Protein AF-A0A812NLZ4-F1 (afdb_monomer_lite)

pLDDT: mean 73.23, std 24.1, range [22.55, 97.69]

Structure (mmCIF, N/CA/C/O backbone):
data_AF-A0A812NLZ4-F1
#
_entry.id   AF-A0A812NLZ4-F1
#
loop_
_atom_site.group_PDB
_atom_site.id
_atom_site.type_symbol
_atom_site.label_atom_id
_atom_site.label_alt_id
_atom_site.label_comp_id
_atom_site.label_asym_id
_atom_site.label_entity_id
_atom_site.label_seq_id
_atom_site.pdbx_PDB_ins_code
_atom_site.Cartn_x
_atom_site.Cartn_y
_atom_site.Cartn_z
_atom_site.occupancy
_atom_site.B_iso_or_equiv
_atom_site.auth_seq_id
_atom_site.auth_comp_id
_atom_site.auth_asym_id
_atom_site.auth_atom_id
_atom_site.pdbx_PDB_model_num
ATOM 1 N N . ALA A 1 1 ? -42.299 14.370 69.900 1.00 47.41 1 ALA A N 1
ATOM 2 C CA . ALA A 1 1 ? -42.469 14.643 68.457 1.00 47.41 1 ALA A CA 1
ATOM 3 C C . ALA A 1 1 ? -41.151 15.013 67.760 1.00 47.41 1 ALA A C 1
ATOM 5 O O . ALA A 1 1 ? -40.744 14.283 66.874 1.00 47.41 1 ALA A O 1
ATOM 6 N N . LEU A 1 2 ? -40.443 16.082 68.154 1.00 41.09 2 LEU A N 1
ATOM 7 C CA . LEU A 1 2 ? -39.326 16.629 67.352 1.00 41.09 2 LEU A CA 1
ATOM 8 C C . LEU A 1 2 ? -37.965 15.889 67.400 1.00 41.09 2 LEU A C 1
ATOM 10 O O . LEU A 1 2 ? -37.115 16.177 66.569 1.00 41.09 2 LEU A O 1
ATOM 14 N N . LYS A 1 3 ? -37.738 14.922 68.305 1.00 39.44 3 LYS A N 1
ATOM 15 C CA . LYS A 1 3 ? -36.462 14.162 68.369 1.00 39.44 3 LYS A CA 1
ATOM 16 C C . LYS A 1 3 ? -36.421 12.864 67.548 1.00 39.44 3 LYS A C 1
ATOM 18 O O . LYS A 1 3 ? -35.344 12.310 67.366 1.00 39.44 3 LYS A O 1
ATOM 23 N N . THR A 1 4 ? -37.553 12.376 67.040 1.00 44.12 4 THR A N 1
ATOM 24 C CA . THR A 1 4 ? -37.615 11.126 66.255 1.00 44.12 4 THR A CA 1
ATOM 25 C C . THR A 1 4 ? -37.445 11.333 64.746 1.00 44.12 4 THR A C 1
ATOM 27 O O . THR A 1 4 ? -37.112 10.380 64.052 1.00 44.12 4 THR A O 1
ATOM 30 N N . SER A 1 5 ? -37.599 12.563 64.236 1.00 42.75 5 SER A N 1
ATOM 31 C CA . SER A 1 5 ? -37.446 12.868 62.800 1.00 42.75 5 SER A CA 1
ATOM 32 C C . SER A 1 5 ? -35.987 12.776 62.325 1.00 42.75 5 SER A C 1
ATOM 34 O O . SER A 1 5 ? -35.695 12.129 61.324 1.00 42.75 5 SER A O 1
ATOM 36 N N . GLN A 1 6 ? -35.048 13.345 63.093 1.00 42.22 6 GLN A N 1
ATOM 37 C CA . GLN A 1 6 ? -33.625 13.416 62.721 1.00 42.22 6 GLN A CA 1
ATOM 38 C C . GLN A 1 6 ? -32.925 12.047 62.641 1.00 42.22 6 GLN A C 1
ATOM 40 O O . GLN A 1 6 ? -31.949 11.887 61.910 1.00 42.22 6 GLN A O 1
ATOM 45 N N . SER A 1 7 ? -33.425 11.039 63.366 1.00 43.09 7 SER A N 1
ATOM 46 C CA . SER A 1 7 ? -32.865 9.682 63.316 1.00 43.09 7 SER A CA 1
ATOM 47 C C . SER A 1 7 ? -33.240 8.924 62.038 1.00 43.09 7 SER A C 1
ATOM 49 O O . SER A 1 7 ? -32.532 7.984 61.680 1.00 43.09 7 SER A O 1
ATOM 51 N N . HIS A 1 8 ? -34.329 9.299 61.356 1.00 41.78 8 HIS A N 1
ATOM 52 C CA . HIS A 1 8 ? -34.741 8.653 60.108 1.00 41.78 8 HIS A CA 1
ATOM 53 C C . HIS A 1 8 ? -33.955 9.193 58.903 1.00 41.78 8 HIS A C 1
ATOM 55 O O . HIS A 1 8 ? -33.463 8.400 58.100 1.00 41.78 8 HIS A O 1
ATOM 61 N N . GLU A 1 9 ? -33.746 10.510 58.803 1.00 42.19 9 GLU A N 1
ATOM 62 C CA . GLU A 1 9 ? -32.988 11.114 57.690 1.00 42.19 9 GLU A CA 1
ATOM 63 C C . GLU A 1 9 ? -31.538 10.614 57.623 1.00 42.19 9 GLU A C 1
ATOM 65 O O . GLU A 1 9 ? -31.079 10.186 56.561 1.00 42.19 9 GLU A O 1
ATOM 70 N N . HIS A 1 10 ? -30.831 10.557 58.758 1.00 44.31 10 HIS A N 1
ATOM 71 C CA . HIS A 1 10 ? -29.462 10.028 58.789 1.00 44.31 10 HIS A CA 1
ATOM 72 C C . HIS A 1 10 ? -29.363 8.547 58.392 1.00 44.31 10 HIS A C 1
ATOM 74 O O . HIS A 1 10 ? -28.319 8.123 57.886 1.00 44.31 10 HIS A O 1
ATOM 80 N N . HIS A 1 11 ? -30.425 7.761 58.590 1.00 47.53 11 HIS A N 1
ATOM 81 C CA . HIS A 1 11 ? -30.438 6.355 58.193 1.00 47.53 11 HIS A CA 1
ATOM 82 C C . HIS A 1 11 ? -30.751 6.174 56.700 1.00 47.53 11 HIS A C 1
ATOM 84 O O . HIS A 1 11 ? -30.176 5.286 56.070 1.00 47.53 11 HIS A O 1
ATOM 90 N N . HIS A 1 12 ? -31.592 7.032 56.111 1.00 45.97 12 HIS A N 1
ATOM 91 C CA . HIS A 1 12 ? -31.856 7.033 54.668 1.00 45.97 12 HIS A CA 1
ATOM 92 C C . HIS A 1 12 ? -30.653 7.523 53.847 1.00 45.97 12 HIS A C 1
ATOM 94 O O . HIS A 1 12 ? -30.325 6.906 52.833 1.00 45.97 12 HIS A O 1
ATOM 100 N N . LEU A 1 13 ? -29.940 8.559 54.305 1.00 39.47 13 LEU A N 1
ATOM 101 C CA . LEU A 1 13 ? -28.755 9.083 53.609 1.00 39.47 13 LEU A CA 1
ATOM 102 C C . LEU A 1 13 ? -27.621 8.044 53.504 1.00 39.47 13 LEU A C 1
ATOM 104 O O . LEU A 1 13 ? -27.080 7.840 52.420 1.00 39.47 13 LEU A O 1
ATOM 108 N N . ARG A 1 14 ? -27.325 7.289 54.576 1.00 47.09 14 ARG A N 1
ATOM 109 C CA . ARG A 1 14 ? -26.309 6.211 54.530 1.00 47.09 14 ARG A CA 1
ATOM 110 C C . ARG A 1 14 ? -26.677 5.051 53.595 1.00 47.09 14 ARG A C 1
ATOM 112 O O . ARG A 1 14 ? -25.787 4.404 53.039 1.00 47.09 14 ARG A O 1
ATOM 119 N N . VAL A 1 15 ? -27.970 4.764 53.434 1.00 48.62 15 VAL A N 1
ATOM 120 C CA . VAL A 1 15 ? -28.462 3.699 52.540 1.00 48.62 15 VAL A CA 1
ATOM 121 C C . VAL A 1 15 ? -28.382 4.131 51.071 1.00 48.62 15 VAL A C 1
ATOM 123 O O . VAL A 1 15 ? -28.023 3.321 50.218 1.00 48.62 15 VAL A O 1
ATOM 126 N N . LEU A 1 16 ? -28.628 5.411 50.775 1.00 42.16 16 LEU A N 1
ATOM 127 C CA . LEU A 1 16 ? -28.430 5.980 49.438 1.00 42.16 16 LEU A CA 1
ATOM 128 C C . LEU A 1 16 ? -26.950 5.978 49.022 1.00 42.16 16 LEU A C 1
ATOM 130 O O . LEU A 1 16 ? -26.642 5.535 47.913 1.00 42.16 16 LEU A O 1
ATOM 134 N N . ASP A 1 17 ? -26.027 6.361 49.910 1.00 51.56 17 ASP A N 1
ATOM 135 C CA . ASP A 1 17 ? -24.582 6.293 49.629 1.00 51.56 17 ASP A C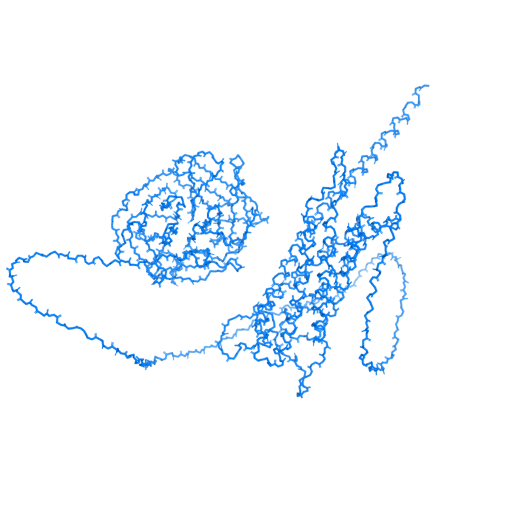A 1
ATOM 136 C C . ASP A 1 17 ? -24.114 4.858 49.346 1.00 51.56 17 ASP A C 1
ATOM 138 O O . ASP A 1 17 ? -23.440 4.599 48.347 1.00 51.56 17 ASP A O 1
ATOM 142 N N . THR A 1 18 ? -24.505 3.884 50.175 1.00 51.81 18 THR A N 1
ATOM 143 C CA . THR A 1 18 ? -24.084 2.484 49.974 1.00 51.81 18 THR A CA 1
ATOM 144 C C . THR A 1 18 ? -24.681 1.853 48.716 1.00 51.81 18 THR A C 1
ATOM 146 O O . THR A 1 18 ? -23.973 1.121 48.018 1.00 51.81 18 THR A O 1
ATOM 149 N N . ALA A 1 19 ? -25.930 2.171 48.362 1.00 52.44 19 ALA A N 1
ATOM 150 C CA . ALA A 1 19 ? -26.523 1.746 47.094 1.00 52.44 19 ALA A CA 1
ATOM 151 C C . ALA A 1 19 ? -25.797 2.364 45.884 1.00 52.44 19 ALA A C 1
ATOM 153 O O . ALA A 1 19 ? -25.505 1.662 44.912 1.00 52.44 19 ALA A O 1
ATOM 154 N N . THR A 1 20 ? -25.440 3.648 45.962 1.00 57.38 20 THR A N 1
ATOM 155 C CA . THR A 1 20 ? -24.745 4.369 44.884 1.00 57.38 20 THR A CA 1
ATOM 156 C C . THR A 1 20 ? -23.315 3.855 44.703 1.00 57.38 20 THR A C 1
ATOM 158 O O . THR A 1 20 ? -22.921 3.520 43.587 1.00 57.38 20 THR A O 1
ATOM 161 N N . VAL A 1 21 ? -22.563 3.649 45.790 1.00 58.41 21 VAL A N 1
ATOM 162 C CA . VAL A 1 21 ? -21.221 3.035 45.753 1.00 58.41 21 VAL A CA 1
ATOM 163 C C . VAL A 1 21 ? -21.269 1.603 45.203 1.00 58.41 21 VAL A C 1
ATOM 165 O O . VAL A 1 21 ? -20.395 1.212 44.425 1.00 58.41 21 VAL A O 1
ATOM 168 N N . ALA A 1 22 ? -22.298 0.815 45.536 1.00 62.16 22 ALA A N 1
ATOM 169 C CA . ALA A 1 22 ? -22.476 -0.526 44.978 1.00 62.16 22 ALA A CA 1
ATOM 170 C C . ALA A 1 22 ? -22.762 -0.502 43.464 1.00 62.16 22 ALA A C 1
ATOM 172 O O . ALA A 1 22 ? -22.187 -1.310 42.728 1.00 62.16 22 ALA A O 1
ATOM 173 N N . GLN A 1 23 ? -23.588 0.438 42.986 1.00 62.78 23 GLN A N 1
ATOM 174 C CA . GLN A 1 23 ? -23.848 0.652 41.556 1.00 62.78 23 GLN A CA 1
ATOM 175 C C . GLN A 1 23 ? -22.587 1.121 40.817 1.00 62.78 23 GLN A C 1
ATOM 177 O O . GLN A 1 23 ? -22.218 0.514 39.814 1.00 62.78 23 GLN A O 1
ATOM 182 N N . VAL A 1 24 ? -21.846 2.101 41.343 1.00 63.19 24 VAL A N 1
ATOM 183 C CA . VAL A 1 24 ? -20.578 2.577 40.753 1.00 63.19 24 VAL A CA 1
ATOM 184 C C . VAL A 1 24 ? -19.532 1.455 40.704 1.00 63.19 24 VAL A C 1
ATOM 186 O O . VAL A 1 24 ? -18.905 1.236 39.668 1.00 63.19 24 VAL A O 1
ATOM 189 N N . LYS A 1 25 ? -19.394 0.649 41.767 1.00 67.06 25 LYS A N 1
ATOM 190 C CA . LYS A 1 25 ? -18.488 -0.519 41.793 1.00 67.06 25 LYS A CA 1
ATOM 191 C C . LYS A 1 25 ? -18.959 -1.668 40.887 1.00 67.06 25 LYS A C 1
ATOM 193 O O . LYS A 1 25 ? -18.157 -2.537 40.534 1.00 67.06 25 LYS A O 1
ATOM 198 N N . LYS A 1 26 ? -20.240 -1.719 40.512 1.00 67.88 26 LYS A N 1
ATOM 199 C CA . LYS A 1 26 ? -20.777 -2.640 39.495 1.00 67.88 26 LYS A CA 1
ATOM 200 C C . LYS A 1 26 ? -20.494 -2.114 38.084 1.00 67.88 26 LYS A C 1
ATOM 202 O O . LYS A 1 26 ? -20.015 -2.876 37.253 1.00 67.88 26 LYS A O 1
ATOM 207 N N . TRP A 1 27 ? -20.708 -0.822 37.842 1.00 62.97 27 TRP A N 1
ATOM 208 C CA . TRP A 1 27 ? -20.493 -0.169 36.548 1.00 62.97 27 TRP A CA 1
ATOM 209 C C . TRP A 1 27 ? -19.007 -0.092 36.170 1.00 62.97 27 TRP A C 1
ATOM 211 O O . TRP A 1 27 ? -18.638 -0.445 35.056 1.00 62.97 27 TRP A O 1
ATOM 221 N N . SER A 1 28 ? -18.126 0.223 37.126 1.00 69.75 28 SER A N 1
ATOM 222 C CA . SER A 1 28 ? -16.667 0.156 36.942 1.00 69.75 28 SER A CA 1
ATOM 223 C C . SER A 1 28 ? -16.188 -1.256 36.575 1.00 69.75 28 SER A C 1
ATOM 225 O O . SER A 1 28 ? -15.345 -1.406 35.694 1.00 69.75 28 SER A O 1
ATOM 227 N N . ARG A 1 29 ? -16.760 -2.304 37.190 1.00 68.62 29 ARG A N 1
ATOM 228 C CA . ARG A 1 29 ? -16.475 -3.698 36.807 1.00 68.62 29 ARG A CA 1
ATOM 229 C C . ARG A 1 29 ? -17.010 -4.039 35.418 1.00 68.62 29 ARG A C 1
ATOM 231 O O . ARG A 1 29 ? -16.305 -4.691 34.663 1.00 68.62 29 ARG A O 1
ATOM 238 N N . PHE A 1 30 ? -18.206 -3.568 35.063 1.00 65.88 30 PHE A N 1
ATOM 239 C CA . PHE A 1 30 ? -18.767 -3.761 33.725 1.00 65.88 30 PHE A CA 1
ATOM 240 C C . PHE A 1 30 ? -17.895 -3.112 32.640 1.00 65.88 30 PHE A C 1
ATOM 242 O O . PHE A 1 30 ? -17.548 -3.785 31.674 1.00 65.88 30 PHE A O 1
ATOM 249 N N . LYS A 1 31 ? -17.458 -1.858 32.841 1.00 69.69 31 LYS A N 1
ATOM 250 C CA . LYS A 1 31 ? -16.538 -1.175 31.920 1.00 69.69 31 LYS A CA 1
ATOM 251 C C . LYS A 1 31 ? -15.225 -1.953 31.761 1.00 69.69 31 LYS A C 1
ATOM 253 O O . LYS A 1 31 ? -14.881 -2.313 30.646 1.00 69.69 31 LYS A O 1
ATOM 258 N N . LYS A 1 32 ? -14.580 -2.340 32.871 1.00 72.56 32 LYS A N 1
ATOM 259 C CA . LYS A 1 32 ? -13.350 -3.155 32.839 1.00 72.56 32 LYS A CA 1
ATOM 260 C C . LYS A 1 32 ? -13.510 -4.495 32.110 1.00 72.56 32 LYS A C 1
ATOM 262 O O . LYS A 1 32 ? -12.554 -4.934 31.487 1.00 72.56 32 LYS A O 1
ATOM 267 N N . MET A 1 33 ? -14.676 -5.145 32.176 1.00 62.59 33 MET A N 1
ATOM 268 C CA . MET A 1 33 ? -14.926 -6.371 31.402 1.00 62.59 33 MET A CA 1
ATOM 269 C C . MET A 1 33 ? -15.144 -6.088 29.911 1.00 62.59 33 MET A C 1
ATOM 271 O O . MET A 1 33 ? -14.663 -6.859 29.090 1.00 62.59 33 MET A O 1
ATOM 275 N N . LYS A 1 34 ? -15.806 -4.982 29.537 1.00 68.62 34 LYS A N 1
ATOM 276 C CA . LYS A 1 34 ? -15.922 -4.590 28.121 1.00 68.62 34 LYS A CA 1
ATOM 277 C C . LYS A 1 34 ? -14.554 -4.247 27.519 1.00 68.62 34 LYS A C 1
ATOM 279 O O . LYS A 1 34 ? -14.245 -4.707 26.424 1.00 68.62 34 LYS A O 1
ATOM 284 N N . ASP A 1 35 ? -13.733 -3.505 28.258 1.00 74.62 35 ASP A N 1
ATOM 285 C CA . ASP A 1 35 ? -12.368 -3.166 27.851 1.00 74.62 35 ASP A CA 1
ATOM 286 C C . ASP A 1 35 ? -11.509 -4.446 27.725 1.00 74.62 35 ASP A C 1
ATOM 288 O O . ASP A 1 35 ? -10.824 -4.631 26.724 1.00 74.62 35 ASP A O 1
ATOM 292 N N . ALA A 1 36 ? -11.616 -5.383 28.679 1.00 71.06 36 ALA A N 1
ATOM 293 C CA . ALA A 1 36 ? -10.920 -6.672 28.619 1.00 71.06 36 ALA A CA 1
ATOM 294 C C . ALA A 1 36 ? -11.349 -7.541 27.424 1.00 71.06 36 ALA A C 1
ATOM 296 O O . ALA A 1 36 ? -10.486 -8.124 26.783 1.00 71.06 36 ALA A O 1
ATOM 297 N N . ASN A 1 37 ? -12.641 -7.595 27.077 1.00 71.50 37 ASN A N 1
ATOM 298 C CA . ASN A 1 37 ? -13.109 -8.352 25.910 1.00 71.50 37 ASN A CA 1
ATOM 299 C C . ASN A 1 37 ? -12.554 -7.789 24.592 1.00 71.50 37 ASN A C 1
ATOM 301 O O . ASN A 1 37 ? -12.129 -8.563 23.740 1.00 71.50 37 ASN A O 1
ATOM 305 N N . LYS A 1 38 ? -12.504 -6.456 24.438 1.00 77.12 38 LYS A N 1
ATOM 306 C CA . LYS A 1 38 ? -11.894 -5.808 23.262 1.00 77.12 38 LYS A CA 1
ATOM 307 C C . LYS A 1 38 ? -10.402 -6.130 23.140 1.00 77.12 38 LYS A C 1
ATOM 309 O O . LYS A 1 38 ? -9.920 -6.374 22.041 1.00 77.12 38 LYS A O 1
ATOM 314 N N . VAL A 1 39 ? -9.691 -6.185 24.266 1.00 79.56 39 VAL A N 1
ATOM 315 C CA . VAL A 1 39 ? -8.280 -6.594 24.305 1.00 79.56 39 VAL A CA 1
ATOM 316 C C . VAL A 1 39 ? -8.119 -8.085 23.968 1.00 79.56 39 VAL A C 1
ATOM 318 O O . VAL A 1 39 ? -7.257 -8.418 23.162 1.00 79.56 39 VAL A O 1
ATOM 321 N N . SER A 1 40 ? -8.969 -8.975 24.494 1.00 79.81 40 SER A N 1
ATOM 322 C CA . SER A 1 40 ? -8.956 -10.405 24.134 1.00 79.81 40 SER A CA 1
ATOM 323 C C . SER A 1 40 ? -9.246 -10.637 22.648 1.00 79.81 40 SER A C 1
ATOM 325 O O . SER A 1 40 ? -8.559 -11.425 22.016 1.00 79.81 40 SER A O 1
ATOM 327 N N . CYS A 1 41 ? -10.216 -9.915 22.076 1.00 85.81 41 CYS A N 1
ATOM 328 C CA . CYS A 1 41 ? -10.494 -9.904 20.636 1.00 85.81 41 CYS A CA 1
ATOM 329 C C . CYS A 1 41 ? -9.236 -9.561 19.821 1.00 85.81 41 CYS A C 1
ATOM 331 O O . CYS A 1 41 ? -8.875 -10.303 18.912 1.00 85.81 41 CYS A O 1
ATOM 333 N N . ALA A 1 42 ? -8.539 -8.475 20.175 1.00 81.31 42 ALA A N 1
ATOM 334 C CA . ALA A 1 42 ? -7.321 -8.069 19.479 1.00 81.31 42 ALA A CA 1
ATOM 335 C C . ALA A 1 42 ? -6.221 -9.144 19.554 1.00 81.31 42 ALA A C 1
ATOM 337 O O . ALA A 1 42 ? -5.594 -9.438 18.539 1.00 81.31 42 ALA A O 1
ATOM 338 N N . PHE A 1 43 ? -6.019 -9.775 20.716 1.00 85.50 43 PHE A N 1
ATOM 339 C CA . PHE A 1 43 ? -5.041 -10.858 20.846 1.00 85.50 43 PHE A CA 1
ATOM 340 C C . PHE A 1 43 ? -5.452 -12.141 20.112 1.00 85.50 43 PHE A C 1
ATOM 342 O O . PHE A 1 43 ? -4.590 -12.747 19.488 1.00 85.50 43 PHE A O 1
ATOM 349 N N . ASP A 1 44 ? -6.729 -12.538 20.108 1.00 84.50 44 ASP A N 1
ATOM 350 C CA . ASP A 1 44 ? -7.198 -13.689 19.316 1.00 84.50 44 ASP A CA 1
ATOM 351 C C . ASP A 1 44 ? -6.998 -13.460 17.803 1.00 84.50 44 ASP A C 1
ATOM 353 O O . ASP A 1 44 ? -6.636 -14.389 17.083 1.00 84.50 44 ASP A O 1
ATOM 357 N N . VAL A 1 45 ? -7.197 -12.227 17.314 1.00 86.12 45 VAL A N 1
ATOM 358 C CA . VAL A 1 45 ? -6.942 -11.851 15.908 1.00 86.12 45 VAL A CA 1
ATOM 359 C C . VAL A 1 45 ? -5.445 -11.870 15.588 1.00 86.12 45 VAL A C 1
ATOM 361 O O . VAL A 1 45 ? -5.055 -12.420 14.561 1.00 86.12 45 VAL A O 1
ATOM 364 N N . VAL A 1 46 ? -4.595 -11.334 16.470 1.00 87.44 46 VAL A N 1
ATOM 365 C CA . VAL A 1 46 ? -3.129 -11.403 16.317 1.00 87.44 46 VAL A CA 1
ATOM 366 C C . VAL A 1 46 ? -2.639 -12.856 16.345 1.00 87.44 46 VAL A C 1
ATOM 368 O O . VAL A 1 46 ? -1.777 -13.227 15.555 1.00 87.44 46 VAL A O 1
ATOM 371 N N . GLU A 1 47 ? -3.216 -13.712 17.188 1.00 86.81 47 GLU A N 1
ATOM 372 C CA . GLU A 1 47 ? -2.857 -15.133 17.239 1.00 86.81 47 GLU A CA 1
ATOM 373 C C . GLU A 1 47 ? -3.323 -15.906 15.994 1.00 86.81 47 GLU A C 1
ATOM 375 O O . GLU A 1 47 ? -2.610 -16.781 15.495 1.00 86.81 47 GLU A O 1
ATOM 380 N N . ALA A 1 48 ? -4.492 -15.559 15.446 1.00 87.38 48 ALA A N 1
ATOM 381 C CA . ALA A 1 48 ? -4.942 -16.062 14.152 1.00 87.38 48 ALA A CA 1
ATOM 382 C C . ALA A 1 48 ? -4.007 -15.609 13.015 1.00 87.38 48 ALA A C 1
ATOM 384 O O . ALA A 1 48 ? -3.674 -16.417 12.155 1.00 87.38 48 ALA A O 1
ATOM 385 N N . PHE A 1 49 ? -3.526 -14.363 13.035 1.00 89.00 49 PHE A N 1
ATOM 386 C CA . PHE A 1 49 ? -2.554 -13.858 12.062 1.00 89.00 49 PHE A CA 1
ATOM 387 C C . PHE A 1 49 ? -1.228 -14.633 12.111 1.00 89.00 49 PHE A C 1
ATOM 389 O O . PHE A 1 49 ? -0.802 -15.153 11.082 1.00 89.00 49 PHE A O 1
ATOM 396 N N . TRP A 1 50 ? -0.628 -14.817 13.295 1.00 89.19 50 TRP A N 1
ATOM 397 C CA . TRP A 1 50 ? 0.570 -15.656 13.447 1.00 89.19 50 TRP A CA 1
ATOM 398 C C . TRP A 1 50 ? 0.335 -17.095 12.971 1.00 89.19 50 TRP A C 1
ATOM 400 O O . TRP A 1 50 ? 1.182 -17.663 12.287 1.00 89.19 50 TRP A O 1
ATOM 410 N N . SER A 1 51 ? -0.844 -17.657 13.256 1.00 88.56 51 SER A N 1
ATOM 411 C CA . SER A 1 51 ? -1.199 -19.008 12.802 1.00 88.56 51 SER A CA 1
ATOM 412 C C . SER A 1 51 ? -1.372 -19.112 11.285 1.00 88.56 51 SER A C 1
ATOM 414 O O . SER A 1 51 ? -1.081 -20.154 10.709 1.00 88.56 51 SER A O 1
ATOM 416 N N . ALA A 1 52 ? -1.832 -18.045 10.626 1.00 88.56 52 ALA A N 1
ATOM 417 C CA . ALA A 1 52 ? -1.909 -17.973 9.171 1.00 88.56 52 ALA A CA 1
ATOM 418 C C . ALA A 1 52 ? -0.524 -17.789 8.525 1.00 88.56 52 ALA A C 1
ATOM 420 O O . ALA A 1 52 ? -0.290 -18.342 7.453 1.00 88.56 52 ALA A O 1
ATOM 421 N N . MET A 1 53 ? 0.395 -17.065 9.179 1.00 85.75 53 MET A N 1
ATOM 422 C CA . MET A 1 53 ? 1.791 -16.962 8.737 1.00 85.75 53 MET A CA 1
ATOM 423 C C . MET A 1 53 ? 2.503 -18.315 8.803 1.00 85.75 53 MET A C 1
ATOM 425 O O . MET A 1 53 ? 3.008 -18.755 7.776 1.00 85.75 53 MET A O 1
ATOM 429 N N . GLY A 1 54 ? 2.478 -18.996 9.956 1.00 85.56 54 GLY A N 1
ATOM 430 C CA . GLY A 1 54 ? 3.087 -20.326 10.108 1.00 85.56 54 GLY A CA 1
ATOM 431 C C . GLY A 1 54 ? 2.488 -21.358 9.148 1.00 85.56 54 GLY A C 1
ATOM 432 O O . GLY A 1 54 ? 3.216 -22.082 8.484 1.00 85.56 54 GLY A O 1
ATOM 433 N N . LEU A 1 55 ? 1.161 -21.344 8.955 1.00 88.69 55 LEU A N 1
ATOM 434 C CA . LEU A 1 55 ? 0.507 -22.175 7.937 1.00 88.69 55 LEU A CA 1
ATOM 435 C C . LEU A 1 55 ? 1.017 -21.887 6.512 1.00 88.69 55 LEU A C 1
ATOM 437 O O . LEU A 1 55 ? 1.134 -22.807 5.708 1.00 88.69 55 LEU A O 1
ATOM 441 N N . GLY A 1 56 ? 1.274 -20.621 6.174 1.00 84.38 56 GLY A N 1
ATOM 442 C CA . GLY A 1 56 ? 1.801 -20.227 4.865 1.00 84.38 56 GLY A CA 1
ATOM 443 C C . GLY A 1 56 ? 3.254 -20.657 4.643 1.00 84.38 56 GLY A C 1
ATOM 444 O O . GLY A 1 56 ? 3.598 -21.052 3.527 1.00 84.38 56 GLY A O 1
ATOM 445 N N . ASP A 1 57 ? 4.066 -20.615 5.700 1.00 82.69 57 ASP A N 1
ATOM 446 C CA . ASP A 1 57 ? 5.457 -21.080 5.724 1.00 82.69 57 ASP A CA 1
ATOM 447 C C . ASP A 1 57 ? 5.510 -22.605 5.501 1.00 82.69 57 ASP A C 1
ATOM 449 O O . ASP A 1 57 ? 6.051 -23.068 4.494 1.00 82.69 57 ASP A O 1
ATOM 453 N N . ASP A 1 58 ? 4.794 -23.375 6.330 1.00 83.38 58 ASP A N 1
ATOM 454 C CA . ASP A 1 58 ? 4.668 -24.837 6.236 1.00 83.38 58 ASP A CA 1
ATOM 455 C C . ASP A 1 58 ? 4.218 -25.331 4.849 1.00 83.38 58 ASP A C 1
ATOM 457 O O . ASP A 1 58 ? 4.715 -26.345 4.352 1.00 83.38 58 ASP A O 1
ATOM 461 N N . ILE A 1 59 ? 3.273 -24.637 4.195 1.00 85.62 59 ILE A N 1
ATOM 462 C CA . ILE A 1 59 ? 2.820 -24.995 2.838 1.00 85.62 59 ILE A CA 1
ATOM 463 C C . ILE A 1 59 ? 3.988 -24.938 1.846 1.00 85.62 59 ILE A C 1
ATOM 465 O O . ILE A 1 59 ? 4.100 -25.806 0.976 1.00 85.62 59 ILE A O 1
ATOM 469 N N . ASN A 1 60 ? 4.858 -23.932 1.954 1.00 79.44 60 ASN A N 1
ATOM 470 C CA . ASN A 1 60 ? 6.020 -23.792 1.081 1.00 79.44 60 ASN A CA 1
ATOM 471 C C . ASN A 1 60 ? 7.075 -24.879 1.364 1.00 79.44 60 ASN A C 1
ATOM 473 O O . ASN A 1 60 ? 7.658 -25.397 0.406 1.00 79.44 60 ASN A O 1
ATOM 477 N N . GLY A 1 61 ? 7.241 -25.292 2.624 1.00 77.94 61 GLY A N 1
ATOM 478 C CA . GLY A 1 61 ? 8.100 -26.414 3.023 1.00 77.94 61 GLY A CA 1
ATOM 479 C C . GLY A 1 61 ? 7.613 -27.745 2.488 1.00 77.94 61 GLY A C 1
ATOM 480 O O . GLY A 1 61 ? 8.334 -28.416 1.746 1.00 77.94 61 GLY A O 1
ATOM 481 N N . MET A 1 62 ? 6.336 -28.060 2.709 1.00 82.25 62 MET A N 1
ATOM 482 C CA . MET A 1 62 ? 5.697 -29.250 2.143 1.00 82.25 62 MET A CA 1
ATOM 483 C C . MET A 1 62 ? 5.842 -29.328 0.616 1.00 82.25 62 MET A C 1
ATOM 485 O O . MET A 1 62 ? 6.046 -30.412 0.071 1.00 82.25 62 MET A O 1
ATOM 489 N N . VAL A 1 63 ? 5.779 -28.205 -0.108 1.00 82.31 63 VAL A N 1
ATOM 490 C CA . VAL A 1 63 ? 5.975 -28.182 -1.573 1.00 82.31 63 VAL A CA 1
ATOM 491 C C . VAL A 1 63 ? 7.394 -28.610 -1.993 1.00 82.31 63 VAL A C 1
ATOM 493 O O . VAL A 1 63 ? 7.575 -29.054 -3.128 1.00 82.31 63 VAL A O 1
ATOM 496 N N . ARG A 1 64 ? 8.387 -28.549 -1.097 1.00 77.94 64 ARG A N 1
ATOM 497 C CA . ARG A 1 64 ? 9.794 -28.931 -1.338 1.00 77.94 64 ARG A CA 1
ATOM 498 C C . ARG A 1 64 ? 10.151 -30.309 -0.788 1.00 77.94 64 ARG A C 1
ATOM 500 O O . ARG A 1 64 ? 10.939 -31.020 -1.412 1.00 77.94 64 ARG A O 1
ATOM 507 N N . THR A 1 65 ? 9.572 -30.694 0.348 1.00 80.00 65 THR A N 1
ATOM 508 C CA . THR A 1 65 ? 9.856 -31.962 1.040 1.00 80.00 65 THR A CA 1
ATOM 509 C C . THR A 1 65 ? 8.929 -33.096 0.582 1.00 80.00 65 THR A C 1
ATOM 511 O O . THR A 1 65 ? 9.345 -34.248 0.448 1.00 80.00 65 THR A O 1
ATOM 514 N N . CYS A 1 66 ? 7.668 -32.799 0.254 1.00 87.31 66 CYS A N 1
ATOM 515 C CA . CYS A 1 66 ? 6.682 -33.812 -0.125 1.00 87.31 66 CYS A CA 1
ATOM 516 C C . CYS A 1 66 ? 6.653 -34.316 -1.593 1.00 87.31 66 CYS A C 1
ATOM 518 O O . CYS A 1 66 ? 5.995 -35.348 -1.796 1.00 87.31 66 CYS A O 1
ATOM 520 N N . PRO A 1 67 ? 7.298 -33.722 -2.623 1.00 86.50 67 PRO A N 1
ATOM 521 C CA . PRO A 1 67 ? 7.276 -34.281 -3.981 1.00 86.50 67 PRO A CA 1
ATOM 522 C C . PRO A 1 67 ? 7.938 -35.671 -4.087 1.00 86.50 67 PRO A C 1
ATOM 524 O O . PRO A 1 67 ? 9.025 -35.869 -3.549 1.00 86.50 67 PRO A O 1
ATOM 527 N N . PRO A 1 68 ? 7.338 -36.653 -4.788 1.00 83.44 68 PRO A N 1
ATOM 528 C CA . PRO A 1 68 ? 7.990 -37.930 -5.081 1.00 83.44 68 PRO A CA 1
ATOM 529 C C . PRO A 1 68 ? 8.951 -37.825 -6.286 1.00 83.44 68 PRO A C 1
ATOM 531 O O . PRO A 1 68 ? 8.647 -37.095 -7.233 1.00 83.44 68 PRO A O 1
ATOM 534 N N . PRO A 1 69 ? 10.044 -38.618 -6.338 1.00 81.00 69 PRO A N 1
ATOM 535 C CA . PRO A 1 69 ? 10.439 -39.667 -5.392 1.00 81.00 69 PRO A CA 1
ATOM 536 C C . PRO A 1 69 ? 11.202 -39.130 -4.167 1.00 81.00 69 PRO A C 1
ATOM 538 O O . PRO A 1 69 ? 12.229 -38.476 -4.307 1.00 81.00 69 PRO A O 1
ATOM 541 N N . ARG A 1 70 ? 10.742 -39.480 -2.958 1.00 81.44 70 ARG A N 1
ATOM 542 C CA . ARG A 1 70 ? 11.305 -38.976 -1.695 1.00 81.44 70 ARG A CA 1
ATOM 543 C C . ARG A 1 70 ? 12.422 -39.879 -1.149 1.00 81.44 70 ARG A C 1
ATOM 545 O O . ARG A 1 70 ? 12.168 -41.070 -0.955 1.00 81.44 70 ARG A O 1
ATOM 552 N N . PRO A 1 71 ? 13.627 -39.360 -0.841 1.00 78.62 71 PRO A N 1
ATOM 553 C CA . PRO A 1 71 ? 14.580 -40.063 0.020 1.00 78.62 71 PRO A CA 1
ATOM 554 C C . PRO A 1 71 ? 14.090 -40.063 1.486 1.00 78.62 71 PRO A C 1
ATOM 556 O O . PRO A 1 71 ? 13.313 -39.179 1.854 1.00 78.62 71 PRO A O 1
ATOM 559 N N . PRO A 1 72 ? 14.570 -40.976 2.359 1.00 78.62 72 PRO A N 1
ATOM 560 C CA . PRO A 1 72 ? 14.089 -41.102 3.744 1.00 78.62 72 PRO A CA 1
ATOM 561 C C . PRO A 1 72 ? 14.105 -39.799 4.562 1.00 78.62 72 PRO A C 1
ATOM 563 O O . PRO A 1 72 ? 13.169 -39.533 5.309 1.00 78.62 72 PRO A O 1
ATOM 566 N N . ARG A 1 73 ? 15.118 -38.943 4.363 1.00 73.31 73 ARG A N 1
ATOM 567 C CA . ARG A 1 73 ? 15.215 -37.610 4.994 1.00 73.31 73 ARG A CA 1
ATOM 568 C C . ARG A 1 73 ? 14.069 -36.673 4.603 1.00 73.31 73 ARG A C 1
ATOM 570 O O . ARG A 1 73 ? 13.510 -35.990 5.451 1.00 73.31 73 ARG A O 1
ATOM 577 N N . SER A 1 74 ? 13.704 -36.668 3.323 1.00 78.94 74 SER A N 1
ATOM 578 C CA . SER A 1 74 ? 12.630 -35.824 2.790 1.00 78.94 74 SER A CA 1
ATOM 579 C C . SER A 1 74 ? 11.244 -36.388 3.128 1.00 78.94 74 SER A C 1
ATOM 581 O O . SER A 1 74 ? 10.313 -35.635 3.383 1.00 78.94 74 SER A O 1
ATOM 583 N N . GLU A 1 75 ? 11.117 -37.717 3.231 1.00 84.06 75 GLU A N 1
ATOM 584 C CA . GLU A 1 75 ? 9.927 -38.376 3.788 1.00 84.06 75 GLU A CA 1
ATOM 585 C C . GLU A 1 75 ? 9.707 -37.989 5.262 1.00 84.06 75 GLU A C 1
ATOM 587 O O . GLU A 1 75 ? 8.589 -37.629 5.622 1.00 84.06 75 GLU A O 1
ATOM 592 N N . TYR A 1 76 ? 10.758 -37.996 6.094 1.00 81.38 76 TYR A N 1
ATOM 593 C CA . TYR A 1 76 ? 10.683 -37.532 7.487 1.00 81.38 76 TYR A CA 1
ATOM 594 C C . TYR A 1 76 ? 10.282 -36.053 7.568 1.00 81.38 76 TYR A C 1
ATOM 596 O O . TYR A 1 76 ? 9.329 -35.726 8.273 1.00 81.38 76 TYR A O 1
ATOM 604 N N . ALA A 1 77 ? 10.963 -35.176 6.817 1.00 82.38 77 ALA A N 1
ATOM 605 C CA . ALA A 1 77 ? 10.652 -33.746 6.770 1.00 82.38 77 ALA A CA 1
ATOM 606 C C . ALA A 1 77 ? 9.184 -33.511 6.378 1.00 82.38 77 ALA A C 1
ATOM 608 O O . ALA A 1 77 ? 8.423 -32.964 7.166 1.00 82.38 77 ALA A O 1
ATOM 609 N N . CYS A 1 78 ? 8.740 -34.086 5.255 1.00 86.69 78 CYS A N 1
ATOM 610 C CA . CYS A 1 78 ? 7.354 -34.009 4.793 1.00 86.69 78 CYS A CA 1
ATOM 611 C C . CYS A 1 78 ? 6.330 -34.474 5.847 1.00 86.69 78 CYS A C 1
ATOM 613 O O . CYS A 1 78 ? 5.249 -33.891 5.949 1.00 86.69 78 CYS A O 1
ATOM 615 N N . GLN A 1 79 ? 6.630 -35.517 6.630 1.00 84.12 79 GLN A N 1
ATOM 616 C CA . GLN A 1 79 ? 5.744 -35.985 7.704 1.00 84.12 79 GLN A CA 1
ATOM 617 C C . GLN A 1 79 ? 5.678 -35.007 8.884 1.00 84.12 79 GLN A C 1
ATOM 619 O O . GLN A 1 79 ? 4.593 -34.816 9.439 1.00 84.12 79 GLN A O 1
ATOM 624 N N . VAL A 1 80 ? 6.800 -34.379 9.249 1.00 83.06 80 VAL A N 1
ATOM 625 C CA . VAL A 1 80 ? 6.835 -33.325 10.272 1.00 83.06 80 VAL A CA 1
ATOM 626 C C . VAL A 1 80 ? 6.090 -32.089 9.774 1.00 83.06 80 VAL A C 1
ATOM 628 O O . VAL A 1 80 ? 5.125 -31.700 10.428 1.00 83.06 80 VAL A O 1
ATOM 631 N N . ASP A 1 81 ? 6.431 -31.560 8.596 1.00 83.94 81 ASP A N 1
ATOM 632 C CA . ASP A 1 81 ? 5.790 -30.385 7.981 1.00 83.94 81 ASP A CA 1
ATOM 633 C C . ASP A 1 81 ? 4.266 -30.581 7.860 1.00 83.94 81 ASP A C 1
ATOM 635 O O . ASP A 1 81 ? 3.480 -29.724 8.252 1.00 83.94 81 ASP A O 1
ATOM 639 N N . SER A 1 82 ? 3.819 -31.766 7.419 1.00 84.38 82 SER A N 1
ATOM 640 C CA . SER A 1 82 ? 2.388 -32.119 7.371 1.00 84.38 82 SER A CA 1
ATOM 641 C C . SER A 1 82 ? 1.718 -32.095 8.752 1.00 84.38 82 SER A C 1
ATOM 643 O O . SER A 1 82 ? 0.534 -31.772 8.867 1.00 84.38 82 SER A O 1
ATOM 645 N N . GLY A 1 83 ? 2.448 -32.477 9.802 1.00 83.25 83 GLY A N 1
ATOM 646 C CA . GLY A 1 83 ? 1.977 -32.459 11.185 1.00 83.25 83 GLY A CA 1
ATOM 647 C C . GLY A 1 83 ? 1.867 -31.041 11.749 1.00 83.25 83 GLY A C 1
ATOM 648 O O . GLY A 1 83 ? 0.843 -30.714 12.357 1.00 83.25 83 GLY A O 1
ATOM 649 N N . VAL A 1 84 ? 2.880 -30.201 11.511 1.00 84.62 84 VAL A N 1
ATOM 650 C CA . VAL A 1 84 ? 2.886 -28.779 11.897 1.00 84.62 84 VAL A CA 1
ATOM 651 C C . VAL A 1 84 ? 1.754 -28.034 11.163 1.00 84.62 84 VAL A C 1
ATOM 653 O O . VAL A 1 84 ? 0.963 -27.338 11.803 1.00 84.62 84 VAL A O 1
ATOM 656 N N . LEU A 1 85 ? 1.535 -28.321 9.875 1.00 87.56 85 LEU A N 1
ATOM 657 C CA . LEU A 1 85 ? 0.497 -27.689 9.052 1.00 87.56 85 LEU A CA 1
ATOM 658 C C . LEU A 1 85 ? -0.915 -27.953 9.594 1.00 87.56 85 LEU A C 1
ATOM 660 O O . LEU A 1 85 ? -1.745 -27.045 9.709 1.00 87.56 85 LEU A O 1
ATOM 664 N N . ILE A 1 86 ? -1.204 -29.207 9.955 1.00 84.00 86 ILE A N 1
ATOM 665 C CA . ILE A 1 86 ? -2.491 -29.593 10.555 1.00 84.00 86 ILE A CA 1
ATOM 666 C C . ILE A 1 86 ? -2.670 -28.925 11.929 1.00 84.00 86 ILE A C 1
ATOM 668 O O . ILE A 1 86 ? -3.783 -28.507 12.271 1.00 84.00 86 ILE A O 1
ATOM 672 N N . PHE A 1 87 ? -1.587 -28.785 12.697 1.00 84.75 87 PHE A N 1
ATOM 673 C CA . PHE A 1 87 ? -1.579 -28.073 13.972 1.00 84.75 87 PHE A CA 1
ATOM 674 C C . PHE A 1 87 ? -1.882 -26.572 13.786 1.00 84.75 87 PHE A C 1
ATOM 676 O O . PHE A 1 87 ? -2.788 -26.061 14.453 1.00 84.75 87 PHE A O 1
ATOM 683 N N . TRP A 1 88 ? -1.244 -25.882 12.831 1.00 88.12 88 TRP A N 1
ATOM 684 C CA . TRP A 1 88 ? -1.533 -24.475 12.523 1.00 88.12 88 TRP A CA 1
ATOM 685 C C . TRP A 1 88 ? -2.960 -24.255 12.044 1.00 88.12 88 TRP A C 1
ATOM 687 O O . TRP A 1 88 ? -3.624 -23.337 12.523 1.00 88.12 88 TRP A O 1
ATOM 697 N N . LEU A 1 89 ? -3.467 -25.108 11.150 1.00 86.62 89 LEU A N 1
ATOM 698 C CA . LEU A 1 89 ? -4.849 -25.030 10.677 1.00 86.62 89 LEU A CA 1
ATOM 699 C C . LEU A 1 89 ? -5.851 -25.210 11.832 1.00 86.62 89 LEU A C 1
ATOM 701 O O . LEU A 1 89 ? -6.848 -24.486 11.911 1.00 86.62 89 LEU A O 1
ATOM 705 N N . GLY A 1 90 ? -5.567 -26.137 12.753 1.00 82.44 90 GLY A N 1
ATOM 706 C CA . GLY A 1 90 ? -6.340 -26.333 13.979 1.00 82.44 90 GLY A CA 1
ATOM 707 C C . GLY A 1 90 ? -6.328 -25.096 14.881 1.00 82.44 90 GLY A C 1
ATOM 708 O O . GLY A 1 90 ? -7.390 -24.636 15.317 1.00 82.44 90 GLY A O 1
ATOM 709 N N . ASN A 1 91 ? -5.153 -24.508 15.117 1.00 85.38 91 ASN A N 1
ATOM 710 C CA . ASN A 1 91 ? -5.036 -23.310 15.941 1.00 85.38 91 ASN A CA 1
ATOM 711 C C . ASN A 1 91 ? -5.724 -22.103 15.282 1.00 85.38 91 ASN A C 1
ATOM 713 O O . ASN A 1 91 ? -6.579 -21.482 15.911 1.00 85.38 91 ASN A O 1
ATOM 717 N N . LEU A 1 92 ? -5.465 -21.838 13.998 1.00 86.75 92 LEU A N 1
ATOM 718 C CA . LEU A 1 92 ? -6.105 -20.784 13.205 1.00 86.75 92 LEU A CA 1
ATOM 719 C C . LEU A 1 92 ? -7.637 -20.849 13.303 1.00 86.75 92 LEU A C 1
ATOM 721 O O . LEU A 1 92 ? -8.279 -19.850 13.632 1.00 86.75 92 LEU A O 1
ATOM 725 N N . ALA A 1 93 ? -8.230 -22.030 13.103 1.00 82.31 93 ALA A N 1
ATOM 726 C CA . ALA A 1 93 ? -9.674 -22.226 13.234 1.00 82.31 93 ALA A CA 1
ATOM 727 C C . ALA A 1 93 ? -10.186 -21.950 14.665 1.00 82.31 93 ALA A C 1
ATOM 729 O O . ALA A 1 93 ? -11.233 -21.319 14.840 1.00 82.31 93 ALA A O 1
ATOM 730 N N . SER A 1 94 ? -9.439 -22.374 15.692 1.00 81.56 94 SER A N 1
ATOM 731 C CA . SER A 1 94 ? -9.761 -22.136 17.109 1.00 81.56 94 SER A CA 1
ATOM 732 C C . SER A 1 94 ? -9.736 -20.648 17.480 1.00 81.56 94 SER A C 1
ATOM 734 O O . SER A 1 94 ? -10.647 -20.150 18.160 1.00 81.56 94 SER A O 1
ATOM 736 N N . LYS A 1 95 ? -8.709 -19.920 17.019 1.00 85.31 95 LYS A N 1
ATOM 737 C CA . LYS A 1 95 ? -8.514 -18.494 17.310 1.00 85.31 95 LYS A CA 1
ATOM 738 C C . LYS A 1 95 ? -9.482 -17.628 16.511 1.00 85.31 95 LYS A C 1
ATOM 740 O O . LYS A 1 95 ? -10.112 -16.774 17.119 1.00 85.31 95 LYS A O 1
ATOM 745 N N . LEU A 1 96 ? -9.745 -17.916 15.232 1.00 82.75 96 LEU A N 1
ATOM 746 C CA . LEU A 1 96 ? -10.801 -17.236 14.463 1.00 82.75 96 LEU A CA 1
ATOM 747 C C . LEU A 1 96 ? -12.191 -17.425 15.093 1.00 82.75 96 LEU A C 1
ATOM 749 O O . LEU A 1 96 ? -12.930 -16.455 15.257 1.00 82.75 96 LEU A O 1
ATOM 753 N N . ALA A 1 97 ? -12.545 -18.643 15.519 1.00 80.62 97 ALA A N 1
ATOM 754 C CA . ALA A 1 97 ? -13.818 -18.891 16.204 1.00 80.62 97 ALA A CA 1
ATOM 755 C C . ALA A 1 97 ? -13.918 -18.161 17.559 1.00 80.62 97 ALA A C 1
ATOM 757 O O . ALA A 1 97 ? -15.001 -17.713 17.949 1.00 80.62 97 ALA A O 1
ATOM 758 N N . SER A 1 98 ? -12.798 -18.024 18.276 1.00 80.88 98 SER A N 1
ATOM 759 C CA . SER A 1 98 ? -12.729 -17.271 19.534 1.00 80.88 98 SER A CA 1
ATOM 760 C C . SER A 1 98 ? -12.805 -15.761 19.295 1.00 80.88 98 SER A C 1
ATOM 762 O O . SER A 1 98 ? -13.636 -15.108 19.931 1.00 80.88 98 SER A O 1
ATOM 764 N N . ALA A 1 99 ? -12.064 -15.242 18.312 1.00 82.94 99 ALA A N 1
ATOM 765 C CA . ALA A 1 99 ? -12.091 -13.856 17.860 1.00 82.94 99 ALA A CA 1
ATOM 766 C C . ALA A 1 99 ? -13.514 -13.431 17.493 1.00 82.94 99 ALA A C 1
ATOM 768 O O . ALA A 1 99 ? -14.025 -12.504 18.106 1.00 82.94 99 ALA A O 1
ATOM 769 N N . VAL A 1 100 ? -14.218 -14.157 16.614 1.00 76.88 100 VAL A N 1
ATOM 770 C CA . VAL A 1 100 ? -15.619 -13.846 16.254 1.00 76.88 100 VAL A CA 1
ATOM 771 C C . VAL A 1 100 ? -16.504 -13.694 17.501 1.00 76.88 100 VAL A C 1
ATOM 773 O O . VAL A 1 100 ? -17.277 -12.744 17.596 1.00 76.88 100 VAL A O 1
ATOM 776 N N . SER A 1 101 ? -16.342 -14.562 18.506 1.00 76.62 101 SER A N 1
ATOM 777 C CA . SER A 1 101 ? -17.134 -14.498 19.745 1.00 76.62 101 SER A CA 1
ATOM 778 C C . SER A 1 101 ? -16.723 -13.405 20.741 1.00 76.62 101 SER A C 1
ATOM 780 O O . SER A 1 101 ? -17.550 -12.982 21.551 1.00 76.62 101 SER A O 1
ATOM 782 N N . ASN A 1 102 ? -15.466 -12.957 20.705 1.00 77.44 102 ASN A N 1
ATOM 783 C CA . ASN A 1 102 ? -14.923 -11.922 21.589 1.00 77.44 102 ASN A CA 1
ATOM 784 C C . ASN A 1 102 ? -14.990 -10.516 20.957 1.00 77.44 102 ASN A C 1
ATOM 786 O O . ASN A 1 102 ? -15.051 -9.524 21.685 1.00 77.44 102 ASN A O 1
ATOM 790 N N . CYS A 1 103 ? -14.988 -10.435 19.623 1.00 77.56 103 CYS A N 1
ATOM 791 C CA . CYS A 1 103 ? -15.024 -9.212 18.821 1.00 77.56 103 CYS A CA 1
ATOM 792 C C . CYS A 1 103 ? -16.446 -8.709 18.530 1.00 77.56 103 CYS A C 1
ATOM 794 O O . CYS A 1 103 ? -16.603 -7.535 18.194 1.00 77.56 103 CYS A O 1
ATOM 796 N N . GLU A 1 104 ? -17.486 -9.539 18.691 1.00 73.88 104 GLU A N 1
ATOM 797 C CA . GLU A 1 104 ? -18.871 -9.055 18.698 1.00 73.88 104 GLU A CA 1
ATOM 798 C C . GLU A 1 104 ? -19.086 -8.048 19.847 1.00 73.88 104 GLU A C 1
ATOM 800 O O . GLU A 1 104 ? -19.371 -8.398 20.996 1.00 73.88 104 GLU A O 1
ATOM 805 N N . ASP A 1 105 ? -19.038 -6.752 19.518 1.00 53.91 105 ASP A N 1
ATOM 806 C CA . ASP A 1 105 ? -19.490 -5.661 20.400 1.00 53.91 105 ASP A CA 1
ATOM 807 C C . ASP A 1 105 ? -21.003 -5.793 20.731 1.00 53.91 105 ASP A C 1
ATOM 809 O O . ASP A 1 105 ? -21.516 -5.163 21.660 1.00 53.91 105 ASP A O 1
ATOM 813 N N . THR A 1 106 ? -21.693 -6.678 20.000 1.00 44.44 106 THR A N 1
ATOM 814 C CA . THR A 1 106 ? -23.071 -7.170 20.122 1.00 44.44 106 THR A CA 1
ATOM 815 C C . THR A 1 106 ? -23.277 -8.262 21.176 1.00 44.44 106 THR A C 1
ATOM 817 O O . THR A 1 106 ? -24.266 -8.996 21.129 1.00 44.44 106 THR A O 1
ATOM 820 N N . LEU A 1 107 ? -22.545 -8.201 22.295 1.00 42.84 107 LEU A N 1
ATOM 821 C CA . LEU A 1 107 ? -23.211 -8.424 23.587 1.00 42.84 107 LEU A CA 1
ATOM 822 C C . LEU A 1 107 ? -24.199 -7.277 23.871 1.00 42.84 107 LEU A C 1
ATOM 824 O O . LEU A 1 107 ? -24.094 -6.534 24.853 1.00 42.84 107 LEU A O 1
ATOM 828 N N . SER A 1 108 ? -25.246 -7.231 23.038 1.00 39.53 108 SER A N 1
ATOM 829 C CA . SER A 1 108 ? -26.574 -6.736 23.369 1.00 39.53 108 SER A CA 1
ATOM 830 C C . SER A 1 108 ? -27.151 -7.632 24.465 1.00 39.53 108 SER A C 1
ATOM 832 O O . SER A 1 108 ? -28.131 -8.361 24.311 1.00 39.53 108 SER A O 1
ATOM 834 N N . VAL A 1 109 ? -26.544 -7.553 25.651 1.00 42.38 109 VAL A N 1
ATOM 835 C CA . VAL A 1 109 ? -27.281 -7.772 26.884 1.00 42.38 109 VAL A CA 1
ATOM 836 C C . VAL A 1 109 ? -28.313 -6.660 26.887 1.00 42.38 109 VAL A C 1
ATOM 838 O O . VAL A 1 109 ? -27.996 -5.542 27.286 1.00 42.38 109 VAL A O 1
ATOM 841 N N . GLY A 1 110 ? -29.501 -6.969 26.362 1.00 38.09 110 GLY A N 1
ATOM 842 C CA . GLY A 1 110 ? -30.603 -6.043 26.136 1.00 38.09 110 GLY A CA 1
ATOM 843 C C . GLY A 1 110 ? -31.024 -5.328 27.414 1.00 38.09 110 GLY A C 1
ATOM 844 O O . GLY A 1 110 ? -32.019 -5.674 28.041 1.00 38.09 110 GLY A O 1
ATOM 845 N N . GLY A 1 111 ? -30.270 -4.289 27.764 1.00 35.12 111 GLY A N 1
ATOM 846 C CA . GLY A 1 111 ? -30.590 -3.248 28.729 1.00 35.12 111 GLY A CA 1
ATOM 847 C C . GLY A 1 111 ? -31.508 -2.192 28.123 1.00 35.12 111 GLY A C 1
ATOM 848 O O . GLY A 1 111 ? -31.541 -1.068 28.616 1.00 35.12 111 GLY A O 1
ATOM 849 N N . GLY A 1 112 ? -32.250 -2.553 27.068 1.00 35.09 112 GLY A N 1
ATOM 850 C CA . GLY A 1 112 ? -33.423 -1.816 26.635 1.00 35.09 112 GLY A CA 1
ATOM 851 C C . GLY A 1 112 ? -34.369 -1.705 27.822 1.00 35.09 112 GLY A C 1
ATOM 852 O O . GLY A 1 112 ? -34.960 -2.690 28.266 1.00 35.09 112 GLY A O 1
ATOM 853 N N . TRP A 1 113 ? -34.467 -0.495 28.368 1.00 41.62 113 TRP A N 1
ATOM 854 C CA . TRP A 1 113 ? -35.304 -0.153 29.515 1.00 41.62 113 TRP A CA 1
ATOM 855 C C . TRP A 1 113 ? -36.769 -0.031 29.050 1.00 41.62 113 TRP A C 1
ATOM 857 O O . TRP A 1 113 ? -37.379 1.032 29.064 1.00 41.62 113 TRP A O 1
ATOM 867 N N . GLY A 1 114 ? -37.283 -1.145 28.525 1.00 40.84 114 GLY A N 1
ATOM 868 C CA . GLY A 1 114 ? -38.476 -1.258 27.688 1.00 40.84 114 GLY A CA 1
ATOM 869 C C . GLY A 1 114 ? -38.551 -2.684 27.143 1.00 40.84 114 GLY A C 1
ATOM 870 O O . GLY A 1 114 ? -38.209 -2.945 25.994 1.00 40.84 114 GLY A O 1
ATOM 871 N N . GLY A 1 115 ? -38.871 -3.636 28.020 1.00 45.28 115 GLY A N 1
ATOM 872 C CA . GLY A 1 115 ? -38.659 -5.054 27.744 1.00 45.28 115 GLY A CA 1
ATOM 873 C C . GLY A 1 115 ? -39.740 -5.705 26.881 1.00 45.28 115 GLY A C 1
ATOM 874 O O . GLY A 1 115 ? -40.895 -5.769 27.295 1.00 45.28 115 GLY A O 1
ATOM 875 N N . VAL A 1 116 ? -39.318 -6.334 25.780 1.00 42.50 116 VAL A N 1
ATOM 876 C CA . VAL A 1 116 ? -39.935 -7.561 25.250 1.00 42.50 116 VAL A CA 1
ATOM 877 C C . VAL A 1 116 ? -38.813 -8.529 24.828 1.00 42.50 116 VAL A C 1
ATOM 879 O O . VAL A 1 116 ? -38.109 -8.286 23.858 1.00 42.50 116 VAL A O 1
ATOM 882 N N . ASN A 1 117 ? -38.656 -9.628 25.576 1.00 41.47 117 ASN A N 1
ATOM 883 C CA . ASN A 1 117 ? -37.835 -10.820 25.276 1.00 41.47 117 ASN A CA 1
ATOM 884 C C . ASN A 1 117 ? -36.303 -10.685 25.049 1.00 41.47 117 ASN A C 1
ATOM 886 O O . ASN A 1 117 ? -35.807 -11.015 23.973 1.00 41.47 117 ASN A O 1
ATOM 890 N N . PRO A 1 118 ? -35.507 -10.404 26.100 1.00 45.03 118 PRO A N 1
ATOM 891 C CA . PRO A 1 118 ? -34.088 -10.772 26.121 1.00 45.03 118 PRO A CA 1
ATOM 892 C C . PRO A 1 118 ? -33.938 -12.292 26.341 1.00 45.03 118 PRO A C 1
ATOM 894 O O . PRO A 1 118 ? -34.302 -12.793 27.410 1.00 45.03 118 PRO A O 1
ATOM 897 N N . GLY A 1 119 ? -33.402 -13.058 25.378 1.00 45.19 119 GLY A N 1
ATOM 898 C CA . GLY A 1 119 ? -33.297 -14.512 25.596 1.00 45.19 119 GLY A CA 1
ATOM 899 C C . GLY A 1 119 ? -32.518 -15.413 24.632 1.00 45.19 119 GLY A C 1
ATOM 900 O O . GLY A 1 119 ? -32.106 -16.484 25.092 1.00 45.19 119 GLY A O 1
ATOM 901 N N . ASN A 1 120 ? -32.313 -15.047 23.358 1.00 49.94 120 ASN A N 1
ATOM 902 C CA . ASN A 1 120 ? -31.963 -16.043 22.327 1.00 49.94 120 ASN A CA 1
ATOM 903 C C . ASN A 1 120 ? -30.529 -15.993 21.765 1.00 49.94 120 ASN A C 1
ATOM 905 O O . ASN A 1 120 ? -30.118 -16.949 21.109 1.00 49.94 120 ASN A O 1
ATOM 909 N N . ASP A 1 121 ? -29.737 -14.967 22.082 1.00 54.53 121 ASP A N 1
ATOM 910 C CA . ASP A 1 121 ? -28.404 -14.755 21.491 1.00 54.53 121 ASP A CA 1
ATOM 911 C C . ASP A 1 121 ? -27.325 -15.609 22.185 1.00 54.53 121 ASP A C 1
ATOM 913 O O . ASP A 1 121 ? -26.414 -15.127 22.856 1.00 54.53 121 ASP A O 1
ATOM 917 N N . ARG A 1 122 ? -27.471 -16.936 22.084 1.00 63.47 122 ARG A N 1
ATOM 918 C CA . ARG A 1 122 ? -26.493 -17.931 22.572 1.00 63.47 122 ARG A CA 1
ATOM 919 C C . ARG A 1 122 ? -25.649 -18.554 21.461 1.00 63.47 122 ARG A C 1
ATOM 921 O O . ARG A 1 122 ? -24.751 -19.340 21.762 1.00 63.47 122 ARG A O 1
ATOM 928 N N . GLY A 1 123 ? -25.936 -18.202 20.206 1.00 66.88 123 GLY A N 1
ATOM 929 C CA . GLY A 1 123 ? -25.204 -18.651 19.021 1.00 66.88 123 GLY A CA 1
ATOM 930 C C . GLY A 1 123 ? -23.684 -18.476 19.141 1.00 66.88 123 GLY A C 1
ATOM 931 O O . GLY A 1 123 ? -22.989 -19.481 19.007 1.00 66.88 123 GLY A O 1
ATOM 932 N N . PRO A 1 124 ? -23.161 -17.285 19.497 1.00 72.56 124 PRO A N 1
ATOM 933 C CA . PRO A 1 124 ? -21.716 -17.025 19.483 1.00 72.56 124 PRO A CA 1
ATOM 934 C C . PRO A 1 124 ? -20.927 -17.901 20.465 1.00 72.56 124 PRO A C 1
ATOM 936 O O . PRO A 1 124 ? -19.934 -18.516 20.094 1.00 72.56 124 PRO A O 1
ATOM 939 N N . LEU A 1 125 ? -21.418 -18.062 21.702 1.00 77.31 125 LEU A N 1
ATOM 940 C CA . LEU A 1 125 ? -20.805 -18.947 22.709 1.00 77.31 125 LEU A CA 1
ATOM 941 C C . LEU A 1 125 ? -20.858 -20.431 22.316 1.00 77.31 125 LEU A C 1
ATOM 943 O O . LEU A 1 125 ? -19.948 -21.192 22.644 1.00 77.31 125 LEU A O 1
ATOM 947 N N . CYS A 1 126 ? -21.929 -20.849 21.637 1.00 83.94 126 CYS A N 1
ATOM 948 C CA . CYS A 1 126 ? -22.064 -22.212 21.134 1.00 83.94 126 CYS A CA 1
ATOM 949 C C . CYS A 1 126 ? -21.082 -22.467 19.976 1.00 83.94 126 CYS A C 1
ATOM 951 O O . CYS A 1 126 ? -20.331 -23.441 20.015 1.00 83.94 126 CYS A O 1
ATOM 953 N N . ALA A 1 127 ? -21.026 -21.553 19.001 1.00 78.69 127 ALA A N 1
ATOM 954 C CA . ALA A 1 127 ? -20.116 -21.611 17.861 1.00 78.69 127 ALA A CA 1
ATOM 955 C C . ALA A 1 127 ? -18.641 -21.586 18.295 1.00 78.69 127 ALA A C 1
ATOM 957 O O . ALA A 1 127 ? -17.871 -22.432 17.853 1.00 78.69 127 ALA A O 1
ATOM 958 N N . ALA A 1 128 ? -18.265 -20.706 19.229 1.00 81.44 128 ALA A N 1
ATOM 959 C CA . ALA A 1 128 ? -16.913 -20.649 19.786 1.00 81.44 128 ALA A CA 1
ATOM 960 C C . ALA A 1 128 ? -16.504 -21.948 20.494 1.00 81.44 128 ALA A C 1
ATOM 962 O O . ALA A 1 128 ? -15.367 -22.393 20.357 1.00 81.44 128 ALA A O 1
ATOM 963 N N . GLY A 1 129 ? -17.426 -22.578 21.231 1.00 84.75 129 GLY A N 1
ATOM 964 C CA . GLY A 1 129 ? -17.174 -23.863 21.883 1.00 84.75 129 GLY A CA 1
ATOM 965 C C . GLY A 1 129 ? -16.964 -25.010 20.889 1.00 84.75 129 GLY A C 1
ATOM 966 O O . GLY A 1 129 ? -16.073 -25.833 21.087 1.00 84.75 129 GLY A O 1
ATOM 967 N N . VAL A 1 130 ? -17.739 -25.038 19.798 1.00 84.44 130 VAL A N 1
ATOM 968 C CA . VAL A 1 130 ? -17.569 -26.010 18.702 1.00 84.44 130 VAL A CA 1
ATOM 969 C C . VAL A 1 130 ? -16.270 -25.754 17.931 1.00 84.44 130 VAL A C 1
ATOM 971 O O . VAL A 1 130 ? -15.531 -26.700 17.675 1.00 84.44 130 VAL A O 1
ATOM 974 N N . GLY A 1 131 ? -15.953 -24.495 17.619 1.00 82.38 131 GLY A N 1
ATOM 975 C CA . GLY A 1 131 ? -14.710 -24.106 16.946 1.00 82.38 131 GLY A CA 1
ATOM 976 C C . GLY A 1 131 ? -13.462 -24.454 17.760 1.00 82.38 131 GLY A C 1
ATOM 977 O O . GLY A 1 131 ? -12.538 -25.051 17.219 1.00 82.38 131 GLY A O 1
ATOM 978 N N . GLN A 1 132 ? -13.475 -24.198 19.074 1.00 84.12 132 GLN A N 1
ATOM 979 C CA . GLN A 1 132 ? -12.408 -24.637 19.984 1.00 84.12 132 GLN A CA 1
ATOM 980 C C . GLN A 1 132 ? -12.251 -26.162 19.997 1.00 84.12 132 GLN A C 1
ATOM 982 O O . GLN A 1 132 ? -11.126 -26.644 19.970 1.00 84.12 132 GLN A O 1
ATOM 987 N N . MET A 1 133 ? -13.343 -26.938 19.989 1.00 87.31 133 MET A N 1
ATOM 988 C CA . MET A 1 133 ? -13.243 -28.403 19.909 1.00 87.31 133 MET A CA 1
ATOM 989 C C . MET A 1 133 ? -12.701 -28.902 18.564 1.00 87.31 133 MET A C 1
ATOM 991 O O . MET A 1 133 ? -11.916 -29.846 18.548 1.00 87.31 133 MET A O 1
ATOM 995 N N . ALA A 1 134 ? -13.104 -28.293 17.446 1.00 84.19 134 ALA A N 1
ATOM 996 C CA . ALA A 1 134 ? -12.585 -28.644 16.125 1.00 84.19 134 ALA A CA 1
ATOM 997 C C . ALA A 1 134 ? -11.089 -28.309 16.008 1.00 84.19 134 ALA A C 1
ATOM 999 O O . ALA A 1 134 ? -10.304 -29.147 15.569 1.00 84.19 134 ALA A O 1
ATOM 1000 N N . GLY A 1 135 ? -10.690 -27.125 16.480 1.00 84.94 135 GLY A N 1
ATOM 1001 C CA . GLY A 1 135 ? -9.294 -26.705 16.524 1.00 84.94 135 GLY A CA 1
ATOM 1002 C C . GLY A 1 135 ? -8.436 -27.585 17.430 1.00 84.94 135 GLY A C 1
ATOM 1003 O O . GLY A 1 135 ? -7.388 -28.044 16.994 1.00 84.94 135 GLY A O 1
ATOM 1004 N N . ALA A 1 136 ? -8.927 -27.927 18.627 1.00 88.38 136 ALA A N 1
ATOM 1005 C CA . ALA A 1 136 ? -8.272 -28.864 19.543 1.00 88.38 136 ALA A CA 1
ATOM 1006 C C . ALA A 1 136 ? -8.053 -30.253 18.920 1.00 88.38 136 ALA A C 1
ATOM 1008 O O . ALA A 1 136 ? -7.045 -30.900 19.182 1.00 88.38 136 ALA A O 1
ATOM 1009 N N . LEU A 1 137 ? -8.978 -30.737 18.084 1.00 88.19 137 LEU A N 1
ATOM 1010 C CA . LEU A 1 137 ? -8.803 -32.007 17.371 1.00 88.19 137 LEU A CA 1
ATOM 1011 C C . LEU A 1 137 ? -7.741 -31.915 16.263 1.00 88.19 137 LEU A C 1
ATOM 1013 O O . LEU A 1 137 ? -7.003 -32.879 16.072 1.00 88.19 137 LEU A O 1
ATOM 1017 N N . GLY A 1 138 ? -7.634 -30.774 15.572 1.00 84.69 138 GLY A N 1
ATOM 1018 C CA . GLY A 1 138 ? -6.546 -30.504 14.623 1.00 84.69 138 GLY A CA 1
ATOM 1019 C C . GLY A 1 138 ? -5.187 -30.402 15.320 1.00 84.69 138 GLY A C 1
ATOM 1020 O O . GLY A 1 138 ? -4.255 -31.116 14.960 1.00 84.69 138 GLY A O 1
ATOM 1021 N N . GLU A 1 139 ? -5.113 -29.608 16.390 1.00 87.38 139 GLU A N 1
ATOM 1022 C CA . GLU A 1 139 ? -3.942 -29.461 17.265 1.00 87.38 139 GLU A CA 1
ATOM 1023 C C . GLU A 1 139 ? -3.470 -30.831 17.785 1.00 87.38 139 GLU A C 1
ATOM 1025 O O . GLU A 1 139 ? -2.298 -31.176 17.650 1.00 87.38 139 GLU A O 1
ATOM 1030 N N . LEU A 1 140 ? -4.397 -31.668 18.274 1.00 91.00 140 LEU A N 1
ATOM 1031 C CA . LEU A 1 140 ? -4.114 -33.032 18.730 1.00 91.00 140 LEU A CA 1
ATOM 1032 C C . LEU A 1 140 ? -3.584 -33.932 17.606 1.00 91.00 140 LEU A C 1
ATOM 1034 O O . LEU A 1 140 ? -2.663 -34.709 17.846 1.00 91.00 140 LEU A O 1
ATOM 1038 N N . ALA A 1 141 ? -4.164 -33.867 16.405 1.00 88.38 141 ALA A N 1
ATOM 1039 C CA . ALA A 1 141 ? -3.769 -34.706 15.274 1.00 88.38 141 ALA A CA 1
ATOM 1040 C C . ALA A 1 141 ? -2.378 -34.334 14.739 1.00 88.38 141 ALA A C 1
ATOM 1042 O O . ALA A 1 141 ? -1.548 -35.224 14.527 1.00 88.38 141 ALA A O 1
ATOM 1043 N N . GLY A 1 142 ? -2.098 -33.036 14.598 1.00 85.62 142 GLY A N 1
ATOM 1044 C CA . GLY A 1 142 ? -0.783 -32.526 14.217 1.00 85.62 142 GLY A CA 1
ATOM 1045 C C . GLY A 1 142 ? 0.276 -32.874 15.262 1.00 85.62 142 GLY A C 1
ATOM 1046 O O . GLY A 1 142 ? 1.266 -33.535 14.951 1.00 85.62 142 GLY A O 1
ATOM 1047 N N . ALA A 1 143 ? 0.014 -32.555 16.533 1.00 89.00 143 ALA A N 1
ATOM 1048 C CA . ALA A 1 143 ? 0.924 -32.841 17.641 1.00 89.00 143 ALA A CA 1
ATOM 1049 C C . ALA A 1 143 ? 1.178 -34.344 17.855 1.00 89.00 143 ALA A C 1
ATOM 1051 O O . ALA A 1 143 ? 2.305 -34.735 18.151 1.00 89.00 143 ALA A O 1
ATOM 1052 N N . SER A 1 144 ? 0.171 -35.199 17.638 1.00 90.62 144 SER A N 1
ATOM 1053 C CA . SER A 1 144 ? 0.344 -36.660 17.670 1.00 90.62 144 SER A CA 1
ATOM 1054 C C . SER A 1 144 ? 1.199 -37.173 16.516 1.00 90.62 144 SER A C 1
ATOM 1056 O O . SER A 1 144 ? 1.996 -38.082 16.726 1.00 90.62 144 SER A O 1
ATOM 1058 N N . SER A 1 145 ? 1.063 -36.592 15.321 1.00 86.88 145 SER A N 1
ATOM 1059 C CA . SER A 1 145 ? 1.894 -36.941 14.159 1.00 86.88 145 SER A CA 1
ATOM 1060 C C . SER A 1 145 ? 3.351 -36.549 14.404 1.00 86.88 145 SER A C 1
ATOM 1062 O O . SER A 1 145 ? 4.237 -37.394 14.318 1.00 86.88 145 SER A O 1
ATOM 1064 N N . MET A 1 146 ? 3.588 -35.307 14.840 1.00 84.75 146 MET A N 1
ATOM 1065 C CA . MET A 1 146 ? 4.923 -34.822 15.202 1.00 84.75 146 MET A CA 1
ATOM 1066 C C . MET A 1 146 ? 5.558 -35.648 16.324 1.00 84.75 146 MET A C 1
ATOM 1068 O O . MET A 1 146 ? 6.713 -36.039 16.208 1.00 84.75 146 MET A O 1
ATOM 1072 N N . ALA A 1 147 ? 4.811 -35.969 17.387 1.00 88.94 147 ALA A N 1
ATOM 1073 C CA . ALA A 1 147 ? 5.313 -36.813 18.470 1.00 88.94 147 ALA A CA 1
ATOM 1074 C C . ALA A 1 147 ? 5.627 -38.240 17.991 1.00 88.94 147 ALA A C 1
ATOM 1076 O O . ALA A 1 147 ? 6.657 -38.791 18.362 1.00 88.94 147 ALA A O 1
ATOM 1077 N N . ALA A 1 148 ? 4.779 -38.847 17.154 1.00 86.50 148 ALA A N 1
ATOM 1078 C CA . ALA A 1 148 ? 5.028 -40.188 16.627 1.00 86.50 148 ALA A CA 1
ATOM 1079 C C . ALA A 1 148 ? 6.299 -40.249 15.763 1.00 86.50 148 ALA A C 1
ATOM 1081 O O . ALA A 1 148 ? 7.053 -41.215 15.867 1.00 86.50 148 ALA A O 1
ATOM 1082 N N . THR A 1 149 ? 6.545 -39.215 14.956 1.00 82.81 149 THR A N 1
ATOM 1083 C CA . THR A 1 149 ? 7.708 -39.127 14.065 1.00 82.81 149 THR A CA 1
ATOM 1084 C C . THR A 1 149 ? 8.985 -38.722 14.814 1.00 82.81 149 THR A C 1
ATOM 1086 O O . THR A 1 149 ? 10.003 -39.388 14.658 1.00 82.81 149 THR A O 1
ATOM 1089 N N . ALA A 1 150 ? 8.942 -37.702 15.680 1.00 84.88 150 ALA A N 1
ATOM 1090 C CA . ALA A 1 150 ? 10.126 -37.165 16.366 1.00 84.88 150 ALA A CA 1
ATOM 1091 C C . ALA A 1 150 ? 10.506 -37.885 17.675 1.00 84.88 150 ALA A C 1
ATOM 1093 O O . ALA A 1 150 ? 11.656 -37.802 18.097 1.00 84.88 150 ALA A O 1
ATOM 1094 N N . CYS A 1 151 ? 9.574 -38.579 18.342 1.00 86.56 151 CYS A N 1
ATOM 1095 C CA . CYS A 1 151 ? 9.884 -39.388 19.531 1.00 86.56 151 CYS A CA 1
ATOM 1096 C C . CYS A 1 151 ? 10.263 -40.842 19.194 1.00 86.56 151 CYS A C 1
ATOM 1098 O O . CYS A 1 151 ? 10.597 -41.611 20.099 1.00 86.56 151 CYS A O 1
ATOM 1100 N N . ALA A 1 152 ? 10.172 -41.254 17.927 1.00 83.12 152 ALA A N 1
ATOM 1101 C CA . ALA A 1 152 ? 10.749 -42.514 17.482 1.00 83.12 152 ALA A CA 1
ATOM 1102 C C . ALA A 1 152 ? 12.268 -42.343 17.344 1.00 83.12 152 ALA A C 1
ATOM 1104 O O . ALA A 1 152 ? 12.723 -41.402 16.701 1.00 83.12 152 ALA A O 1
ATOM 1105 N N . ASN A 1 153 ? 13.058 -43.267 17.900 1.00 66.56 153 ASN A N 1
ATOM 1106 C CA . ASN A 1 153 ? 14.495 -43.315 17.623 1.00 66.56 153 ASN A CA 1
ATOM 1107 C C . ASN A 1 153 ? 14.705 -43.721 16.156 1.00 66.56 153 ASN A C 1
ATOM 1109 O O . ASN A 1 153 ? 14.755 -44.911 15.837 1.00 66.56 153 ASN A O 1
ATOM 1113 N N . VAL A 1 154 ? 14.796 -42.733 15.267 1.00 63.34 154 VAL A N 1
ATOM 1114 C CA . VAL A 1 154 ? 15.172 -42.922 13.865 1.00 63.34 154 VAL A CA 1
ATOM 1115 C C . VAL A 1 154 ? 16.695 -42.984 13.792 1.00 63.34 154 VAL A C 1
ATOM 1117 O O . VAL A 1 154 ? 17.358 -41.976 13.583 1.00 63.34 154 VAL A O 1
ATOM 1120 N N . THR A 1 155 ? 17.249 -44.177 13.995 1.00 61.88 155 THR A N 1
ATOM 1121 C CA . THR A 1 155 ? 18.637 -44.481 13.625 1.00 61.88 155 THR A CA 1
ATOM 1122 C C . THR A 1 155 ? 18.713 -44.713 12.120 1.00 61.88 155 THR A C 1
ATOM 1124 O O . THR A 1 155 ? 17.830 -45.382 11.566 1.00 61.88 155 THR A O 1
ATOM 1127 N N . ASP A 1 156 ? 19.768 -44.234 11.463 1.00 60.81 156 ASP A N 1
ATOM 1128 C CA . ASP A 1 156 ? 20.054 -44.607 10.073 1.00 60.81 156 ASP A CA 1
ATOM 1129 C C . ASP A 1 156 ? 20.202 -46.147 9.951 1.00 60.81 156 ASP A C 1
ATOM 1131 O O . ASP A 1 156 ? 20.616 -46.788 10.925 1.00 60.81 156 ASP A O 1
ATOM 1135 N N . PRO A 1 157 ? 19.883 -46.798 8.812 1.00 59.00 157 PRO A N 1
ATOM 1136 C CA . PRO A 1 157 ? 20.295 -48.183 8.561 1.00 59.00 157 PRO A CA 1
ATOM 1137 C C . PRO A 1 157 ? 21.789 -48.477 8.811 1.00 59.00 157 PRO A C 1
ATOM 1139 O O . PRO A 1 157 ? 22.102 -49.627 9.132 1.00 59.00 157 PRO A O 1
ATOM 1142 N N . ASP A 1 158 ? 22.683 -47.485 8.719 1.00 69.19 158 ASP A N 1
ATOM 1143 C CA . ASP A 1 158 ? 24.106 -47.629 9.076 1.00 69.19 158 ASP A CA 1
ATOM 1144 C C . ASP A 1 158 ? 24.398 -47.509 10.594 1.00 69.19 158 ASP A C 1
ATOM 1146 O O . ASP A 1 158 ? 25.482 -47.877 11.049 1.00 69.19 158 ASP A O 1
ATOM 1150 N N . GLY A 1 159 ? 23.412 -47.108 11.406 1.00 68.25 159 GLY A N 1
ATOM 1151 C CA . GLY A 1 159 ? 23.465 -47.112 12.876 1.00 68.25 159 GLY A CA 1
ATOM 1152 C C . GLY A 1 159 ? 23.884 -45.798 13.542 1.00 68.25 159 GLY A C 1
ATOM 1153 O O . GLY A 1 159 ? 23.897 -45.742 14.772 1.00 68.25 159 GLY A O 1
ATOM 1154 N N . ASP A 1 160 ? 24.183 -44.762 12.758 1.00 67.19 160 ASP A N 1
ATOM 1155 C CA . ASP A 1 160 ? 24.450 -43.407 13.249 1.00 67.19 160 ASP A CA 1
ATOM 1156 C C . ASP A 1 160 ? 23.135 -42.652 13.561 1.00 67.19 160 ASP A C 1
ATOM 1158 O O . ASP A 1 160 ? 22.079 -42.922 12.968 1.00 67.19 160 ASP A O 1
ATOM 1162 N N . ASP A 1 161 ? 23.184 -41.704 14.507 1.00 61.81 161 ASP A N 1
ATOM 1163 C CA . ASP A 1 161 ? 22.034 -40.862 14.859 1.00 61.81 161 ASP A CA 1
ATOM 1164 C C . ASP A 1 161 ? 21.771 -39.827 13.751 1.00 61.81 161 ASP A C 1
ATOM 1166 O O . ASP A 1 161 ? 22.627 -39.029 13.375 1.00 61.81 161 ASP A O 1
ATOM 1170 N N . PHE A 1 162 ? 20.544 -39.826 13.230 1.00 62.69 162 PHE A N 1
ATOM 1171 C CA . PHE A 1 162 ? 20.144 -39.151 11.985 1.00 62.69 162 PHE A CA 1
ATOM 1172 C C . PHE A 1 162 ? 20.105 -37.607 12.057 1.00 62.69 162 PHE A C 1
ATOM 1174 O O . PHE A 1 162 ? 19.658 -36.957 11.110 1.00 62.69 162 PHE A O 1
ATOM 1181 N N . PHE A 1 163 ? 20.515 -37.026 13.190 1.00 65.19 163 PHE A N 1
ATOM 1182 C CA . PHE A 1 163 ? 20.277 -35.627 13.565 1.00 65.19 163 PHE A CA 1
ATOM 1183 C C . PHE A 1 163 ? 21.514 -34.877 14.087 1.00 65.19 163 PHE A C 1
ATOM 1185 O O . PHE A 1 163 ? 21.409 -33.679 14.349 1.00 65.19 163 PHE A O 1
ATOM 1192 N N . ASP A 1 164 ? 22.672 -35.529 14.229 1.00 55.22 164 ASP A N 1
ATOM 1193 C CA . ASP A 1 164 ? 23.885 -34.840 14.682 1.00 55.22 164 ASP A CA 1
ATOM 1194 C C . ASP A 1 164 ? 24.409 -33.873 13.593 1.00 55.22 164 ASP A C 1
ATOM 1196 O O . ASP A 1 164 ? 24.653 -34.252 12.448 1.00 55.22 164 ASP A O 1
ATOM 1200 N N . ASP A 1 165 ? 24.566 -32.599 13.971 1.00 53.78 165 ASP A N 1
ATOM 1201 C CA . ASP A 1 165 ? 25.096 -31.462 13.189 1.00 53.78 165 ASP A CA 1
ATOM 1202 C C . ASP A 1 165 ? 24.312 -30.970 11.941 1.00 53.78 165 ASP A C 1
ATOM 1204 O O . ASP A 1 165 ? 24.743 -30.004 11.296 1.00 53.78 165 ASP A O 1
ATOM 1208 N N . GLU A 1 166 ? 23.136 -31.515 11.601 1.00 65.88 166 GLU A N 1
ATOM 1209 C CA . GLU A 1 166 ? 22.362 -31.017 10.446 1.00 65.88 166 GLU A CA 1
ATOM 1210 C C . GLU A 1 166 ? 21.490 -29.784 10.758 1.00 65.88 166 GLU A C 1
ATOM 1212 O O . GLU A 1 166 ? 20.672 -29.750 11.682 1.00 65.88 166 GLU A O 1
ATOM 1217 N N . ARG A 1 167 ? 21.650 -28.739 9.931 1.00 74.12 167 ARG A N 1
ATOM 1218 C CA . ARG A 1 167 ? 20.857 -27.506 10.023 1.00 74.12 167 ARG A CA 1
ATOM 1219 C C . ARG A 1 167 ? 19.434 -27.731 9.516 1.00 74.12 167 ARG A C 1
ATOM 1221 O O . ARG A 1 167 ? 19.259 -28.212 8.394 1.00 74.12 167 ARG A O 1
ATOM 1228 N N . VAL A 1 168 ? 18.442 -27.253 10.268 1.00 70.88 168 VAL A N 1
ATOM 1229 C CA . VAL A 1 168 ? 17.001 -27.270 9.912 1.00 70.88 168 VAL A CA 1
ATOM 1230 C C . VAL A 1 168 ? 16.789 -26.724 8.494 1.00 70.88 168 VAL A C 1
ATOM 1232 O O . VAL A 1 168 ? 16.168 -27.360 7.642 1.00 70.88 168 VAL A O 1
ATOM 1235 N N . SER A 1 169 ? 17.475 -25.619 8.194 1.00 69.56 169 SER A N 1
ATOM 1236 C CA . SER A 1 169 ? 17.518 -24.942 6.894 1.00 69.56 169 SER A CA 1
ATOM 1237 C C . SER A 1 169 ? 17.980 -25.779 5.683 1.00 69.56 169 SER A C 1
ATOM 1239 O O . SER A 1 169 ? 17.864 -25.329 4.548 1.00 69.56 169 SER A O 1
ATOM 1241 N N . VAL A 1 170 ? 18.554 -26.967 5.867 1.00 68.44 170 VAL A N 1
ATOM 1242 C CA . VAL A 1 170 ? 19.116 -27.779 4.764 1.00 68.44 170 VAL A CA 1
ATOM 1243 C C . VAL A 1 170 ? 18.486 -29.175 4.716 1.00 68.44 170 VAL A C 1
ATOM 1245 O O . VAL A 1 170 ? 18.515 -29.840 3.681 1.00 68.44 170 VAL A O 1
ATOM 1248 N N . PHE A 1 171 ? 17.880 -29.618 5.816 1.00 67.38 171 PHE A N 1
ATOM 1249 C CA . PHE A 1 171 ? 17.403 -30.982 5.994 1.00 67.38 171 PHE A CA 1
ATOM 1250 C C . PHE A 1 171 ? 16.240 -31.335 5.048 1.00 67.38 171 PHE A C 1
ATOM 1252 O O . PHE A 1 171 ? 15.199 -30.700 5.063 1.00 67.38 171 PHE A O 1
ATOM 1259 N N . GLY A 1 172 ? 16.378 -32.383 4.231 1.00 57.38 172 GLY A N 1
ATOM 1260 C CA . GLY A 1 172 ? 15.268 -32.911 3.418 1.00 57.38 172 GLY A CA 1
ATOM 1261 C C . GLY A 1 172 ? 14.904 -32.132 2.140 1.00 57.38 172 GLY A C 1
ATOM 1262 O O . GLY A 1 172 ? 14.011 -32.583 1.420 1.00 57.38 172 GLY A O 1
ATOM 1263 N N . ASP A 1 173 ? 15.600 -31.038 1.812 1.00 63.28 173 ASP A N 1
ATOM 1264 C CA . ASP A 1 173 ? 15.380 -30.248 0.589 1.00 63.28 173 ASP A CA 1
ATOM 1265 C C . ASP A 1 173 ? 15.782 -31.013 -0.686 1.00 63.28 173 ASP A C 1
ATOM 1267 O O . ASP A 1 173 ? 16.963 -31.261 -0.943 1.00 63.28 173 ASP A O 1
ATOM 1271 N N . GLN A 1 174 ? 14.809 -31.353 -1.535 1.00 57.59 174 GLN A N 1
ATOM 1272 C CA . GLN A 1 174 ? 15.076 -32.029 -2.812 1.00 57.59 174 GLN A CA 1
ATOM 1273 C C . GLN A 1 174 ? 15.527 -31.076 -3.931 1.00 57.59 174 GLN A C 1
ATOM 1275 O O . GLN A 1 174 ? 15.995 -31.531 -4.978 1.00 57.59 174 GLN A O 1
ATOM 1280 N N . THR A 1 175 ? 15.405 -29.758 -3.750 1.00 59.62 175 THR A N 1
ATOM 1281 C CA . THR A 1 175 ? 15.683 -28.767 -4.805 1.00 59.62 175 THR A CA 1
ATOM 1282 C C . THR A 1 175 ? 17.176 -28.478 -4.999 1.00 59.62 175 THR A C 1
ATOM 1284 O O . THR A 1 175 ? 17.571 -27.928 -6.028 1.00 59.62 175 THR A O 1
ATOM 1287 N N . GLN A 1 176 ? 18.041 -28.941 -4.088 1.00 56.62 176 GLN A N 1
ATOM 1288 C CA . GLN A 1 176 ? 19.493 -28.693 -4.130 1.00 56.62 176 GLN A CA 1
ATOM 1289 C C . GLN A 1 176 ? 20.237 -29.427 -5.261 1.00 56.62 176 GLN A C 1
ATOM 1291 O O . GLN A 1 176 ? 21.422 -29.184 -5.483 1.00 56.62 176 GLN A O 1
ATOM 1296 N N . GLY A 1 177 ? 19.554 -30.285 -6.028 1.00 50.00 177 GLY A N 1
ATOM 1297 C CA . GLY A 1 177 ? 20.139 -31.017 -7.156 1.00 50.00 177 GLY A CA 1
ATOM 1298 C C . GLY A 1 177 ? 20.577 -30.157 -8.354 1.00 50.00 177 GLY A C 1
ATOM 1299 O O . GLY A 1 177 ? 21.292 -30.666 -9.217 1.00 50.00 177 GLY A O 1
ATOM 1300 N N . ALA A 1 178 ? 20.173 -28.881 -8.442 1.00 42.81 178 ALA A N 1
ATOM 1301 C CA . ALA A 1 178 ? 20.571 -27.994 -9.540 1.00 42.81 178 ALA A CA 1
ATOM 1302 C C . ALA A 1 178 ? 20.545 -26.495 -9.174 1.00 42.81 178 ALA A C 1
ATOM 1304 O O . ALA A 1 178 ? 19.535 -25.832 -9.363 1.00 42.81 178 ALA A O 1
ATOM 1305 N N . SER A 1 179 ? 21.683 -25.951 -8.727 1.00 43.53 179 SER A N 1
ATOM 1306 C CA . SER A 1 179 ? 22.139 -24.547 -8.870 1.00 43.53 179 SER A CA 1
ATOM 1307 C C . SER A 1 179 ? 21.126 -23.376 -8.818 1.00 43.53 179 SER A C 1
ATOM 1309 O O . SER A 1 179 ? 21.354 -22.359 -9.476 1.00 43.53 179 SER A O 1
ATOM 1311 N N . PHE A 1 180 ? 20.063 -23.444 -8.012 1.00 40.38 180 PHE A N 1
ATOM 1312 C CA . PHE A 1 180 ? 19.169 -22.309 -7.749 1.00 40.38 180 PHE A CA 1
ATOM 1313 C C . PHE A 1 180 ? 19.387 -21.747 -6.339 1.00 40.38 180 PHE A C 1
ATOM 1315 O O . PHE A 1 180 ? 18.809 -22.198 -5.356 1.00 40.38 180 PHE A O 1
ATOM 1322 N N . LEU A 1 181 ? 20.223 -20.709 -6.255 1.00 45.19 181 LEU A N 1
ATOM 1323 C CA . LEU A 1 181 ? 20.375 -19.874 -5.062 1.00 45.19 181 LEU A CA 1
ATOM 1324 C C . LEU A 1 181 ? 19.134 -18.979 -4.902 1.00 45.19 181 LEU A C 1
ATOM 1326 O O . LEU A 1 181 ? 19.097 -17.881 -5.458 1.00 45.19 181 LEU A O 1
ATOM 1330 N N . GLY A 1 182 ? 18.112 -19.419 -4.162 1.00 40.66 182 GLY A N 1
ATOM 1331 C CA . GLY A 1 182 ? 16.938 -18.564 -3.960 1.00 40.66 182 GLY A CA 1
ATOM 1332 C C . GLY A 1 182 ? 15.781 -19.134 -3.146 1.00 40.66 182 GLY A C 1
ATOM 1333 O O . GLY A 1 182 ? 14.817 -19.619 -3.724 1.00 40.66 182 GLY A O 1
ATOM 1334 N N . ARG A 1 183 ? 15.813 -18.871 -1.833 1.00 37.69 183 ARG A N 1
ATOM 1335 C CA . ARG A 1 183 ? 14.704 -18.997 -0.864 1.00 37.69 183 ARG A CA 1
ATOM 1336 C C . ARG A 1 183 ? 14.175 -20.410 -0.619 1.00 37.69 183 ARG A C 1
ATOM 1338 O O . ARG A 1 183 ? 14.074 -21.253 -1.501 1.00 37.69 183 ARG A O 1
ATOM 1345 N N . GLN A 1 184 ? 13.813 -20.593 0.635 1.00 38.38 184 GLN A N 1
ATOM 1346 C CA . GLN A 1 184 ? 13.695 -21.808 1.426 1.00 38.38 184 GLN A CA 1
ATOM 1347 C C . GLN A 1 184 ? 13.117 -21.236 2.783 1.00 38.38 184 GLN A C 1
ATOM 1349 O O . GLN A 1 184 ? 13.582 -20.144 3.146 1.00 38.38 184 GLN A O 1
ATOM 1354 N N . LEU A 1 185 ? 12.106 -21.832 3.464 1.00 50.06 185 LEU A N 1
ATOM 1355 C CA . LEU A 1 185 ? 11.411 -21.326 4.700 1.00 50.06 185 LEU A CA 1
ATOM 1356 C C . LEU A 1 185 ? 11.369 -22.148 6.068 1.00 50.06 185 LEU A C 1
ATOM 1358 O O . LEU A 1 185 ? 12.196 -21.860 6.918 1.00 50.06 185 LEU A O 1
ATOM 1362 N N . LEU A 1 186 ? 10.558 -23.205 6.299 1.00 55.78 186 LEU A N 1
ATOM 1363 C CA . LEU A 1 186 ? 10.582 -24.197 7.429 1.00 55.78 186 LEU A CA 1
ATOM 1364 C C . LEU A 1 186 ? 11.728 -25.296 7.505 1.00 55.78 186 LEU A C 1
ATOM 1366 O O . LEU A 1 186 ? 12.864 -24.958 7.840 1.00 55.78 186 LEU A O 1
ATOM 1370 N N . ILE A 1 187 ? 11.500 -26.609 7.205 1.00 60.22 187 ILE A N 1
ATOM 1371 C CA . ILE A 1 187 ? 12.518 -27.719 7.117 1.00 60.22 187 ILE A CA 1
ATOM 1372 C C . ILE A 1 187 ? 12.981 -27.991 5.662 1.00 60.22 187 ILE A C 1
ATOM 1374 O O . ILE A 1 187 ? 12.172 -28.285 4.786 1.00 60.22 187 ILE A O 1
ATOM 1378 N N . GLY A 1 188 ? 14.290 -27.918 5.375 1.00 58.22 188 GLY A N 1
ATOM 1379 C CA . GLY A 1 188 ? 14.809 -27.970 3.985 1.00 58.22 188 GLY A CA 1
ATOM 1380 C C . GLY A 1 188 ? 14.729 -26.616 3.272 1.00 58.22 188 GLY A C 1
ATOM 1381 O O . GLY A 1 188 ? 14.429 -26.476 2.085 1.00 58.22 188 GLY A O 1
ATOM 1382 N N . GLU A 1 189 ? 14.903 -25.591 4.083 1.00 64.19 189 GLU A N 1
ATOM 1383 C CA . GLU A 1 189 ? 14.066 -24.412 4.014 1.00 64.19 189 GLU A CA 1
ATOM 1384 C C . GLU A 1 189 ? 14.842 -23.201 4.651 1.00 64.19 189 GLU A C 1
ATOM 1386 O O . GLU A 1 189 ? 14.318 -22.190 5.080 1.00 64.19 189 GLU A O 1
ATOM 1391 N N . GLY A 1 190 ? 16.170 -23.204 4.535 1.00 68.31 190 GLY A N 1
ATOM 1392 C CA . GLY A 1 190 ? 16.979 -21.990 4.417 1.00 68.31 190 GLY A CA 1
ATOM 1393 C C . GLY A 1 190 ? 17.122 -21.133 5.670 1.00 68.31 190 GLY A C 1
ATOM 1394 O O . GLY A 1 190 ? 16.522 -21.344 6.711 1.00 68.31 190 GLY A O 1
ATOM 1395 N N . GLU A 1 191 ? 18.003 -20.143 5.581 1.00 74.00 191 GLU A N 1
ATOM 1396 C CA . GLU A 1 191 ? 18.286 -19.250 6.710 1.00 74.00 191 GLU A CA 1
ATOM 1397 C C . GLU A 1 191 ? 17.191 -18.183 6.896 1.00 74.00 191 GLU A C 1
ATOM 1399 O O . GLU A 1 191 ? 16.973 -17.700 8.004 1.00 74.00 191 GLU A O 1
ATOM 1404 N N . VAL A 1 192 ? 16.480 -17.826 5.817 1.00 73.56 192 VAL A N 1
ATOM 1405 C CA . VAL A 1 192 ? 15.519 -16.712 5.818 1.00 73.56 192 VAL A CA 1
ATOM 1406 C C . VAL A 1 192 ? 14.192 -17.090 6.463 1.00 73.56 192 VAL A C 1
ATOM 1408 O O . VAL A 1 192 ? 13.784 -16.396 7.392 1.00 73.56 192 VAL A O 1
ATOM 1411 N N . GLY A 1 193 ? 13.503 -18.140 6.000 1.00 73.50 193 GLY A N 1
ATOM 1412 C CA . GLY A 1 193 ? 12.212 -18.470 6.610 1.00 73.50 193 GLY A CA 1
ATOM 1413 C C . GLY A 1 193 ? 12.351 -19.198 7.935 1.00 73.50 193 GLY A C 1
ATOM 1414 O O . GLY A 1 193 ? 11.532 -18.961 8.801 1.00 73.50 193 GLY A O 1
ATOM 1415 N N . ASN A 1 194 ? 13.468 -19.874 8.207 1.00 79.69 194 ASN A N 1
ATOM 1416 C CA . ASN A 1 194 ? 13.739 -20.381 9.548 1.00 79.69 194 ASN A CA 1
ATOM 1417 C C . ASN A 1 194 ? 13.823 -19.202 10.554 1.00 79.69 194 ASN A C 1
ATOM 1419 O O . ASN A 1 194 ? 13.379 -19.295 11.698 1.00 79.69 194 ASN A O 1
ATOM 1423 N N . GLY A 1 195 ? 14.274 -18.028 10.083 1.00 79.69 195 GLY A N 1
ATOM 1424 C CA . GLY A 1 195 ? 14.150 -16.748 10.787 1.00 79.69 195 GLY A CA 1
ATOM 1425 C C . GLY A 1 195 ? 12.722 -16.171 10.859 1.00 79.69 195 GLY A C 1
ATOM 1426 O O . GLY A 1 195 ? 12.365 -15.586 11.882 1.00 79.69 195 GLY A O 1
ATOM 1427 N N . ILE A 1 196 ? 11.889 -16.342 9.824 1.00 83.25 196 ILE A N 1
ATOM 1428 C CA . ILE A 1 196 ? 10.457 -15.969 9.843 1.00 83.25 196 ILE A CA 1
ATOM 1429 C C . ILE A 1 196 ? 9.699 -16.846 10.841 1.00 83.25 196 ILE A C 1
ATOM 1431 O O . ILE A 1 196 ? 9.009 -16.314 11.706 1.00 83.25 196 ILE A O 1
ATOM 1435 N N . GLN A 1 197 ? 9.878 -18.161 10.788 1.00 83.44 197 GLN A N 1
ATOM 1436 C CA . GLN A 1 197 ? 9.266 -19.123 11.684 1.00 83.44 197 GLN A CA 1
ATOM 1437 C C . GLN A 1 197 ? 9.696 -18.897 13.137 1.00 83.44 197 GLN A C 1
ATOM 1439 O O . GLN A 1 197 ? 8.842 -18.841 14.016 1.00 83.44 197 GLN A O 1
ATOM 1444 N N . CYS A 1 198 ? 10.982 -18.633 13.394 1.00 91.75 198 CYS A N 1
ATOM 1445 C CA . CYS A 1 198 ? 11.449 -18.168 14.705 1.00 91.75 198 CYS A CA 1
ATOM 1446 C C . CYS A 1 198 ? 10.670 -16.924 15.191 1.00 91.75 198 CYS A C 1
ATOM 1448 O O . CYS A 1 198 ? 10.261 -16.852 16.353 1.00 91.75 198 CYS A O 1
ATOM 1450 N N . ALA A 1 199 ? 10.405 -15.948 14.313 1.00 86.19 199 ALA A N 1
ATOM 1451 C CA . ALA A 1 199 ? 9.599 -14.776 14.660 1.00 86.19 199 ALA A CA 1
ATOM 1452 C C . ALA A 1 199 ? 8.111 -15.115 14.893 1.00 86.19 199 ALA A C 1
ATOM 1454 O O . ALA A 1 199 ? 7.507 -14.553 15.810 1.00 86.19 199 ALA A O 1
ATOM 1455 N N . VAL A 1 200 ? 7.535 -16.048 14.125 1.00 89.62 200 VAL A N 1
ATOM 1456 C CA . VAL A 1 200 ? 6.168 -16.569 14.313 1.00 89.62 200 VAL A CA 1
ATOM 1457 C C . VAL A 1 200 ? 6.044 -17.287 15.660 1.00 89.62 200 VAL A C 1
ATOM 1459 O O . VAL A 1 200 ? 5.132 -16.976 16.427 1.00 89.62 200 VAL A O 1
ATOM 1462 N N . ASP A 1 201 ? 6.979 -18.172 16.008 1.00 90.06 201 ASP A N 1
ATOM 1463 C CA . ASP A 1 201 ? 6.986 -18.908 17.278 1.00 90.06 201 ASP A CA 1
ATOM 1464 C C . ASP A 1 201 ? 7.097 -17.953 18.479 1.00 90.06 201 ASP A C 1
ATOM 1466 O O . ASP A 1 201 ? 6.333 -18.057 19.444 1.00 90.06 201 ASP A O 1
ATOM 1470 N N . VAL A 1 202 ? 7.977 -16.948 18.408 1.00 90.75 202 VAL A N 1
ATOM 1471 C CA . VAL A 1 202 ? 8.093 -15.898 19.438 1.00 90.75 202 VAL A CA 1
ATOM 1472 C C . VAL A 1 202 ? 6.827 -15.025 19.503 1.00 90.75 202 VAL A C 1
ATOM 1474 O O . VAL A 1 202 ? 6.368 -14.669 20.598 1.00 90.75 202 VAL A O 1
ATOM 1477 N N . GLY A 1 203 ? 6.210 -14.716 18.359 1.00 87.88 203 GLY A N 1
ATOM 1478 C CA . GLY A 1 203 ? 4.909 -14.043 18.267 1.00 87.88 203 GLY A CA 1
ATOM 1479 C C . GLY A 1 203 ? 3.791 -14.838 18.948 1.00 87.88 203 GLY A C 1
ATOM 1480 O O . GLY A 1 203 ? 2.995 -14.284 19.716 1.00 87.88 203 GLY A O 1
ATOM 1481 N N . MET A 1 204 ? 3.790 -16.158 18.772 1.00 90.88 204 MET A N 1
ATOM 1482 C CA . MET A 1 204 ? 2.876 -17.078 19.443 1.00 90.88 204 MET A CA 1
ATOM 1483 C C . MET A 1 204 ? 3.131 -17.171 20.946 1.00 90.88 204 MET A C 1
ATOM 1485 O O . MET A 1 204 ? 2.174 -17.086 21.718 1.00 90.88 204 MET A O 1
ATOM 1489 N N . VAL A 1 205 ? 4.384 -17.287 21.399 1.00 93.69 205 VAL A N 1
ATOM 1490 C CA . VAL A 1 205 ? 4.727 -17.295 22.835 1.00 93.69 205 VAL A CA 1
ATOM 1491 C C . VAL A 1 205 ? 4.251 -16.008 23.512 1.00 93.69 205 VAL A C 1
ATOM 1493 O O . VAL A 1 205 ? 3.574 -16.060 24.540 1.00 93.69 205 VAL A O 1
ATOM 1496 N N . THR A 1 206 ? 4.561 -14.846 22.934 1.00 91.31 206 THR A N 1
ATOM 1497 C CA . THR A 1 206 ? 4.194 -13.541 23.513 1.00 91.31 206 THR A CA 1
ATOM 1498 C C . THR A 1 206 ? 2.679 -13.326 23.553 1.00 91.31 206 THR A C 1
ATOM 1500 O O . THR A 1 206 ? 2.151 -12.897 24.585 1.00 91.31 206 THR A O 1
ATOM 1503 N N . THR A 1 207 ? 1.962 -13.702 22.491 1.00 88.69 207 THR A N 1
ATOM 1504 C CA . THR A 1 207 ? 0.493 -13.617 22.432 1.00 88.69 207 THR A CA 1
ATOM 1505 C C . THR A 1 207 ? -0.167 -14.566 23.437 1.00 88.69 207 THR A C 1
ATOM 1507 O O . THR A 1 207 ? -1.051 -14.154 24.193 1.00 88.69 207 THR A O 1
ATOM 1510 N N . ASN A 1 208 ? 0.321 -15.805 23.553 1.00 90.56 208 ASN A N 1
ATOM 1511 C CA . ASN A 1 208 ? -0.192 -16.770 24.525 1.00 90.56 208 ASN A CA 1
ATOM 1512 C C . ASN A 1 208 ? 0.083 -16.360 25.984 1.00 90.56 208 ASN A C 1
ATOM 1514 O O . ASN A 1 208 ? -0.766 -16.587 26.846 1.00 90.56 208 ASN A O 1
ATOM 1518 N N . ILE A 1 209 ? 1.202 -15.685 26.282 1.00 92.62 209 ILE A N 1
ATOM 1519 C CA . ILE A 1 209 ? 1.459 -15.100 27.615 1.00 92.62 209 ILE A CA 1
ATOM 1520 C C . ILE A 1 209 ? 0.419 -14.022 27.954 1.00 92.62 209 ILE A C 1
ATOM 1522 O O . ILE A 1 209 ? -0.119 -14.016 29.068 1.00 92.62 209 ILE A O 1
ATOM 1526 N N . ALA A 1 210 ? 0.097 -13.133 27.008 1.00 89.44 210 ALA A N 1
ATOM 1527 C CA . ALA A 1 210 ? -0.926 -12.105 27.204 1.00 89.44 210 ALA A CA 1
ATOM 1528 C C . ALA A 1 210 ? -2.315 -12.729 27.431 1.00 89.44 210 ALA A C 1
ATOM 1530 O O . ALA A 1 210 ? -2.990 -12.413 28.417 1.00 89.44 210 ALA A O 1
ATOM 1531 N N . ASN A 1 211 ? -2.697 -13.685 26.582 1.00 88.94 211 ASN A N 1
ATOM 1532 C CA . ASN A 1 211 ? -3.958 -14.420 26.667 1.00 88.94 211 ASN A CA 1
ATOM 1533 C C . ASN A 1 211 ? -4.088 -15.239 27.968 1.00 88.94 211 ASN A C 1
ATOM 1535 O O . ASN A 1 211 ? -5.138 -15.207 28.621 1.00 88.94 211 ASN A O 1
ATOM 1539 N N . MET A 1 212 ? -3.012 -15.882 28.435 1.00 92.00 212 MET A N 1
ATOM 1540 C CA . MET A 1 212 ? -2.949 -16.526 29.753 1.00 92.00 212 MET A CA 1
ATOM 1541 C C . MET A 1 212 ? -3.183 -15.515 30.887 1.00 92.00 212 MET A C 1
ATOM 1543 O O . MET A 1 212 ? -3.973 -15.777 31.798 1.00 92.00 212 MET A O 1
ATOM 1547 N N . GLY A 1 213 ? -2.543 -14.343 30.827 1.00 89.62 213 GLY A N 1
ATOM 1548 C CA . GLY A 1 213 ? -2.729 -13.267 31.804 1.00 89.62 213 GLY A CA 1
ATOM 1549 C C . GLY A 1 213 ? -4.176 -12.766 31.873 1.00 89.62 213 GLY A C 1
ATOM 1550 O O . GLY A 1 213 ? -4.718 -12.585 32.968 1.00 89.62 213 GLY A O 1
ATOM 1551 N N . LEU A 1 214 ? -4.834 -12.608 30.721 1.00 87.69 214 LEU A N 1
ATOM 1552 C CA . LEU A 1 214 ? -6.249 -12.232 30.626 1.00 87.69 214 LEU A CA 1
ATOM 1553 C C . LEU A 1 214 ? -7.172 -13.320 31.193 1.00 87.69 214 LEU A C 1
ATOM 1555 O O . LEU A 1 214 ? -8.076 -13.001 31.968 1.00 87.69 214 LEU A O 1
ATOM 1559 N N . ALA A 1 215 ? -6.917 -14.594 30.883 1.00 88.38 215 ALA A N 1
ATOM 1560 C CA . ALA A 1 215 ? -7.685 -15.729 31.397 1.00 88.38 215 ALA A CA 1
ATOM 1561 C C . ALA A 1 215 ? -7.579 -15.860 32.931 1.00 88.38 215 ALA A C 1
ATOM 1563 O O . ALA A 1 215 ? -8.597 -15.984 33.616 1.00 88.38 215 ALA A O 1
ATOM 1564 N N . ILE A 1 216 ? -6.371 -15.730 33.495 1.00 90.56 216 ILE A N 1
ATOM 1565 C CA . ILE A 1 216 ? -6.146 -15.715 34.953 1.00 90.56 216 ILE A CA 1
ATOM 1566 C C . ILE A 1 216 ? -6.852 -14.514 35.597 1.00 90.56 216 ILE A C 1
ATOM 1568 O O . ILE A 1 216 ? -7.551 -14.663 36.604 1.00 90.56 216 ILE A O 1
ATOM 1572 N N . ASN A 1 217 ? -6.719 -13.322 35.010 1.00 88.62 217 ASN A N 1
ATOM 1573 C CA . ASN A 1 217 ? -7.394 -12.121 35.497 1.00 88.62 217 ASN A CA 1
ATOM 1574 C C . ASN A 1 217 ? -8.927 -12.275 35.468 1.00 88.62 217 ASN A C 1
ATOM 1576 O O . ASN A 1 217 ? -9.592 -11.873 36.425 1.00 88.62 217 ASN A O 1
ATOM 1580 N N . SER A 1 218 ? -9.484 -12.906 34.429 1.00 84.50 218 SER A N 1
ATOM 1581 C CA . SER A 1 218 ? -10.906 -13.260 34.357 1.00 84.50 218 SER A CA 1
ATOM 1582 C C . SER A 1 218 ? -11.297 -14.226 35.478 1.00 84.50 218 SER A C 1
ATOM 1584 O O . SER A 1 218 ? -12.188 -13.903 36.268 1.00 84.50 218 SER A O 1
ATOM 1586 N N . ALA A 1 219 ? -10.592 -15.352 35.638 1.00 86.44 219 ALA A N 1
ATOM 1587 C CA . ALA A 1 219 ? -10.876 -16.353 36.672 1.00 86.44 219 ALA A CA 1
ATOM 1588 C C . ALA A 1 219 ? -10.925 -15.740 38.086 1.00 86.44 219 ALA A C 1
ATOM 1590 O O . ALA A 1 219 ? -11.846 -16.015 38.865 1.00 86.44 219 ALA A O 1
ATOM 1591 N N . VAL A 1 220 ? -9.961 -14.867 38.403 1.00 87.38 220 VAL A N 1
ATOM 1592 C CA . VAL A 1 220 ? -9.829 -14.220 39.717 1.00 87.38 220 VAL A CA 1
ATOM 1593 C C . VAL A 1 220 ? -10.854 -13.095 39.916 1.00 87.38 220 VAL A C 1
ATOM 1595 O O . VAL A 1 220 ? -11.514 -13.045 40.957 1.00 87.38 220 VAL A O 1
ATOM 1598 N N . ASN A 1 221 ? -11.018 -12.189 38.945 1.00 83.44 221 ASN A N 1
ATOM 1599 C CA . ASN A 1 221 ? -11.744 -10.926 39.150 1.00 83.44 221 ASN A CA 1
ATOM 1600 C C . ASN A 1 221 ? -13.198 -10.909 38.638 1.00 83.44 221 ASN A C 1
ATOM 1602 O O . ASN A 1 221 ? -13.974 -10.050 39.072 1.00 83.44 221 ASN A O 1
ATOM 1606 N N . SER A 1 222 ? -13.613 -11.853 37.785 1.00 79.50 222 SER A N 1
ATOM 1607 C CA . SER A 1 222 ? -15.010 -11.972 37.315 1.00 79.50 222 SER A CA 1
ATOM 1608 C C . SER A 1 222 ? -15.993 -12.367 38.428 1.00 79.50 222 SER A C 1
ATOM 1610 O O . SER A 1 222 ? -17.176 -12.019 38.391 1.00 79.50 222 SER A O 1
ATOM 1612 N N . GLY A 1 223 ? -15.517 -13.112 39.432 1.00 80.94 223 GLY A N 1
ATOM 1613 C CA . GLY A 1 223 ? -16.364 -13.778 40.422 1.00 80.94 223 GLY A CA 1
ATOM 1614 C C . GLY A 1 223 ? -17.059 -15.048 39.906 1.00 80.94 223 GLY A C 1
ATOM 1615 O O . GLY A 1 223 ? -17.958 -15.556 40.585 1.00 80.94 223 GLY A O 1
ATOM 1616 N N . ASN A 1 224 ? -16.656 -15.577 38.742 1.00 80.06 224 ASN A N 1
ATOM 1617 C CA . ASN A 1 224 ? -17.110 -16.876 38.232 1.00 80.06 224 ASN A CA 1
ATOM 1618 C C . ASN A 1 224 ? -16.686 -18.020 39.171 1.00 80.06 224 ASN A C 1
ATOM 1620 O O . ASN A 1 224 ? -17.500 -18.882 39.500 1.00 80.06 224 ASN A O 1
ATOM 1624 N N . CYS A 1 225 ? -15.450 -17.972 39.679 1.00 84.50 225 CYS A N 1
ATOM 1625 C CA . CYS A 1 225 ? -14.820 -19.028 40.479 1.00 84.50 225 CYS A CA 1
ATOM 1626 C C . CYS A 1 225 ? -15.146 -19.031 41.991 1.00 84.50 225 CYS A C 1
ATOM 1628 O O . CYS A 1 225 ? -14.439 -19.653 42.779 1.00 84.50 225 CYS A O 1
ATOM 1630 N N . GLN A 1 226 ? -16.209 -18.357 42.445 1.00 85.69 226 GLN A N 1
ATOM 1631 C CA . GLN A 1 226 ? -16.573 -18.345 43.873 1.00 85.69 226 GLN A CA 1
ATOM 1632 C C . GLN A 1 226 ? -17.263 -19.653 44.314 1.00 85.69 226 GLN A C 1
ATOM 1634 O O . GLN A 1 226 ? -18.155 -20.149 43.632 1.00 85.69 226 GLN A O 1
ATOM 1639 N N . HIS A 1 227 ? -16.933 -20.183 45.500 1.00 66.31 227 HIS A N 1
ATOM 1640 C CA . HIS A 1 227 ? -17.408 -21.503 45.972 1.00 66.31 227 HIS A CA 1
ATOM 1641 C C . HIS A 1 227 ? -18.943 -21.708 45.988 1.00 66.31 227 HIS A C 1
ATOM 1643 O O . HIS A 1 227 ? -19.413 -22.836 45.823 1.00 66.31 227 HIS A O 1
ATOM 1649 N N . GLN A 1 228 ? -19.737 -20.641 46.146 1.00 68.25 228 GLN A N 1
ATOM 1650 C CA . GLN A 1 228 ? -21.213 -20.686 46.140 1.00 68.25 228 GLN A CA 1
ATOM 1651 C C . GLN A 1 228 ? -21.843 -20.363 44.766 1.00 68.25 228 GLN A C 1
ATOM 1653 O O . GLN A 1 228 ? -23.035 -20.076 44.662 1.00 68.25 228 GLN A O 1
ATOM 1658 N N . ALA A 1 229 ? -21.054 -20.387 43.693 1.00 61.53 229 ALA A N 1
ATOM 1659 C CA . ALA A 1 229 ? -21.504 -20.076 42.344 1.00 61.53 229 ALA A CA 1
ATOM 1660 C C . ALA A 1 229 ? -22.558 -21.069 41.805 1.00 61.53 229 ALA A C 1
ATOM 1662 O O . ALA A 1 229 ? -22.385 -22.290 41.874 1.00 61.53 229 ALA A O 1
ATOM 1663 N N . LEU A 1 230 ? -23.620 -20.519 41.193 1.00 73.25 230 LEU A N 1
ATOM 1664 C CA . LEU A 1 230 ? -24.625 -21.260 40.416 1.00 73.25 230 LEU A CA 1
ATOM 1665 C C . LEU A 1 230 ? -23.962 -22.123 39.319 1.00 73.25 230 LEU A C 1
ATOM 1667 O O . LEU A 1 230 ? -22.913 -21.726 38.807 1.00 73.25 230 LEU A O 1
ATOM 1671 N N . PRO A 1 231 ? -24.592 -23.226 38.857 1.00 75.69 231 PRO A N 1
ATOM 1672 C CA . PRO A 1 231 ? -24.007 -24.127 37.856 1.00 75.69 231 PRO A CA 1
ATOM 1673 C C . PRO A 1 231 ? -23.451 -23.427 36.603 1.00 75.69 231 PRO A C 1
ATOM 1675 O O . PRO A 1 231 ? -22.364 -23.766 36.146 1.00 75.69 231 PRO A O 1
ATOM 1678 N N . LYS A 1 232 ? -24.131 -22.380 36.105 1.00 73.38 232 LYS A N 1
ATOM 1679 C CA . LYS A 1 232 ? -23.658 -21.573 34.964 1.00 73.38 232 LYS A CA 1
ATOM 1680 C C . LYS A 1 232 ? -22.325 -20.855 35.235 1.00 73.38 232 LYS A C 1
ATOM 1682 O O . LYS A 1 232 ? -21.491 -20.774 34.345 1.00 73.38 232 LYS A O 1
ATOM 1687 N N . ARG A 1 233 ? -22.107 -20.345 36.450 1.00 76.94 233 ARG A N 1
ATOM 1688 C CA . ARG A 1 233 ? -20.849 -19.675 36.830 1.00 76.94 233 ARG A CA 1
ATOM 1689 C C . ARG A 1 233 ? -19.706 -20.666 37.045 1.00 76.94 233 ARG A C 1
ATOM 1691 O O . ARG A 1 233 ? -18.573 -20.333 36.728 1.00 76.94 233 ARG A O 1
ATOM 1698 N N . ARG A 1 234 ? -20.003 -21.889 37.508 1.00 79.44 234 ARG A N 1
ATOM 1699 C CA . ARG A 1 234 ? -19.007 -22.973 37.563 1.00 79.44 234 ARG A CA 1
ATOM 1700 C C . ARG A 1 234 ? -18.488 -23.315 36.166 1.00 79.44 234 ARG A C 1
ATOM 1702 O O . ARG A 1 234 ? -17.281 -23.364 35.994 1.00 79.44 234 ARG A O 1
ATOM 1709 N N . ALA A 1 235 ? -19.378 -23.440 35.176 1.00 79.50 235 ALA A N 1
ATOM 1710 C CA . ALA A 1 235 ? -18.976 -23.640 33.781 1.00 79.50 235 ALA A CA 1
ATOM 1711 C C . ALA A 1 235 ? -18.087 -22.495 33.261 1.00 79.50 235 ALA A C 1
ATOM 1713 O O . ALA A 1 235 ? -17.041 -22.765 32.686 1.00 79.50 235 ALA A O 1
ATOM 1714 N N . LEU A 1 236 ? -18.438 -21.230 33.531 1.00 81.81 236 LEU A N 1
ATOM 1715 C CA . LEU A 1 236 ? -17.596 -20.084 33.153 1.00 81.81 236 LEU A CA 1
ATOM 1716 C C . LEU A 1 236 ? -16.221 -20.102 33.843 1.00 81.81 236 LEU A C 1
ATOM 1718 O O . LEU A 1 236 ? -15.220 -19.864 33.183 1.00 81.81 236 LEU A O 1
ATOM 1722 N N . CYS A 1 237 ? -16.144 -20.474 35.125 1.00 88.00 237 CYS A N 1
ATOM 1723 C CA . CYS A 1 237 ? -14.859 -20.663 35.806 1.00 88.00 237 CYS A CA 1
ATOM 1724 C C . CYS A 1 237 ? -14.015 -21.775 35.154 1.00 88.00 237 CYS A C 1
ATOM 1726 O O . CYS A 1 237 ? -12.807 -21.620 35.001 1.00 88.00 237 CYS A O 1
ATOM 1728 N N . THR A 1 238 ? -14.639 -22.881 34.731 1.00 86.75 238 THR A N 1
ATOM 1729 C CA . THR A 1 238 ? -13.959 -23.936 33.961 1.00 86.75 238 THR A CA 1
ATOM 1730 C C . THR A 1 238 ? -13.460 -23.423 32.609 1.00 86.75 238 THR A C 1
ATOM 1732 O O . THR A 1 238 ? -12.381 -23.830 32.192 1.00 86.75 238 THR A O 1
ATOM 1735 N N . VAL A 1 239 ? -14.180 -22.503 31.952 1.00 85.56 239 VAL A N 1
ATOM 1736 C CA . VAL A 1 239 ? -13.696 -21.833 30.732 1.00 85.56 239 VAL A CA 1
ATOM 1737 C C . VAL A 1 239 ? -12.477 -20.957 31.033 1.00 85.56 239 VAL A C 1
ATOM 1739 O O . VAL A 1 239 ? -11.452 -21.120 30.377 1.00 85.56 239 VAL A O 1
ATOM 1742 N N . ASP A 1 240 ? -12.559 -20.077 32.037 1.00 86.56 240 ASP A N 1
ATOM 1743 C CA . ASP A 1 240 ? -11.471 -19.159 32.409 1.00 86.56 240 ASP A CA 1
ATOM 1744 C C . ASP A 1 240 ? -10.185 -19.927 32.794 1.00 86.56 240 ASP A C 1
ATOM 1746 O O . ASP A 1 240 ? -9.101 -19.647 32.283 1.00 86.56 240 ASP A O 1
ATOM 1750 N N . VAL A 1 241 ? -10.301 -20.942 33.661 1.00 89.62 241 VAL A N 1
ATOM 1751 C CA . VAL A 1 241 ? -9.160 -21.755 34.127 1.00 89.62 241 VAL A CA 1
ATOM 1752 C C . VAL A 1 241 ? -8.651 -22.700 33.036 1.00 89.62 241 VAL A C 1
ATOM 1754 O O . VAL A 1 241 ? -7.442 -22.830 32.864 1.00 89.62 241 VAL A O 1
ATOM 1757 N N . GLY A 1 242 ? -9.546 -23.341 32.277 1.00 88.31 242 GLY A N 1
ATOM 1758 C CA . GLY A 1 242 ? -9.171 -24.247 31.187 1.00 88.31 242 GLY A CA 1
ATOM 1759 C C . GLY A 1 242 ? -8.396 -23.530 30.082 1.00 88.31 242 GLY A C 1
ATOM 1760 O O . GLY A 1 242 ? -7.363 -24.028 29.641 1.00 88.31 242 GLY A O 1
ATOM 1761 N N . ARG A 1 243 ? -8.824 -22.314 29.711 1.00 87.62 243 ARG A N 1
ATOM 1762 C CA . ARG A 1 243 ? -8.079 -21.444 28.789 1.00 87.62 243 ARG A CA 1
ATOM 1763 C C . ARG A 1 243 ? -6.687 -21.107 29.325 1.00 87.62 243 ARG A C 1
ATOM 1765 O O . ARG A 1 243 ? -5.720 -21.279 28.597 1.00 87.62 243 ARG A O 1
ATOM 1772 N N . ALA A 1 244 ? -6.553 -20.712 30.594 1.00 91.19 244 ALA A N 1
ATOM 1773 C CA . ALA A 1 244 ? -5.240 -20.416 31.181 1.00 91.19 244 ALA A CA 1
ATOM 1774 C C . ALA A 1 244 ? -4.267 -21.616 31.133 1.00 91.19 244 ALA A C 1
ATOM 1776 O O . ALA A 1 244 ? -3.093 -21.434 30.818 1.00 91.19 244 ALA A O 1
ATOM 1777 N N . VAL A 1 245 ? -4.750 -22.838 31.398 1.00 91.25 245 VAL A N 1
ATOM 1778 C CA . VAL A 1 245 ? -3.936 -24.068 31.301 1.00 91.25 245 VAL A CA 1
ATOM 1779 C C . VAL A 1 245 ? -3.581 -24.397 29.847 1.00 91.25 245 VAL A C 1
ATOM 1781 O O . VAL A 1 245 ? -2.439 -24.756 29.571 1.00 91.25 245 VAL A O 1
ATOM 1784 N N . SER A 1 246 ? -4.524 -24.226 28.917 1.00 90.56 246 SER A N 1
ATOM 1785 C CA . SER A 1 246 ? -4.288 -24.386 27.477 1.00 90.56 246 SER A CA 1
ATOM 1786 C C . SER A 1 246 ? -3.191 -23.445 26.980 1.00 90.56 246 SER A C 1
ATOM 1788 O O . SER A 1 246 ? -2.230 -23.906 26.374 1.00 90.56 246 SER A O 1
ATOM 1790 N N . PHE A 1 247 ? -3.286 -22.148 27.288 1.00 91.25 247 PHE A N 1
ATOM 1791 C CA . PHE A 1 247 ? -2.282 -21.159 26.894 1.00 91.25 247 PHE A CA 1
ATOM 1792 C C . PHE A 1 247 ? -0.902 -21.469 27.491 1.00 91.25 247 PHE A C 1
ATOM 1794 O O . PHE A 1 247 ? 0.102 -21.328 26.803 1.00 91.25 247 PHE A O 1
ATOM 1801 N N . PHE A 1 248 ? -0.830 -21.963 28.734 1.00 92.88 248 PHE A N 1
ATOM 1802 C CA . PHE A 1 248 ? 0.435 -22.409 29.331 1.00 92.88 248 PHE A CA 1
ATOM 1803 C C . PHE A 1 248 ? 1.082 -23.570 28.556 1.00 92.88 248 PHE A C 1
ATOM 1805 O O . PHE A 1 248 ? 2.286 -23.549 28.310 1.00 92.88 248 PHE A O 1
ATOM 1812 N N . ALA A 1 249 ? 0.300 -24.565 28.135 1.00 91.00 249 ALA A N 1
ATOM 1813 C CA . ALA A 1 249 ? 0.810 -25.677 27.334 1.00 91.00 249 ALA A CA 1
ATOM 1814 C C . ALA A 1 249 ? 1.208 -25.243 25.906 1.00 91.00 249 ALA A C 1
ATOM 1816 O O . ALA A 1 249 ? 2.240 -25.690 25.401 1.00 91.00 249 ALA A O 1
ATOM 1817 N N . GLN A 1 250 ? 0.466 -24.311 25.293 1.00 91.50 250 GLN A N 1
ATOM 1818 C CA . GLN A 1 250 ? 0.841 -23.700 24.009 1.00 91.50 250 GLN A CA 1
ATOM 1819 C C . GLN A 1 250 ? 2.162 -22.916 24.125 1.00 91.50 250 GLN A C 1
ATOM 1821 O O . GLN A 1 250 ? 3.040 -23.098 23.289 1.00 91.50 250 GLN A O 1
ATOM 1826 N N . ILE A 1 251 ? 2.379 -22.146 25.202 1.00 93.75 251 ILE A N 1
ATOM 1827 C CA . ILE A 1 251 ? 3.668 -21.472 25.475 1.00 93.75 251 ILE A CA 1
ATOM 1828 C C . ILE A 1 251 ? 4.827 -22.475 25.497 1.00 93.75 251 ILE A C 1
ATOM 1830 O O . ILE A 1 251 ? 5.848 -22.229 24.865 1.00 93.75 251 ILE A O 1
ATOM 1834 N N . VAL A 1 252 ? 4.680 -23.608 26.193 1.00 93.50 252 VAL A N 1
ATOM 1835 C CA . VAL A 1 252 ? 5.725 -24.649 26.220 1.00 93.50 252 VAL A CA 1
ATOM 1836 C C . VAL A 1 252 ? 5.976 -25.211 24.817 1.00 93.50 252 VAL A C 1
ATOM 1838 O O . VAL A 1 252 ? 7.132 -25.362 24.436 1.00 93.50 252 VAL A O 1
ATOM 1841 N N . THR A 1 253 ? 4.917 -25.450 24.041 1.00 90.94 253 THR A N 1
ATOM 1842 C CA . THR A 1 253 ? 5.000 -25.964 22.662 1.00 90.94 253 THR A CA 1
ATOM 1843 C C . THR A 1 253 ? 5.808 -25.023 21.763 1.00 90.94 253 THR A C 1
ATOM 1845 O O . THR A 1 253 ? 6.804 -25.435 21.172 1.00 90.94 253 THR A O 1
ATOM 1848 N N . PHE A 1 254 ? 5.454 -23.734 21.726 1.00 91.69 254 PHE A N 1
ATOM 1849 C CA . PHE A 1 254 ? 6.141 -22.748 20.884 1.00 91.69 254 PHE A CA 1
ATOM 1850 C C . PHE A 1 254 ? 7.536 -22.366 21.387 1.00 91.69 254 PHE A C 1
ATOM 1852 O O . PHE A 1 254 ? 8.369 -21.980 20.576 1.00 91.69 254 PHE A O 1
ATOM 1859 N N . ILE A 1 255 ? 7.851 -22.522 22.679 1.00 93.44 255 ILE A N 1
ATOM 1860 C CA . ILE A 1 255 ? 9.240 -22.408 23.158 1.00 93.44 255 ILE A CA 1
ATOM 1861 C C . ILE A 1 255 ? 10.105 -23.537 22.581 1.00 93.44 255 ILE A C 1
ATOM 1863 O O . ILE A 1 255 ? 11.242 -23.279 22.199 1.00 93.44 255 ILE A O 1
ATOM 1867 N N . GLN A 1 256 ? 9.586 -24.765 22.478 1.00 92.06 256 GLN A N 1
ATOM 1868 C CA . GLN A 1 256 ? 10.339 -25.874 21.879 1.00 92.06 256 GLN A CA 1
ATOM 1869 C C . GLN A 1 256 ? 10.555 -25.668 20.371 1.00 92.06 256 GLN A C 1
ATOM 1871 O O . GLN A 1 256 ? 11.668 -25.878 19.896 1.00 92.06 256 GLN A O 1
ATOM 1876 N N . PHE A 1 257 ? 9.544 -25.187 19.634 1.00 88.31 257 PHE A N 1
ATOM 1877 C CA . PHE A 1 257 ? 9.729 -24.785 18.231 1.00 88.31 257 PHE A CA 1
ATOM 1878 C C . PHE A 1 257 ? 10.707 -23.613 18.086 1.00 88.31 257 PHE A C 1
ATOM 1880 O O . PHE A 1 257 ? 11.627 -23.699 17.280 1.00 88.31 257 PHE A O 1
ATOM 1887 N N . SER A 1 258 ? 10.614 -22.595 18.952 1.00 89.69 258 SER A N 1
ATOM 1888 C CA . SER A 1 258 ? 11.571 -21.479 18.985 1.00 89.69 258 SER A CA 1
ATOM 1889 C C . SER A 1 258 ? 13.017 -21.961 19.150 1.00 89.69 258 SER A C 1
ATOM 1891 O O . SER A 1 258 ? 13.909 -21.383 18.548 1.00 89.69 258 SER A O 1
ATOM 1893 N N . ILE A 1 259 ? 13.282 -23.011 19.937 1.00 88.94 259 ILE A N 1
ATOM 1894 C CA . ILE A 1 259 ? 14.642 -23.564 20.079 1.00 88.94 259 ILE A CA 1
ATOM 1895 C C . ILE A 1 259 ? 15.121 -24.157 18.746 1.00 88.94 259 ILE A C 1
ATOM 1897 O O . ILE A 1 259 ? 16.203 -23.809 18.286 1.00 88.94 259 ILE A O 1
ATOM 1901 N N . VAL A 1 260 ? 14.307 -24.993 18.096 1.00 87.00 260 VAL A N 1
ATOM 1902 C CA . VAL A 1 260 ? 14.649 -25.618 16.803 1.00 87.00 260 VAL A CA 1
ATOM 1903 C C . VAL A 1 260 ? 14.873 -24.550 15.726 1.00 87.00 260 VAL A C 1
ATOM 1905 O O . VAL A 1 260 ? 15.923 -24.516 15.081 1.00 87.00 260 VAL A O 1
ATOM 1908 N N . ASN A 1 261 ? 13.912 -23.637 15.585 1.00 88.44 261 ASN A N 1
ATOM 1909 C CA . ASN A 1 261 ? 13.865 -22.679 14.488 1.00 88.44 261 ASN A CA 1
ATOM 1910 C C . ASN A 1 261 ? 14.815 -21.491 14.720 1.00 88.44 261 ASN A C 1
ATOM 1912 O O . ASN A 1 261 ? 15.550 -21.101 13.821 1.00 88.44 261 ASN A O 1
ATOM 1916 N N . CYS A 1 262 ? 14.918 -20.935 15.931 1.00 89.06 262 CYS A N 1
ATOM 1917 C CA . CYS A 1 262 ? 15.836 -19.814 16.170 1.00 89.06 262 CYS A CA 1
ATOM 1918 C C . CYS A 1 262 ? 17.318 -20.233 16.220 1.00 89.06 262 CYS A C 1
ATOM 1920 O O . CYS A 1 262 ? 18.173 -19.419 15.869 1.00 89.06 262 CYS A O 1
ATOM 1922 N N . GLU A 1 263 ? 17.649 -21.464 16.636 1.00 87.88 263 GLU A N 1
ATOM 1923 C CA . GLU A 1 263 ? 19.041 -21.954 16.618 1.00 87.88 263 GLU A CA 1
ATOM 1924 C C . GLU A 1 263 ? 19.444 -22.568 15.265 1.00 87.88 263 GLU A C 1
ATOM 1926 O O . GLU A 1 263 ? 20.638 -22.692 14.992 1.00 87.88 263 GLU A O 1
ATOM 1931 N N . ASN A 1 264 ? 18.478 -22.896 14.391 1.00 84.19 264 ASN A N 1
ATOM 1932 C CA . ASN A 1 264 ? 18.690 -23.598 13.115 1.00 84.19 264 ASN A CA 1
ATOM 1933 C C . ASN A 1 264 ? 19.357 -24.981 13.302 1.00 84.19 264 ASN A C 1
ATOM 1935 O O . ASN A 1 264 ? 20.164 -25.413 12.475 1.00 84.19 264 ASN A O 1
ATOM 1939 N N . LEU A 1 265 ? 19.033 -25.678 14.396 1.00 84.50 265 LEU A N 1
ATOM 1940 C CA . LEU A 1 265 ? 19.581 -26.992 14.754 1.00 84.50 265 LEU A CA 1
ATOM 1941 C C . LEU A 1 265 ? 18.456 -28.028 14.880 1.00 84.50 265 LEU A C 1
ATOM 1943 O O . LEU A 1 265 ? 17.501 -27.826 15.634 1.00 84.50 265 LEU A O 1
ATOM 1947 N N . MET A 1 266 ? 18.572 -29.151 14.160 1.00 80.19 266 MET A N 1
ATOM 1948 C CA . MET A 1 266 ? 17.579 -30.232 14.194 1.00 80.19 266 MET A CA 1
ATOM 1949 C C . MET A 1 266 ? 17.613 -30.985 15.528 1.00 80.19 266 MET A C 1
ATOM 1951 O O . MET A 1 266 ? 18.241 -32.028 15.674 1.00 80.19 266 MET A O 1
ATOM 1955 N N . ASN A 1 267 ? 16.891 -30.477 16.524 1.00 85.25 267 ASN A N 1
ATOM 1956 C CA . ASN A 1 267 ? 16.782 -31.121 17.827 1.00 85.25 267 ASN A CA 1
ATOM 1957 C C . ASN A 1 267 ? 15.521 -32.001 17.903 1.00 85.25 267 ASN A C 1
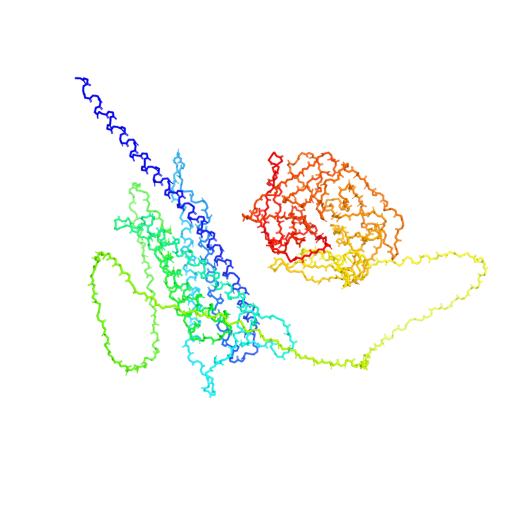ATOM 1959 O O . ASN A 1 267 ? 14.441 -31.544 18.289 1.00 85.25 267 ASN A O 1
ATOM 1963 N N . ALA A 1 268 ? 15.663 -33.290 17.576 1.00 83.00 268 ALA A N 1
ATOM 1964 C CA . ALA A 1 268 ? 14.569 -34.265 17.646 1.00 83.00 268 ALA A CA 1
ATOM 1965 C C . ALA A 1 268 ? 13.940 -34.370 19.053 1.00 83.00 268 ALA A C 1
ATOM 1967 O O . ALA A 1 268 ? 12.729 -34.551 19.176 1.00 83.00 268 ALA A O 1
ATOM 1968 N N . SER A 1 269 ? 14.718 -34.161 20.124 1.00 85.56 269 SER A N 1
ATOM 1969 C CA . SER A 1 269 ? 14.185 -34.122 21.496 1.00 85.56 269 SER A CA 1
ATOM 1970 C C . SER A 1 269 ? 13.305 -32.891 21.751 1.00 85.56 269 SER A C 1
ATOM 1972 O O . SER A 1 269 ? 12.287 -33.004 2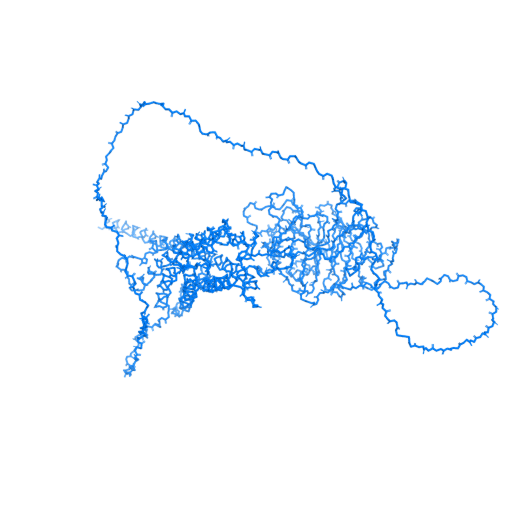2.436 1.00 85.56 269 SER A O 1
ATOM 1974 N N . ALA A 1 270 ? 13.647 -31.732 21.178 1.00 87.38 270 ALA A N 1
ATOM 1975 C CA . ALA A 1 270 ? 12.809 -30.534 21.234 1.00 87.38 270 ALA A CA 1
ATOM 1976 C C . ALA A 1 270 ? 11.526 -30.715 20.405 1.00 87.38 270 ALA A C 1
ATOM 1978 O O . ALA A 1 270 ? 10.444 -30.445 20.920 1.00 87.38 270 ALA A O 1
ATOM 1979 N N . LEU A 1 271 ? 11.609 -31.270 19.188 1.00 86.50 271 LEU A N 1
ATOM 1980 C CA . LEU A 1 271 ? 10.436 -31.595 18.355 1.00 86.50 271 LEU A CA 1
ATOM 1981 C C . LEU A 1 271 ? 9.507 -32.625 19.023 1.00 86.50 271 LEU A C 1
ATOM 1983 O O . LEU A 1 271 ? 8.291 -32.435 19.065 1.00 86.50 271 LEU A O 1
ATOM 1987 N N . CYS A 1 272 ? 10.063 -33.679 19.625 1.00 91.25 272 CYS A N 1
ATOM 1988 C CA . CYS A 1 272 ? 9.314 -34.633 20.446 1.00 91.25 272 CYS A CA 1
ATOM 1989 C C . CYS A 1 272 ? 8.647 -33.935 21.649 1.00 91.25 272 CYS A C 1
ATOM 1991 O O . CYS A 1 272 ? 7.465 -34.153 21.933 1.00 91.25 272 CYS A O 1
ATOM 1993 N N . GLY A 1 273 ? 9.371 -33.036 22.324 1.00 90.25 273 GLY A N 1
ATOM 1994 C CA . GLY A 1 273 ? 8.844 -32.194 23.399 1.00 90.25 273 GLY A CA 1
ATOM 1995 C C . GLY A 1 273 ? 7.704 -31.274 22.946 1.00 90.25 273 GLY A C 1
ATOM 1996 O O . GLY A 1 273 ? 6.708 -31.148 23.664 1.00 90.25 273 GLY A O 1
ATOM 1997 N N . ALA A 1 274 ? 7.806 -30.681 21.754 1.00 89.94 274 ALA A N 1
ATOM 1998 C CA . ALA A 1 274 ? 6.763 -29.875 21.125 1.00 89.94 274 ALA A CA 1
ATOM 1999 C C . ALA A 1 274 ? 5.518 -30.727 20.827 1.00 89.94 274 ALA A C 1
ATOM 2001 O O . ALA A 1 274 ? 4.420 -30.373 21.246 1.00 89.94 274 ALA A O 1
ATOM 2002 N N . GLY A 1 275 ? 5.680 -31.909 20.224 1.00 89.94 275 GLY A N 1
ATOM 2003 C CA . GLY A 1 275 ? 4.578 -32.848 19.990 1.00 89.94 275 GLY A CA 1
ATOM 2004 C C . GLY A 1 275 ? 3.861 -33.267 21.282 1.00 89.94 275 GLY A C 1
ATOM 2005 O O . GLY A 1 275 ? 2.638 -33.176 21.381 1.00 89.94 275 GLY A O 1
ATOM 2006 N N . ILE A 1 276 ? 4.600 -33.654 22.327 1.00 92.81 276 ILE A N 1
ATOM 2007 C CA . ILE A 1 276 ? 4.007 -34.052 23.618 1.00 92.81 276 ILE A CA 1
ATOM 2008 C C . ILE A 1 276 ? 3.304 -32.872 24.313 1.00 92.81 276 ILE A C 1
ATOM 2010 O O . ILE A 1 276 ? 2.219 -33.045 24.877 1.00 92.81 276 ILE A O 1
ATOM 2014 N N . SER A 1 277 ? 3.885 -31.669 24.276 1.00 91.81 277 SER A N 1
ATOM 2015 C CA . SER A 1 277 ? 3.259 -30.477 24.869 1.00 91.81 277 SER A CA 1
ATOM 2016 C C . SER A 1 277 ? 2.041 -29.991 24.076 1.00 91.81 277 SER A C 1
ATOM 2018 O O . SER A 1 277 ? 1.040 -29.643 24.703 1.00 91.81 277 SER A O 1
ATOM 2020 N N . GLY A 1 278 ? 2.052 -30.106 22.745 1.00 89.31 278 GLY A N 1
ATOM 2021 C CA . GLY A 1 278 ? 0.906 -29.844 21.870 1.00 89.31 278 GLY A CA 1
ATOM 2022 C C . GLY A 1 278 ? -0.264 -30.805 22.111 1.00 89.31 278 GLY A C 1
ATOM 2023 O O . GLY A 1 278 ? -1.409 -30.368 22.202 1.00 89.31 278 GLY A O 1
ATOM 2024 N N . ILE A 1 279 ? 0.000 -32.099 22.347 1.00 92.69 279 ILE A N 1
ATOM 2025 C CA . ILE A 1 279 ? -1.028 -33.060 22.801 1.00 92.69 279 ILE A CA 1
ATOM 2026 C C . ILE A 1 279 ? -1.643 -32.599 24.135 1.00 92.69 279 ILE A C 1
ATOM 2028 O O . ILE A 1 279 ? -2.861 -32.658 24.321 1.00 92.69 279 ILE A O 1
ATOM 2032 N N . GLY A 1 280 ? -0.812 -32.116 25.065 1.00 90.81 280 GLY A N 1
ATOM 2033 C CA . GLY A 1 280 ? -1.258 -31.559 26.345 1.00 90.81 280 GLY A CA 1
ATOM 2034 C C . GLY A 1 280 ? -2.095 -30.283 26.196 1.00 90.81 280 GLY A C 1
ATOM 2035 O O . GLY A 1 280 ? -3.112 -30.138 26.879 1.00 90.81 280 GLY A O 1
ATOM 2036 N N . ALA A 1 281 ? -1.706 -29.388 25.286 1.00 89.06 281 ALA A N 1
ATOM 2037 C CA . ALA A 1 281 ? -2.426 -28.162 24.954 1.00 89.06 281 ALA A CA 1
ATOM 2038 C C . ALA A 1 281 ? -3.803 -28.460 24.354 1.00 89.06 281 ALA A C 1
ATOM 2040 O O . ALA A 1 281 ? -4.814 -27.995 24.884 1.00 89.06 281 ALA A O 1
ATOM 2041 N N . ALA A 1 282 ? -3.852 -29.335 23.352 1.00 89.94 282 ALA A N 1
ATOM 2042 C CA . ALA A 1 282 ? -5.079 -29.802 22.724 1.00 89.94 282 ALA A CA 1
ATOM 2043 C C . ALA A 1 282 ? -6.039 -30.477 23.723 1.00 89.94 282 ALA A C 1
ATOM 2045 O O . ALA A 1 282 ? -7.243 -30.214 23.746 1.00 89.94 282 ALA A O 1
ATOM 2046 N N . ALA A 1 283 ? -5.518 -31.325 24.616 1.00 91.19 283 ALA A N 1
ATOM 2047 C CA . ALA A 1 283 ? -6.324 -31.941 25.670 1.00 91.19 283 ALA A CA 1
ATOM 2048 C C . ALA A 1 283 ? -6.861 -30.903 26.678 1.00 91.19 283 ALA A C 1
ATOM 2050 O O . ALA A 1 283 ? -7.997 -31.020 27.148 1.00 91.19 283 ALA A O 1
ATOM 2051 N N . ALA A 1 284 ? -6.075 -29.870 26.998 1.00 89.81 284 ALA A N 1
ATOM 2052 C CA . ALA A 1 284 ? -6.492 -28.779 27.874 1.00 89.81 284 ALA A CA 1
ATOM 2053 C C . ALA A 1 284 ? -7.534 -27.852 27.216 1.00 89.81 284 ALA A C 1
ATOM 2055 O O . ALA A 1 284 ? -8.458 -27.415 27.906 1.00 89.81 284 ALA A O 1
ATOM 2056 N N . SER A 1 285 ? -7.437 -27.593 25.906 1.00 88.25 285 SER A N 1
ATOM 2057 C CA . SER A 1 285 ? -8.349 -26.726 25.141 1.00 88.25 285 SER A CA 1
ATOM 2058 C C . SER A 1 285 ? -9.732 -27.354 24.895 1.00 88.25 285 SER A C 1
ATOM 2060 O O . SER A 1 285 ? -10.734 -26.637 24.791 1.00 88.25 285 SER A O 1
ATOM 2062 N N . MET A 1 286 ? -9.856 -28.686 24.945 1.00 90.94 286 MET A N 1
ATOM 2063 C CA . MET A 1 286 ? -11.160 -29.368 24.915 1.00 90.94 286 MET A CA 1
ATOM 2064 C C . MET A 1 286 ? -12.073 -29.007 26.100 1.00 90.94 286 MET A C 1
ATOM 2066 O O . MET A 1 286 ? -13.286 -28.860 25.927 1.00 90.94 286 MET A O 1
ATOM 2070 N N . ALA A 1 287 ? -11.525 -28.852 27.310 1.00 89.25 287 ALA A N 1
ATOM 2071 C CA . ALA A 1 287 ? -12.306 -28.567 28.517 1.00 89.25 287 ALA A CA 1
ATOM 2072 C C . ALA A 1 287 ? -13.096 -27.232 28.465 1.00 89.25 287 ALA A C 1
ATOM 2074 O O . ALA A 1 287 ? -14.307 -27.260 28.729 1.00 89.25 287 ALA A O 1
ATOM 2075 N N . PRO A 1 288 ? -12.496 -26.072 28.110 1.00 86.81 288 PRO A N 1
ATOM 2076 C CA . PRO A 1 288 ? -13.239 -24.828 27.912 1.00 86.81 288 PRO A CA 1
ATOM 2077 C C . PRO A 1 288 ? -14.193 -24.898 26.707 1.00 86.81 288 PRO A C 1
ATOM 2079 O O . PRO A 1 288 ? -15.285 -24.329 26.786 1.00 86.81 288 PRO A O 1
ATOM 2082 N N . GLY A 1 289 ? -13.859 -25.645 25.645 1.00 86.94 289 GLY A N 1
ATOM 2083 C CA . GLY A 1 289 ? -14.756 -25.881 24.506 1.00 86.94 289 GLY A CA 1
ATOM 2084 C C . GLY A 1 289 ? -16.066 -26.559 24.925 1.00 86.94 289 GLY A C 1
ATOM 2085 O O . GLY A 1 289 ? -17.153 -26.004 24.737 1.00 86.94 289 GLY A O 1
ATOM 2086 N N . VAL A 1 290 ? -15.979 -27.705 25.612 1.00 88.50 290 VAL A N 1
ATOM 2087 C CA . VAL A 1 290 ? -17.147 -28.435 26.146 1.00 88.50 290 VAL A CA 1
ATOM 2088 C C . VAL A 1 290 ? -17.929 -27.588 27.158 1.00 88.50 290 VAL A C 1
ATOM 2090 O O . VAL A 1 290 ? -19.162 -27.553 27.114 1.00 88.50 290 VAL A O 1
ATOM 2093 N N . ALA A 1 291 ? -17.249 -26.864 28.051 1.00 86.50 291 ALA A N 1
ATOM 2094 C CA . ALA A 1 291 ? -17.912 -25.980 29.011 1.00 86.50 291 ALA A CA 1
ATOM 2095 C C . ALA A 1 291 ? -18.685 -24.837 28.318 1.00 86.50 291 ALA A C 1
ATOM 2097 O O . ALA A 1 291 ? -19.798 -24.506 28.740 1.00 86.50 291 ALA A O 1
ATOM 2098 N N . SER A 1 292 ? -18.145 -24.293 27.222 1.00 84.00 292 SER A N 1
ATOM 2099 C CA . SER A 1 292 ? -18.796 -23.274 26.386 1.00 84.00 292 SER A CA 1
ATOM 2100 C C . SER A 1 292 ? -20.012 -23.836 25.644 1.00 84.00 292 SER A C 1
ATOM 2102 O O . SER A 1 292 ? -21.080 -23.224 25.681 1.00 84.00 292 SER A O 1
ATOM 2104 N N . ILE A 1 293 ? -19.914 -25.049 25.085 1.00 86.12 293 ILE A N 1
ATOM 2105 C CA . ILE A 1 293 ? -21.042 -25.773 24.470 1.00 86.12 293 ILE A CA 1
ATOM 2106 C C . ILE A 1 293 ? -22.176 -25.980 25.485 1.00 86.12 293 ILE A C 1
ATOM 2108 O O . ILE A 1 293 ? -23.332 -25.655 25.209 1.00 86.12 293 ILE A O 1
ATOM 2112 N N . VAL A 1 294 ? -21.868 -26.452 26.698 1.00 84.69 294 VAL A N 1
ATOM 2113 C CA . VAL A 1 294 ? -22.870 -26.658 27.762 1.00 84.69 294 VAL A CA 1
ATOM 2114 C C . VAL A 1 294 ? -23.505 -25.335 28.221 1.00 84.69 294 VAL A C 1
ATOM 2116 O O . VAL A 1 294 ? -24.691 -25.310 28.568 1.00 84.69 294 VAL A O 1
ATOM 2119 N N . ALA A 1 295 ? -22.751 -24.232 28.214 1.00 81.56 295 ALA A N 1
ATOM 2120 C CA . ALA A 1 295 ? -23.234 -22.908 28.606 1.00 81.56 295 ALA A CA 1
ATOM 2121 C C . ALA A 1 295 ? -24.059 -22.193 27.514 1.00 81.56 295 ALA A C 1
ATOM 2123 O O . ALA A 1 295 ? -25.003 -21.471 27.855 1.00 81.56 295 ALA A O 1
ATOM 2124 N N . GLY A 1 296 ? -23.704 -22.375 26.238 1.00 82.75 296 GLY A N 1
ATOM 2125 C CA . GLY A 1 296 ? -24.318 -21.726 25.077 1.00 82.75 296 GLY A CA 1
ATOM 2126 C C . GLY A 1 296 ? -25.422 -22.558 24.420 1.00 82.75 296 GLY A C 1
ATOM 2127 O O . GLY A 1 296 ? -26.563 -22.109 24.333 1.00 82.75 296 GLY A O 1
ATOM 2128 N N . CYS A 1 297 ? -25.113 -23.787 24.004 1.00 83.31 297 CYS A N 1
ATOM 2129 C CA . CYS A 1 297 ? -25.965 -24.585 23.116 1.00 83.31 297 CYS A CA 1
ATOM 2130 C C . CYS A 1 297 ? -27.223 -25.169 23.786 1.00 83.31 297 CYS A C 1
ATOM 2132 O O . CYS A 1 297 ? -28.127 -25.640 23.098 1.00 83.31 297 CYS A O 1
ATOM 2134 N N . LYS A 1 298 ? -27.315 -25.177 25.125 1.00 78.00 298 LYS A N 1
ATOM 2135 C CA . LYS A 1 298 ? -28.493 -25.726 25.815 1.00 78.00 298 LYS A CA 1
ATOM 2136 C C . LYS A 1 298 ? -29.706 -24.800 25.617 1.00 78.00 298 LYS A C 1
ATOM 2138 O O . LYS A 1 298 ? -29.644 -23.654 26.079 1.00 78.00 298 LYS A O 1
ATOM 2143 N N . PRO A 1 299 ? -30.825 -25.264 25.020 1.00 64.06 299 PRO A N 1
ATOM 2144 C CA . PRO A 1 299 ? -32.017 -24.436 24.863 1.00 64.06 299 PRO A CA 1
ATOM 2145 C C . PRO A 1 299 ? -32.565 -24.001 26.234 1.00 64.06 299 PRO A C 1
ATOM 2147 O O . PRO A 1 299 ? -32.382 -24.711 27.233 1.00 64.06 299 PRO A O 1
ATOM 2150 N N . PRO A 1 300 ? -33.211 -22.823 26.337 1.00 58.56 300 PRO A N 1
ATOM 2151 C CA . PRO A 1 300 ? -33.890 -22.435 27.566 1.00 58.56 300 PRO A CA 1
ATOM 2152 C C . PRO A 1 300 ? -34.955 -23.488 27.926 1.00 58.56 300 PRO A C 1
ATOM 2154 O O . PRO A 1 300 ? -35.642 -23.981 27.030 1.00 58.56 300 PRO A O 1
ATOM 2157 N N . PRO A 1 301 ? -35.121 -23.847 29.215 1.00 61.19 301 PRO A N 1
ATOM 2158 C CA . PRO A 1 301 ? -36.257 -24.669 29.613 1.00 61.19 301 PRO A CA 1
ATOM 2159 C C . PRO A 1 301 ? -37.548 -23.937 29.215 1.00 61.19 301 PRO A C 1
ATOM 2161 O O . PRO A 1 301 ? -37.609 -22.715 29.393 1.00 61.19 301 PRO A O 1
ATOM 2164 N N . PRO A 1 302 ? -38.563 -24.640 28.677 1.00 60.44 302 PRO A N 1
ATOM 2165 C CA . PRO A 1 302 ? -39.800 -24.000 28.252 1.00 60.44 302 PRO A CA 1
ATOM 2166 C C . PRO A 1 302 ? -40.399 -23.209 29.416 1.00 60.44 302 PRO A C 1
ATOM 2168 O O . PRO A 1 302 ? -40.474 -23.703 30.547 1.00 60.44 302 PRO A O 1
ATOM 2171 N N . LEU A 1 303 ? -40.793 -21.962 29.140 1.00 50.50 303 LEU A N 1
ATOM 2172 C CA . LEU A 1 303 ? -41.452 -21.112 30.127 1.00 50.50 303 LEU A CA 1
ATOM 2173 C C . LEU A 1 303 ? -42.666 -21.858 30.682 1.00 50.50 303 LEU A C 1
ATOM 2175 O O . LEU A 1 303 ? -43.420 -22.475 29.932 1.00 50.50 303 LEU A O 1
ATOM 2179 N N . ARG A 1 304 ? -42.830 -21.813 32.008 1.00 54.09 304 ARG A N 1
ATOM 2180 C CA . ARG A 1 304 ? -43.776 -22.644 32.767 1.00 54.09 304 ARG A CA 1
ATOM 2181 C C . ARG A 1 304 ? -45.226 -22.150 32.634 1.00 54.09 304 ARG A C 1
ATOM 2183 O O . ARG A 1 304 ? -45.881 -21.861 33.632 1.00 54.09 304 ARG A O 1
ATOM 2190 N N . GLY A 1 305 ? -45.699 -22.042 31.395 1.00 51.12 305 GLY A N 1
ATOM 2191 C CA . GLY A 1 305 ? -47.113 -21.988 31.052 1.00 51.12 305 GLY A CA 1
ATOM 2192 C C . GLY A 1 305 ? -47.784 -23.331 31.345 1.00 51.12 305 GLY A C 1
ATOM 2193 O O . GLY A 1 305 ? -47.129 -24.372 31.391 1.00 51.12 305 GLY A O 1
ATOM 2194 N N . THR A 1 306 ? -49.084 -23.267 31.606 1.00 42.00 306 THR A N 1
ATOM 2195 C CA . THR A 1 306 ? -49.964 -24.342 32.079 1.00 42.00 306 THR A CA 1
ATOM 2196 C C . THR A 1 306 ? -49.695 -25.708 31.437 1.00 42.00 306 THR A C 1
ATOM 2198 O O . THR A 1 306 ? -49.580 -25.824 30.221 1.00 42.00 306 THR A O 1
ATOM 2201 N N . GLN A 1 307 ? -49.623 -26.750 32.270 1.00 46.12 307 GLN A N 1
ATOM 2202 C CA . GLN A 1 307 ? -49.384 -28.126 31.835 1.00 46.12 307 GLN A CA 1
ATOM 2203 C C . GLN A 1 307 ? -50.443 -28.612 30.834 1.00 46.12 307 GLN A C 1
ATOM 2205 O O . GLN A 1 307 ? -51.625 -28.654 31.167 1.00 46.12 307 GLN A O 1
ATOM 2210 N N . THR A 1 308 ? -49.985 -29.167 29.713 1.00 37.78 308 THR A N 1
ATOM 2211 C CA . THR A 1 308 ? -50.647 -30.319 29.091 1.00 37.78 308 THR A CA 1
ATOM 2212 C C . THR A 1 308 ? -49.589 -31.401 28.926 1.00 37.78 308 THR A C 1
ATOM 2214 O O . THR A 1 308 ? -48.583 -31.198 28.248 1.00 37.78 308 THR A O 1
ATOM 2217 N N . SER A 1 309 ? -49.754 -32.517 29.634 1.00 43.00 309 SER A N 1
ATOM 2218 C CA . SER A 1 309 ? -48.731 -33.559 29.706 1.00 43.00 309 SER A CA 1
ATOM 2219 C C . SER A 1 309 ? -48.700 -34.388 28.424 1.00 43.00 309 SER A C 1
ATOM 2221 O O . SER A 1 309 ? -49.538 -35.270 28.252 1.00 43.00 309 SER A O 1
ATOM 2223 N N . THR A 1 310 ? -47.690 -34.176 27.581 1.00 37.28 310 THR A N 1
ATOM 2224 C CA . THR A 1 310 ? -47.357 -35.101 26.488 1.00 37.28 310 THR A CA 1
ATOM 2225 C C . THR A 1 310 ? -45.952 -35.642 26.708 1.00 37.28 310 THR A C 1
ATOM 2227 O O . THR A 1 310 ? -44.957 -34.947 26.508 1.00 37.28 310 THR A O 1
ATOM 2230 N N . THR A 1 311 ? -45.869 -36.891 27.160 1.00 37.53 311 THR A N 1
ATOM 2231 C CA . THR A 1 311 ? -44.606 -37.580 27.431 1.00 37.53 311 THR A CA 1
ATOM 2232 C C . THR A 1 311 ? -43.874 -37.875 26.122 1.00 37.53 311 THR A C 1
ATOM 2234 O O . THR A 1 311 ? -44.218 -38.829 25.429 1.00 37.53 311 THR A O 1
ATOM 2237 N N . GLN A 1 312 ? -42.844 -37.094 25.791 1.00 35.56 312 GLN A N 1
ATOM 2238 C CA . GLN A 1 312 ? -41.829 -37.507 24.819 1.00 35.56 312 GLN A CA 1
ATOM 2239 C C . GLN A 1 312 ? -40.545 -37.904 25.544 1.00 35.56 312 GLN A C 1
ATOM 2241 O O . GLN A 1 312 ? -39.812 -37.072 26.079 1.00 35.56 312 GLN A O 1
ATOM 2246 N N . THR A 1 313 ? -40.286 -39.208 25.549 1.00 32.41 313 THR A N 1
ATOM 2247 C CA . THR A 1 313 ? -39.050 -39.808 26.049 1.00 32.41 313 THR A CA 1
ATOM 2248 C C . THR A 1 313 ? -37.924 -39.543 25.051 1.00 32.41 313 THR A C 1
ATOM 2250 O O . THR A 1 313 ? -37.705 -40.323 24.128 1.00 32.41 313 THR A O 1
ATOM 2253 N N . ALA A 1 314 ? -37.207 -38.434 25.224 1.00 33.03 314 ALA A N 1
ATOM 2254 C CA . ALA A 1 314 ? -35.962 -38.190 24.504 1.00 33.03 314 ALA A CA 1
ATOM 2255 C C . ALA A 1 314 ? -34.833 -39.014 25.146 1.00 33.03 314 ALA A C 1
ATOM 2257 O O . ALA A 1 314 ? -34.282 -38.639 26.183 1.00 33.03 314 ALA A O 1
ATOM 2258 N N . THR A 1 315 ? -34.506 -40.156 24.542 1.00 29.84 315 THR A N 1
ATOM 2259 C CA . THR A 1 315 ? -33.376 -40.995 24.955 1.00 29.84 315 THR A CA 1
ATOM 2260 C C . THR A 1 315 ? -32.069 -40.230 24.754 1.00 29.84 315 THR A C 1
ATOM 2262 O O . THR A 1 315 ? -31.662 -39.964 23.626 1.00 29.84 315 THR A O 1
ATOM 2265 N N . SER A 1 316 ? -31.402 -39.870 25.851 1.00 29.78 316 SER A N 1
ATOM 2266 C CA . SER A 1 316 ? -30.075 -39.254 25.811 1.00 29.78 316 SER A CA 1
ATOM 2267 C C . SER A 1 316 ? -29.037 -40.299 25.408 1.00 29.78 316 SER A C 1
ATOM 2269 O O . SER A 1 316 ? -28.592 -41.078 26.251 1.00 29.78 316 SER A O 1
ATOM 2271 N N . THR A 1 317 ? -28.636 -40.316 24.137 1.00 28.38 317 THR A N 1
ATOM 2272 C CA . THR A 1 317 ? -27.532 -41.157 23.661 1.00 28.38 317 THR A CA 1
ATOM 2273 C C . THR A 1 317 ? -26.211 -40.644 24.230 1.00 28.38 317 THR A C 1
ATOM 2275 O O . THR A 1 317 ? -25.596 -39.724 23.694 1.00 28.38 317 THR A O 1
ATOM 2278 N N . THR A 1 318 ? -25.770 -41.240 25.335 1.00 25.72 318 THR A N 1
ATOM 2279 C CA . THR A 1 318 ? -24.424 -41.036 25.874 1.00 25.72 318 THR A CA 1
ATOM 2280 C C . THR A 1 318 ? -23.408 -41.566 24.863 1.00 25.72 318 THR A C 1
ATOM 2282 O O . THR A 1 318 ? -23.299 -42.777 24.685 1.00 25.72 318 THR A O 1
ATOM 2285 N N . MET A 1 319 ? -22.660 -40.681 24.198 1.00 26.66 319 MET A N 1
ATOM 2286 C CA . MET A 1 319 ? -21.495 -41.097 23.414 1.00 26.66 319 MET A CA 1
ATOM 2287 C C . MET A 1 319 ? -20.387 -41.564 24.360 1.00 26.66 319 MET A C 1
ATOM 2289 O O . MET A 1 319 ? -19.600 -40.769 24.871 1.00 26.66 319 MET A O 1
ATOM 2293 N N . SER A 1 320 ? -20.330 -42.872 24.595 1.00 22.55 320 SER A N 1
ATOM 2294 C CA . SER A 1 320 ? -19.167 -43.536 25.178 1.00 22.55 320 SER A CA 1
ATOM 2295 C C . SER A 1 320 ? -18.104 -43.674 24.089 1.00 22.55 320 SER A C 1
ATOM 2297 O O . SER A 1 320 ? -18.183 -44.569 23.249 1.00 22.55 320 SER A O 1
ATOM 2299 N N . VAL A 1 321 ? -17.099 -42.797 24.095 1.00 27.00 321 VAL A N 1
ATOM 2300 C CA . VAL A 1 321 ? -15.879 -43.018 23.309 1.00 27.00 321 VAL A CA 1
ATOM 2301 C C . VAL A 1 321 ? -15.059 -44.087 24.027 1.00 27.00 321 VAL A C 1
ATOM 2303 O O . VAL A 1 321 ? -14.245 -43.794 24.899 1.00 27.00 321 VAL A O 1
ATOM 2306 N N . THR A 1 322 ? -15.312 -45.350 23.693 1.00 24.31 322 THR A N 1
ATOM 2307 C CA . THR A 1 322 ? -14.424 -46.454 24.059 1.00 24.31 322 THR A CA 1
ATOM 2308 C C . THR A 1 322 ? -13.286 -46.489 23.048 1.00 24.31 322 THR A C 1
ATOM 2310 O O . THR A 1 322 ? -13.410 -47.088 21.983 1.00 24.31 322 THR A O 1
ATOM 2313 N N . SER A 1 323 ? -12.175 -45.828 23.370 1.00 28.97 323 SER A N 1
ATOM 2314 C CA . SER A 1 323 ? -10.918 -46.014 22.652 1.00 28.97 323 SER A CA 1
ATOM 2315 C C . SER A 1 323 ? -10.376 -47.413 22.950 1.00 28.97 323 SER A C 1
ATOM 2317 O O . SER A 1 323 ? -9.850 -47.690 24.028 1.00 28.97 323 SER A O 1
ATOM 2319 N N . THR A 1 324 ? -10.530 -48.321 21.988 1.00 24.88 324 THR A N 1
ATOM 2320 C CA . THR A 1 324 ? -9.919 -49.651 22.041 1.00 24.88 324 THR A CA 1
ATOM 2321 C C . THR A 1 324 ? -8.407 -49.496 21.908 1.00 24.88 324 THR A C 1
ATOM 2323 O O . THR A 1 324 ? -7.885 -49.361 20.805 1.00 24.88 324 THR A O 1
ATOM 2326 N N . LEU A 1 325 ? -7.701 -49.482 23.040 1.00 26.39 325 LEU A N 1
ATOM 2327 C CA . LEU A 1 325 ? -6.243 -49.446 23.065 1.00 26.39 325 LEU A CA 1
ATOM 2328 C C . LEU A 1 325 ? -5.709 -50.815 22.611 1.00 26.39 325 LEU A C 1
ATOM 2330 O O . LEU A 1 325 ? -5.641 -51.756 23.403 1.00 26.39 325 LEU A O 1
ATOM 2334 N N . THR A 1 326 ? -5.376 -50.956 21.328 1.00 27.48 326 THR A N 1
ATOM 2335 C CA . THR A 1 326 ? -4.728 -52.174 20.827 1.00 27.48 326 THR A CA 1
ATOM 2336 C C . THR A 1 326 ? -3.296 -52.218 21.352 1.00 27.48 326 THR A C 1
ATOM 2338 O O . THR A 1 326 ? -2.506 -51.308 21.111 1.00 27.48 326 THR A O 1
ATOM 2341 N N . SER A 1 327 ? -2.972 -53.263 22.109 1.00 26.64 327 SER A N 1
ATOM 2342 C CA . SER A 1 327 ? -1.728 -53.361 22.869 1.00 26.64 327 SER A CA 1
ATOM 2343 C C . SER A 1 327 ? -0.484 -53.438 21.976 1.00 26.64 327 SER A C 1
ATOM 2345 O O . SER A 1 327 ? -0.288 -54.437 21.285 1.00 26.64 327 SER A O 1
ATOM 2347 N N . ALA A 1 328 ? 0.404 -52.446 22.074 1.00 26.92 328 ALA A N 1
ATOM 2348 C CA . ALA A 1 328 ? 1.812 -52.588 21.708 1.00 26.92 328 ALA A CA 1
ATOM 2349 C C . ALA A 1 328 ? 2.637 -52.863 22.977 1.00 26.92 328 ALA A C 1
ATOM 2351 O O . ALA A 1 328 ? 2.414 -52.264 24.029 1.00 26.92 328 ALA A O 1
ATOM 2352 N N . THR A 1 329 ? 3.533 -53.843 22.890 1.00 26.53 329 THR A N 1
ATOM 2353 C CA . THR A 1 329 ? 4.159 -54.535 24.024 1.00 26.53 329 THR A CA 1
ATOM 2354 C C . THR A 1 329 ? 4.967 -53.623 24.950 1.00 26.53 329 THR A C 1
ATOM 2356 O O . THR A 1 329 ? 5.945 -53.006 24.542 1.00 26.53 329 THR A O 1
ATOM 2359 N N . SER A 1 330 ? 4.633 -53.635 26.241 1.00 25.17 330 SER A N 1
ATOM 2360 C CA . SER A 1 330 ? 5.443 -53.024 27.296 1.00 25.17 330 SER A CA 1
ATOM 2361 C C . SER A 1 330 ? 6.717 -53.836 27.570 1.00 25.17 330 SER A C 1
ATOM 2363 O O . SER A 1 330 ? 6.650 -54.887 28.214 1.00 25.17 330 SER A O 1
ATOM 2365 N N . THR A 1 331 ? 7.884 -53.344 27.151 1.00 26.86 331 THR A N 1
ATOM 2366 C CA . THR A 1 331 ? 9.183 -53.825 27.650 1.00 26.86 331 THR A CA 1
ATOM 2367 C C . THR A 1 331 ? 9.618 -53.027 28.872 1.00 26.86 331 THR A C 1
ATOM 2369 O O . THR A 1 331 ? 10.003 -51.864 28.783 1.00 26.86 331 THR A O 1
ATOM 2372 N N . THR A 1 332 ? 9.561 -53.677 30.029 1.00 26.00 332 THR A N 1
ATOM 2373 C CA . THR A 1 332 ? 10.027 -53.151 31.314 1.00 26.00 332 THR A CA 1
ATOM 2374 C C . THR A 1 332 ? 11.551 -53.023 31.342 1.00 26.00 332 THR A C 1
ATOM 2376 O O . THR A 1 332 ? 12.240 -54.016 31.122 1.00 26.00 332 THR A O 1
ATOM 2379 N N . PHE A 1 333 ? 12.079 -51.864 31.749 1.00 24.84 333 PHE A N 1
ATOM 2380 C CA . PHE A 1 333 ? 13.436 -51.765 32.296 1.00 24.84 333 PHE A CA 1
ATOM 2381 C C . PHE A 1 333 ? 13.413 -51.113 33.682 1.00 24.84 333 PHE A C 1
ATOM 2383 O O . PHE A 1 333 ? 12.906 -50.010 33.871 1.00 24.84 333 PHE A O 1
ATOM 2390 N N . THR A 1 334 ? 13.949 -51.834 34.667 1.00 27.16 334 THR A N 1
ATOM 2391 C CA . THR A 1 334 ? 14.021 -51.432 36.077 1.00 27.16 334 THR A CA 1
ATOM 2392 C C . THR A 1 334 ? 15.464 -51.249 36.534 1.00 27.16 334 THR A C 1
ATOM 2394 O O . THR A 1 334 ? 16.177 -52.241 36.677 1.00 27.16 334 THR A O 1
ATOM 2397 N N . SER A 1 335 ? 15.837 -50.021 36.891 1.00 26.23 335 SER A N 1
ATOM 2398 C CA . SER A 1 335 ? 16.864 -49.668 37.890 1.00 26.23 335 SER A CA 1
ATOM 2399 C C . SER A 1 335 ? 16.932 -48.132 37.996 1.00 26.23 335 SER A C 1
ATOM 2401 O O . SER A 1 335 ? 16.758 -47.445 37.002 1.00 26.23 335 SER A O 1
ATOM 2403 N N . SER A 1 336 ? 17.140 -47.497 39.150 1.00 25.61 336 SER A N 1
ATOM 2404 C CA . SER A 1 336 ? 17.170 -47.984 40.535 1.00 25.61 336 SER A CA 1
ATOM 2405 C C . SER A 1 336 ? 16.945 -46.817 41.511 1.00 25.61 336 SER A C 1
ATOM 2407 O O . SER A 1 336 ? 17.229 -45.666 41.197 1.00 25.61 336 SER A O 1
ATOM 2409 N N . SER A 1 337 ? 16.476 -47.138 42.717 1.00 28.23 337 SER A N 1
ATOM 2410 C CA . SER A 1 337 ? 16.377 -46.277 43.910 1.00 28.23 337 SER A CA 1
ATOM 2411 C C . SER A 1 337 ? 17.667 -45.454 44.186 1.00 28.23 337 SER A C 1
ATOM 2413 O O . SER A 1 337 ? 18.748 -45.865 43.785 1.00 28.23 337 SER A O 1
ATOM 2415 N N . THR A 1 338 ? 17.697 -44.359 44.967 1.00 27.81 338 THR A N 1
ATOM 2416 C CA . THR A 1 338 ? 16.964 -44.124 46.232 1.00 27.81 338 THR A CA 1
ATOM 2417 C C . THR A 1 338 ? 17.096 -42.670 46.753 1.00 27.81 338 THR A C 1
ATOM 2419 O O . THR A 1 338 ? 18.166 -42.094 46.631 1.00 27.81 338 THR A O 1
ATOM 2422 N N . ARG A 1 339 ? 16.086 -42.204 47.520 1.00 27.27 339 ARG A N 1
ATOM 2423 C CA . ARG A 1 339 ? 16.117 -41.181 48.614 1.00 27.27 339 ARG A CA 1
ATOM 2424 C C . ARG A 1 339 ? 16.512 -39.724 48.262 1.00 27.27 339 ARG A C 1
ATOM 2426 O O . ARG A 1 339 ? 17.631 -39.456 47.867 1.00 27.27 339 ARG A O 1
ATOM 2433 N N . SER A 1 340 ? 15.618 -38.731 48.382 1.00 26.08 340 SER A N 1
ATOM 2434 C CA . SER A 1 340 ? 14.885 -38.223 49.576 1.00 26.08 340 SER A CA 1
ATOM 2435 C C . SER A 1 340 ? 15.646 -37.153 50.365 1.00 26.08 340 SER A C 1
ATOM 2437 O O . SER A 1 340 ? 16.541 -37.509 51.126 1.00 26.08 340 SER A O 1
ATOM 2439 N N . TRP A 1 341 ? 15.141 -35.912 50.354 1.00 24.70 341 TRP A N 1
ATOM 2440 C CA . TRP A 1 341 ? 15.138 -35.032 51.533 1.00 24.70 341 TRP A CA 1
ATOM 2441 C C . TRP A 1 341 ? 13.786 -34.323 51.684 1.00 24.70 341 TRP A C 1
ATOM 2443 O O . TRP A 1 341 ? 13.131 -33.967 50.707 1.00 24.70 341 TRP A O 1
ATOM 2453 N N . THR A 1 342 ? 13.354 -34.194 52.936 1.00 26.53 342 THR A N 1
ATOM 2454 C CA . THR A 1 342 ? 12.030 -33.728 53.367 1.00 26.53 342 THR A CA 1
ATOM 2455 C C . THR A 1 342 ? 11.908 -32.211 53.454 1.00 26.53 342 THR A C 1
ATOM 2457 O O . THR A 1 342 ? 12.843 -31.516 53.842 1.00 26.53 342 THR A O 1
ATOM 2460 N N . SER A 1 343 ? 10.696 -31.717 53.208 1.00 31.77 343 SER A N 1
ATOM 2461 C CA . SER A 1 343 ? 10.259 -30.354 53.510 1.00 31.77 343 SER A CA 1
ATOM 2462 C C . SER A 1 343 ? 10.113 -30.099 55.017 1.00 31.77 343 SER A C 1
ATOM 2464 O O . SER A 1 343 ? 9.408 -30.858 55.685 1.00 31.77 343 SER A O 1
ATOM 2466 N N . THR A 1 344 ? 10.625 -28.966 55.507 1.00 25.52 344 THR A N 1
ATOM 2467 C CA . THR A 1 344 ? 10.231 -28.388 56.805 1.00 25.52 344 THR A CA 1
ATOM 2468 C C . THR A 1 344 ? 10.023 -26.881 56.656 1.00 25.52 344 THR A C 1
ATOM 2470 O O . THR A 1 344 ? 10.857 -26.180 56.090 1.00 25.52 344 THR A O 1
ATOM 2473 N N . SER A 1 345 ? 8.889 -26.390 57.144 1.00 30.19 345 SER A N 1
ATOM 2474 C CA . SER A 1 345 ? 8.484 -24.981 57.162 1.00 30.19 345 SER A CA 1
ATOM 2475 C C . SER A 1 345 ? 8.917 -24.269 58.454 1.00 30.19 345 SER A C 1
ATOM 2477 O O . SER A 1 345 ? 9.202 -24.946 59.437 1.00 30.19 345 SER A O 1
ATOM 2479 N N . VAL A 1 346 ? 8.888 -22.920 58.464 1.00 26.53 346 VAL A N 1
ATOM 2480 C CA . VAL A 1 346 ? 8.293 -22.034 59.512 1.00 26.53 346 VAL A CA 1
ATOM 2481 C C . VAL A 1 346 ? 8.986 -20.654 59.628 1.00 26.53 346 VAL A C 1
ATOM 2483 O O . VAL A 1 346 ? 10.148 -20.549 59.991 1.00 26.53 346 VAL A O 1
ATOM 2486 N N . SER A 1 347 ? 8.171 -19.615 59.399 1.00 25.31 347 SER A N 1
ATOM 2487 C CA . SER A 1 347 ? 8.108 -18.267 60.011 1.00 25.31 347 SER A CA 1
ATOM 2488 C C . SER A 1 347 ? 9.260 -17.242 60.036 1.00 25.31 347 SER A C 1
ATOM 2490 O O . SER A 1 347 ? 10.438 -17.502 60.234 1.00 25.31 347 SER A O 1
ATOM 2492 N N . THR A 1 348 ? 8.796 -15.993 59.940 1.00 33.22 348 THR A N 1
ATOM 2493 C CA . THR A 1 348 ? 9.472 -14.692 60.048 1.00 33.22 348 THR A CA 1
ATOM 2494 C C . THR A 1 348 ? 9.902 -14.286 61.464 1.00 33.22 348 THR A C 1
ATOM 2496 O O . THR A 1 348 ? 9.110 -14.418 62.397 1.00 33.22 348 THR A O 1
ATOM 2499 N N . SER A 1 349 ? 11.019 -13.556 61.576 1.00 26.08 349 SER A N 1
ATOM 2500 C CA . SER A 1 349 ? 11.191 -12.483 62.575 1.00 26.08 349 SER A CA 1
ATOM 2501 C C . SER A 1 349 ? 12.263 -11.464 62.156 1.00 26.08 349 SER A C 1
ATOM 2503 O O . SER A 1 349 ? 13.267 -11.816 61.546 1.00 26.08 349 SER A O 1
ATOM 2505 N N . SER A 1 350 ? 12.038 -10.194 62.488 1.00 29.80 350 SER A N 1
ATOM 2506 C CA . SER A 1 350 ? 12.883 -9.029 62.181 1.00 29.80 350 SER A CA 1
ATOM 2507 C C . SER A 1 350 ? 13.966 -8.754 63.234 1.00 29.80 350 SER A C 1
ATOM 2509 O O . SER A 1 350 ? 13.622 -8.827 64.408 1.00 29.80 350 SER A O 1
ATOM 2511 N N . SER A 1 351 ? 15.161 -8.267 62.838 1.00 28.34 351 SER A N 1
ATOM 2512 C CA . SER A 1 351 ? 15.741 -6.983 63.327 1.00 28.34 351 SER A CA 1
ATOM 2513 C C . SER A 1 351 ? 17.231 -6.745 62.972 1.00 28.34 351 SER A C 1
ATOM 2515 O O . SER A 1 351 ? 18.097 -7.520 63.354 1.00 28.34 351 SER A O 1
ATOM 2517 N N . SER A 1 352 ? 17.500 -5.588 62.349 1.00 28.36 352 SER A N 1
ATOM 2518 C CA . SER A 1 352 ? 18.632 -4.653 62.577 1.00 28.36 352 SER A CA 1
ATOM 2519 C C . SER A 1 352 ? 20.129 -5.077 62.564 1.00 28.36 352 SER A C 1
ATOM 2521 O O . SER A 1 352 ? 20.644 -5.666 63.508 1.00 28.36 352 SER A O 1
ATOM 2523 N N . SER A 1 353 ? 20.841 -4.434 61.619 1.00 28.78 353 SER A N 1
ATOM 2524 C CA . SER A 1 353 ? 22.102 -3.655 61.760 1.00 28.78 353 SER A CA 1
ATOM 2525 C C . SER A 1 353 ? 23.519 -4.284 61.734 1.00 28.78 353 SER A C 1
ATOM 2527 O O . SER A 1 353 ? 23.881 -5.103 62.565 1.00 28.78 353 SER A O 1
ATOM 2529 N N . ALA A 1 354 ? 24.344 -3.644 60.879 1.00 27.66 354 ALA A N 1
ATOM 2530 C CA . ALA A 1 354 ? 25.780 -3.314 61.016 1.00 27.66 354 ALA A CA 1
ATOM 2531 C C . ALA A 1 354 ? 26.892 -4.239 60.443 1.00 27.66 354 ALA A C 1
ATOM 2533 O O . ALA A 1 354 ? 27.505 -5.029 61.145 1.00 27.66 354 ALA A O 1
ATOM 2534 N N . SER A 1 355 ? 27.271 -3.930 59.190 1.00 27.25 355 SER A N 1
ATOM 2535 C CA . SER A 1 355 ? 28.631 -3.517 58.758 1.00 27.25 355 SER A CA 1
ATOM 2536 C C . SER A 1 355 ? 29.867 -4.409 58.995 1.00 27.25 355 SER A C 1
ATOM 2538 O O . SER A 1 355 ? 30.396 -4.445 60.103 1.00 27.25 355 SER A O 1
ATOM 2540 N N . SER A 1 356 ? 30.454 -4.910 57.891 1.00 28.45 356 SER A N 1
ATOM 2541 C CA . SER A 1 356 ? 31.899 -4.893 57.505 1.00 28.45 356 SER A CA 1
ATOM 2542 C C . SER A 1 356 ? 32.197 -6.038 56.509 1.00 28.45 356 SER A C 1
ATOM 2544 O O . SER A 1 356 ? 31.700 -7.135 56.710 1.00 28.45 356 SER A O 1
ATOM 2546 N N . THR A 1 357 ? 32.996 -5.979 55.436 1.00 25.95 357 THR A N 1
ATOM 2547 C CA . THR A 1 357 ? 33.523 -4.960 54.497 1.00 25.95 357 THR A CA 1
ATOM 2548 C C . THR A 1 357 ? 34.232 -5.744 53.363 1.00 25.95 357 THR A C 1
ATOM 2550 O O . THR A 1 357 ? 34.805 -6.787 53.644 1.00 25.95 357 THR A O 1
ATOM 2553 N N . VAL A 1 358 ? 34.295 -5.202 52.137 1.00 26.02 358 VAL A N 1
ATOM 2554 C CA . VAL A 1 358 ? 35.272 -5.533 51.060 1.00 26.02 358 VAL A CA 1
ATOM 2555 C C . VAL A 1 358 ? 35.337 -6.978 50.513 1.00 26.02 358 VAL A C 1
ATOM 2557 O O . VAL A 1 358 ? 35.990 -7.857 51.067 1.00 26.02 358 VAL A O 1
ATOM 2560 N N . SER A 1 359 ? 34.873 -7.144 49.268 1.00 27.55 359 SER A N 1
ATOM 2561 C CA . SER A 1 359 ? 35.750 -7.485 48.126 1.00 27.55 359 SER A CA 1
ATOM 2562 C C . SER A 1 359 ? 35.022 -7.258 46.800 1.00 27.55 359 SER A C 1
ATOM 2564 O O . SER A 1 359 ? 33.962 -7.824 46.561 1.00 27.55 359 SER A O 1
ATOM 2566 N N . SER A 1 360 ? 35.601 -6.425 45.936 1.00 26.25 360 SER A N 1
ATOM 2567 C CA . SER A 1 360 ? 35.082 -6.085 44.608 1.00 26.25 360 SER A CA 1
ATOM 2568 C C . SER A 1 360 ? 36.174 -6.295 43.563 1.00 26.25 360 SER A C 1
ATOM 2570 O O . SER A 1 360 ? 37.201 -5.620 43.643 1.00 26.25 360 SER A O 1
ATOM 2572 N N . ILE A 1 361 ? 35.951 -7.160 42.572 1.00 26.62 361 ILE A N 1
ATOM 2573 C CA . ILE A 1 361 ? 36.723 -7.174 41.320 1.00 26.62 361 ILE A CA 1
ATOM 2574 C C . ILE A 1 361 ? 35.760 -7.368 40.145 1.00 26.62 361 ILE A C 1
ATOM 2576 O O . ILE A 1 361 ? 34.846 -8.188 40.197 1.00 26.62 361 ILE A O 1
ATOM 2580 N N . SER A 1 362 ? 35.973 -6.558 39.113 1.00 24.80 362 SER A N 1
ATOM 2581 C CA . SER A 1 362 ? 35.202 -6.472 37.874 1.00 24.80 362 SER A CA 1
ATOM 2582 C C . SER A 1 362 ? 35.356 -7.704 36.976 1.00 24.80 362 SER A C 1
ATOM 2584 O O . SER A 1 362 ? 36.447 -8.264 36.879 1.00 24.80 362 SER A O 1
ATOM 2586 N N . SER A 1 363 ? 34.316 -8.039 36.211 1.00 26.45 363 SER A N 1
ATOM 2587 C CA . SER A 1 363 ? 34.433 -8.854 34.996 1.00 26.45 363 SER A CA 1
ATOM 2588 C C . SER A 1 363 ? 34.440 -7.950 33.758 1.00 26.45 363 SER A C 1
ATOM 2590 O O . SER A 1 363 ? 33.489 -7.225 33.473 1.00 26.45 363 SER A O 1
ATOM 2592 N N . THR A 1 364 ? 35.568 -7.959 33.053 1.00 24.72 364 THR A N 1
ATOM 2593 C CA . THR A 1 364 ? 35.850 -7.115 31.886 1.00 24.72 364 THR A CA 1
ATOM 2594 C C . THR A 1 364 ? 35.110 -7.608 30.643 1.00 24.72 364 THR A C 1
ATOM 2596 O O . THR A 1 364 ? 35.141 -8.796 30.333 1.00 24.72 364 THR A O 1
ATOM 2599 N N . SER A 1 365 ? 34.517 -6.691 29.878 1.00 26.66 365 SER A N 1
ATOM 2600 C CA . SER A 1 365 ? 34.003 -6.962 28.533 1.00 26.66 365 SER A CA 1
ATOM 2601 C C . SER A 1 365 ? 35.152 -7.095 27.526 1.00 26.66 365 SER A C 1
ATOM 2603 O O . SER A 1 365 ? 35.789 -6.096 27.182 1.00 26.66 365 SER A O 1
ATOM 2605 N N . THR A 1 366 ? 35.417 -8.303 27.033 1.00 25.50 366 THR A N 1
ATOM 2606 C CA . THR A 1 366 ? 36.390 -8.548 25.957 1.00 25.50 366 THR A CA 1
ATOM 2607 C C . THR A 1 366 ? 35.753 -8.312 24.589 1.00 25.50 366 THR A C 1
ATOM 2609 O O . THR A 1 366 ? 34.987 -9.135 24.096 1.00 25.50 366 THR A O 1
ATOM 2612 N N . SER A 1 367 ? 36.096 -7.195 23.948 1.00 26.06 367 SER A N 1
ATOM 2613 C CA . SER A 1 367 ? 35.841 -6.979 22.524 1.00 26.06 367 SER A CA 1
ATOM 2614 C C . SER A 1 367 ? 36.862 -7.752 21.683 1.00 26.06 367 SER A C 1
ATOM 2616 O O . SER A 1 367 ? 38.069 -7.545 21.809 1.00 26.06 367 SER A O 1
ATOM 2618 N N . LEU A 1 368 ? 36.384 -8.631 20.800 1.00 25.44 368 LEU A N 1
ATOM 2619 C CA . LEU A 1 368 ? 37.217 -9.369 19.848 1.00 25.44 368 LEU A CA 1
ATOM 2620 C C . LEU A 1 368 ? 37.000 -8.832 18.431 1.00 25.44 368 LEU A C 1
ATOM 2622 O O . LEU A 1 368 ? 36.218 -9.360 17.645 1.00 25.44 368 LEU A O 1
ATOM 2626 N N . SER A 1 369 ? 37.728 -7.765 18.104 1.00 26.23 369 SER A N 1
ATOM 2627 C CA . SER A 1 369 ? 37.908 -7.329 16.719 1.00 26.23 369 SER A CA 1
ATOM 2628 C C . SER A 1 369 ? 38.842 -8.306 16.006 1.00 26.23 369 SER A C 1
ATOM 2630 O O . SER A 1 369 ? 39.991 -8.461 16.419 1.00 26.23 369 SER A O 1
ATOM 2632 N N . SER A 1 370 ? 38.387 -8.931 14.921 1.00 25.83 370 SER A N 1
ATOM 2633 C CA . SER A 1 370 ? 39.239 -9.736 14.037 1.00 25.83 370 SER A CA 1
ATOM 2634 C C . SER A 1 370 ? 39.264 -9.133 12.632 1.00 25.83 370 SER A C 1
ATOM 2636 O O . SER A 1 370 ? 38.367 -9.317 11.816 1.00 25.83 370 SER A O 1
ATOM 2638 N N . THR A 1 371 ? 40.322 -8.372 12.361 1.00 25.69 371 THR A N 1
ATOM 2639 C CA . THR A 1 371 ? 40.623 -7.830 11.034 1.00 25.69 371 THR A CA 1
ATOM 2640 C C . THR A 1 371 ? 41.274 -8.923 10.189 1.00 25.69 371 THR A C 1
ATOM 2642 O O . THR A 1 371 ? 42.392 -9.337 10.493 1.00 25.69 371 THR A O 1
ATOM 2645 N N . ALA A 1 372 ? 40.612 -9.374 9.123 1.00 26.14 372 ALA A N 1
ATOM 2646 C CA . ALA A 1 372 ? 41.176 -10.319 8.160 1.00 26.14 372 ALA A CA 1
ATOM 2647 C C . ALA A 1 372 ? 41.329 -9.651 6.785 1.00 26.14 372 ALA A C 1
ATOM 2649 O O . ALA A 1 372 ? 40.417 -9.645 5.960 1.00 26.14 372 ALA A O 1
ATOM 2650 N N . THR A 1 373 ? 42.497 -9.058 6.550 1.00 25.56 373 THR A N 1
ATOM 2651 C CA . THR A 1 373 ? 42.896 -8.534 5.241 1.00 25.56 373 THR A CA 1
ATOM 2652 C C . THR A 1 373 ? 43.399 -9.684 4.371 1.00 25.56 373 THR A C 1
ATOM 2654 O O . THR A 1 373 ? 44.439 -10.262 4.687 1.00 25.56 373 THR A O 1
ATOM 2657 N N . THR A 1 374 ? 42.744 -9.965 3.242 1.00 25.67 374 THR A N 1
ATOM 2658 C CA . THR A 1 374 ? 43.302 -10.878 2.230 1.00 25.67 374 THR A CA 1
ATOM 2659 C C . THR A 1 374 ? 43.081 -10.321 0.829 1.00 25.67 374 THR A C 1
ATOM 2661 O O . THR A 1 374 ? 41.987 -10.386 0.274 1.00 25.67 374 THR A O 1
ATOM 2664 N N . SER A 1 375 ? 44.141 -9.758 0.253 1.00 25.98 375 SER A N 1
ATOM 2665 C CA . SER A 1 375 ? 44.161 -9.307 -1.137 1.00 25.98 375 SER A CA 1
ATOM 2666 C C . SER A 1 375 ? 44.267 -10.505 -2.081 1.00 25.98 375 SER A C 1
ATOM 2668 O O . SER A 1 375 ? 45.230 -11.261 -1.984 1.00 25.98 375 SER A O 1
ATOM 2670 N N . SER A 1 376 ? 43.351 -10.618 -3.045 1.00 27.20 376 SER A N 1
ATOM 2671 C CA . SER A 1 376 ? 43.462 -11.565 -4.164 1.00 27.20 376 SER A CA 1
ATOM 2672 C C . SER A 1 376 ? 43.016 -10.901 -5.463 1.00 27.20 376 SER A C 1
ATOM 2674 O O . SER A 1 376 ? 41.837 -10.877 -5.804 1.00 27.20 376 SER A O 1
ATOM 2676 N N . SER A 1 377 ? 43.979 -10.345 -6.194 1.00 26.12 377 SER A N 1
ATOM 2677 C CA . SER A 1 377 ? 43.789 -9.872 -7.564 1.00 26.12 377 SER A CA 1
ATOM 2678 C C . SER A 1 377 ? 43.693 -11.060 -8.524 1.00 26.12 377 SER A C 1
ATOM 2680 O O . SER A 1 377 ? 44.669 -11.799 -8.663 1.00 26.12 377 SER A O 1
ATOM 2682 N N . ILE A 1 378 ? 42.568 -11.214 -9.226 1.00 26.88 378 ILE A N 1
ATOM 2683 C CA . ILE A 1 378 ? 42.453 -12.137 -10.362 1.00 26.88 378 ILE A CA 1
ATOM 2684 C C . ILE A 1 378 ? 42.028 -11.352 -11.601 1.00 26.88 378 ILE A C 1
ATOM 2686 O O . ILE A 1 378 ? 40.992 -10.692 -11.626 1.00 26.88 378 ILE A O 1
ATOM 2690 N N . THR A 1 379 ? 42.867 -11.432 -12.628 1.00 24.39 379 THR A N 1
ATOM 2691 C CA . THR A 1 379 ? 42.671 -10.812 -13.937 1.00 24.39 379 THR A CA 1
ATOM 2692 C C . THR A 1 379 ? 41.647 -11.605 -14.746 1.00 24.39 379 THR A C 1
ATOM 2694 O O . THR A 1 379 ? 41.904 -12.755 -15.103 1.00 24.39 379 THR A O 1
ATOM 2697 N N . THR A 1 380 ? 40.510 -11.003 -15.095 1.00 26.30 380 THR A N 1
ATOM 2698 C CA . THR A 1 380 ? 39.569 -11.579 -16.066 1.00 26.30 380 THR A CA 1
ATOM 2699 C C . THR A 1 380 ? 40.057 -11.336 -17.493 1.00 26.30 380 THR A C 1
ATOM 2701 O O . THR A 1 380 ? 39.818 -10.289 -18.091 1.00 26.30 380 THR A O 1
ATOM 2704 N N . SER A 1 381 ? 40.746 -12.330 -18.053 1.00 25.44 381 SER A N 1
ATOM 2705 C CA . SER A 1 381 ? 41.022 -12.388 -19.491 1.00 25.44 381 SER A CA 1
ATOM 2706 C C . SER A 1 381 ? 39.737 -12.653 -20.274 1.00 25.44 381 SER A C 1
ATOM 2708 O O . SER A 1 381 ? 38.934 -13.510 -19.904 1.00 25.44 381 SER A O 1
ATOM 2710 N N . SER A 1 382 ? 39.560 -11.939 -21.381 1.00 28.06 382 SER A N 1
ATOM 2711 C CA . SER A 1 382 ? 38.471 -12.155 -22.327 1.00 28.06 382 SER A CA 1
ATOM 2712 C C . SER A 1 382 ? 38.671 -13.443 -23.130 1.00 28.06 382 SER A C 1
ATOM 2714 O O . SER A 1 382 ? 39.731 -13.660 -23.719 1.00 28.06 382 SER A O 1
ATOM 2716 N N . THR A 1 383 ? 37.619 -14.258 -23.236 1.00 25.62 383 THR A N 1
ATOM 2717 C CA . THR A 1 383 ? 37.581 -15.375 -24.191 1.00 25.62 383 THR A CA 1
ATOM 2718 C C . THR A 1 383 ? 36.226 -15.420 -24.885 1.00 25.62 383 THR A C 1
ATOM 2720 O O . THR A 1 383 ? 35.224 -15.845 -24.315 1.00 25.62 383 THR A O 1
ATOM 2723 N N . THR A 1 384 ? 36.197 -14.964 -26.134 1.00 26.41 384 THR A N 1
ATOM 2724 C CA . THR A 1 384 ? 35.031 -15.062 -27.015 1.00 26.41 384 THR A CA 1
ATOM 2725 C C . THR A 1 384 ? 34.850 -16.512 -27.457 1.00 26.41 384 THR A C 1
ATOM 2727 O O . THR A 1 384 ? 35.759 -17.078 -28.063 1.00 26.41 384 THR A O 1
ATOM 2730 N N . ILE A 1 385 ? 33.680 -17.106 -27.213 1.00 27.08 385 ILE A N 1
ATOM 2731 C CA . ILE A 1 385 ? 33.296 -18.392 -27.810 1.00 27.08 385 ILE A CA 1
ATOM 2732 C C . ILE A 1 385 ? 32.007 -18.182 -28.598 1.00 27.08 385 ILE A C 1
ATOM 2734 O O . ILE A 1 385 ? 30.936 -17.991 -28.030 1.00 27.08 385 ILE A O 1
ATOM 2738 N N . SER A 1 386 ? 32.130 -18.215 -29.923 1.00 26.30 386 SER A N 1
ATOM 2739 C CA . SER A 1 386 ? 30.989 -18.255 -30.833 1.00 26.30 386 SER A CA 1
ATOM 2740 C C . SER A 1 386 ? 30.368 -19.651 -30.823 1.00 26.30 386 SER A C 1
ATOM 2742 O O . SER A 1 386 ? 31.070 -20.632 -31.070 1.00 26.30 386 SER A O 1
ATOM 2744 N N . SER A 1 387 ? 29.055 -19.746 -30.625 1.00 27.22 387 SER A N 1
ATOM 2745 C CA . SER A 1 387 ? 28.281 -20.960 -30.894 1.00 27.22 387 SER A CA 1
ATOM 2746 C C . SER A 1 387 ? 27.243 -20.684 -31.982 1.00 27.22 387 SER A C 1
ATOM 2748 O O . SER A 1 387 ? 26.279 -19.944 -31.808 1.00 27.22 387 SER A O 1
ATOM 2750 N N . THR A 1 388 ? 27.489 -21.271 -33.150 1.00 25.22 388 THR A N 1
ATOM 2751 C CA . THR A 1 388 ? 26.651 -21.156 -34.344 1.00 25.22 388 THR A CA 1
ATOM 2752 C C . THR A 1 388 ? 25.333 -21.903 -34.147 1.00 25.22 388 THR A C 1
ATOM 2754 O O . THR A 1 388 ? 25.345 -23.122 -33.976 1.00 25.22 388 THR A O 1
ATOM 2757 N N . SER A 1 389 ? 24.197 -21.211 -34.233 1.00 28.78 389 SER A N 1
ATOM 2758 C CA . SER A 1 389 ? 22.875 -21.835 -34.338 1.00 28.78 389 SER A CA 1
ATOM 2759 C C . SER A 1 389 ? 22.387 -21.797 -35.788 1.00 28.78 389 SER A C 1
ATOM 2761 O O . SER A 1 389 ? 22.093 -20.747 -36.354 1.00 28.78 389 SER A O 1
ATOM 2763 N N . THR A 1 390 ? 22.325 -22.974 -36.406 1.00 26.16 390 THR A N 1
ATOM 2764 C CA . THR A 1 390 ? 21.824 -23.166 -37.770 1.00 26.16 390 THR A CA 1
ATOM 2765 C C . THR A 1 390 ? 20.296 -23.162 -37.767 1.00 26.16 390 THR A C 1
ATOM 2767 O O . THR A 1 390 ? 19.692 -24.043 -37.157 1.00 26.16 390 THR A O 1
ATOM 2770 N N . SER A 1 391 ? 19.663 -22.230 -38.481 1.00 30.02 391 SER A N 1
ATOM 2771 C CA . SER A 1 391 ? 18.223 -22.259 -38.763 1.00 30.02 391 SER A CA 1
ATOM 2772 C C . SER A 1 391 ? 17.961 -22.499 -40.252 1.00 30.02 391 SER A C 1
ATOM 2774 O O . SER A 1 391 ? 18.586 -21.913 -41.134 1.00 30.02 391 SER A O 1
ATOM 2776 N N . THR A 1 392 ? 17.050 -23.427 -40.531 1.00 27.69 392 THR A N 1
ATOM 2777 C CA . THR A 1 392 ? 16.666 -23.872 -41.872 1.00 27.69 392 THR A CA 1
ATOM 2778 C C . THR A 1 392 ? 15.635 -22.931 -42.491 1.00 27.69 392 THR A C 1
ATOM 2780 O O . THR A 1 392 ? 14.458 -22.970 -42.133 1.00 27.69 392 THR A O 1
ATOM 2783 N N . GLU A 1 393 ? 16.043 -22.122 -43.470 1.00 25.89 393 GLU A N 1
ATOM 2784 C CA . GLU A 1 393 ? 15.093 -21.371 -44.296 1.00 25.89 393 GLU A CA 1
ATOM 2785 C C . GLU A 1 393 ? 14.316 -22.311 -45.229 1.00 25.89 393 GLU A C 1
ATOM 2787 O O . GLU A 1 393 ? 14.893 -23.060 -46.018 1.00 25.89 393 GLU A O 1
ATOM 2792 N N . THR A 1 394 ? 12.984 -22.248 -45.165 1.00 25.98 394 THR A N 1
ATOM 2793 C CA . THR A 1 394 ? 12.098 -22.893 -46.144 1.00 25.98 394 THR A CA 1
ATOM 2794 C C . THR A 1 394 ? 11.648 -21.847 -47.154 1.00 25.98 394 THR A C 1
ATOM 2796 O O . THR A 1 394 ? 10.778 -21.026 -46.870 1.00 25.98 394 THR A O 1
ATOM 2799 N N . SER A 1 395 ? 12.256 -21.853 -48.339 1.00 25.36 395 SER A N 1
ATOM 2800 C CA . SER A 1 395 ? 11.933 -20.903 -49.403 1.00 25.36 395 SER A CA 1
ATOM 2801 C C . SER A 1 395 ? 10.647 -21.296 -50.140 1.00 25.36 395 SER A C 1
ATOM 2803 O O . SER A 1 395 ? 10.607 -22.328 -50.808 1.00 25.36 395 SER A O 1
ATOM 2805 N N . THR A 1 396 ? 9.629 -20.434 -50.128 1.00 26.42 396 THR A N 1
ATOM 2806 C CA . THR A 1 396 ? 8.557 -20.450 -51.141 1.00 26.42 396 THR A CA 1
ATOM 2807 C C . THR A 1 396 ? 8.668 -19.224 -52.031 1.00 26.42 396 THR A C 1
ATOM 2809 O O . THR A 1 396 ? 8.437 -18.098 -51.598 1.00 26.42 396 THR A O 1
ATOM 2812 N N . SER A 1 397 ? 9.039 -19.458 -53.287 1.00 26.28 397 SER A N 1
ATOM 2813 C CA . SER A 1 397 ? 9.192 -18.428 -54.309 1.00 26.28 397 SER A CA 1
ATOM 2814 C C . SER A 1 397 ? 7.844 -18.007 -54.897 1.00 26.28 397 SER A C 1
ATOM 2816 O O . SER A 1 397 ? 7.043 -18.855 -55.286 1.00 26.28 397 SER A O 1
ATOM 2818 N N . SER A 1 398 ? 7.652 -16.707 -55.103 1.00 31.58 398 SER A N 1
ATOM 2819 C CA . SER A 1 398 ? 6.730 -16.180 -56.111 1.00 31.58 398 SER A CA 1
ATOM 2820 C C . SER A 1 398 ? 7.435 -15.069 -56.887 1.00 31.58 398 SER A C 1
ATOM 2822 O O . SER A 1 398 ? 8.134 -14.228 -56.325 1.00 31.58 398 SER A O 1
ATOM 2824 N N . SER A 1 399 ? 7.354 -15.149 -58.211 1.00 28.47 399 SER A N 1
ATOM 2825 C CA . SER A 1 399 ? 8.194 -14.407 -59.149 1.00 28.47 399 SER A CA 1
ATOM 2826 C C . SER A 1 399 ? 7.361 -13.545 -60.096 1.00 28.47 399 SER A C 1
ATOM 2828 O O . SER A 1 399 ? 6.168 -13.785 -60.268 1.00 28.47 399 SER A O 1
ATOM 2830 N N . LEU A 1 400 ? 8.051 -12.623 -60.786 1.00 31.06 400 LEU A N 1
ATOM 2831 C CA . LEU A 1 400 ? 7.554 -11.788 -61.893 1.00 31.06 400 LEU A CA 1
ATOM 2832 C C . LEU A 1 400 ? 6.638 -10.619 -61.442 1.00 31.06 400 LEU A C 1
ATOM 2834 O O . LEU A 1 400 ? 5.927 -10.707 -60.454 1.00 31.06 400 LEU A O 1
ATOM 2838 N N . THR A 1 401 ? 6.636 -9.452 -62.096 1.00 30.47 401 THR A N 1
ATOM 2839 C CA . THR A 1 401 ? 7.163 -9.132 -63.437 1.00 30.47 401 THR A CA 1
ATOM 2840 C C . THR A 1 401 ? 7.723 -7.709 -63.480 1.00 30.47 401 THR A C 1
ATOM 2842 O O . THR A 1 401 ? 7.118 -6.788 -62.938 1.00 30.47 401 THR A O 1
ATOM 2845 N N . SER A 1 402 ? 8.841 -7.498 -64.176 1.00 30.73 402 SER A N 1
ATOM 2846 C CA . SER A 1 402 ? 9.333 -6.153 -64.498 1.00 30.73 402 SER A CA 1
ATOM 2847 C C . SER A 1 402 ? 8.542 -5.552 -65.663 1.00 30.73 402 SER A C 1
ATOM 2849 O O . SER A 1 402 ? 8.244 -6.240 -66.637 1.00 30.73 402 SER A O 1
ATOM 2851 N N . SER A 1 403 ? 8.240 -4.256 -65.613 1.00 33.06 403 SER A N 1
ATOM 2852 C CA . SER A 1 403 ? 7.750 -3.493 -66.768 1.00 33.06 403 SER A CA 1
ATOM 2853 C C . SER A 1 403 ? 8.305 -2.077 -66.702 1.00 33.06 403 SER A C 1
ATOM 2855 O O . SER A 1 403 ? 8.014 -1.320 -65.781 1.00 33.06 403 SER A O 1
ATOM 2857 N N . SER A 1 404 ? 9.170 -1.753 -67.657 1.00 32.59 404 SER A N 1
ATOM 2858 C CA . SER A 1 404 ? 9.895 -0.491 -67.739 1.00 32.59 404 SER A CA 1
ATOM 2859 C C . SER A 1 404 ? 9.179 0.494 -68.664 1.00 32.59 404 SER A C 1
ATOM 2861 O O . SER A 1 404 ? 8.969 0.218 -69.842 1.00 32.59 404 SER A O 1
ATOM 2863 N N . SER A 1 405 ? 8.882 1.689 -68.154 1.00 31.91 405 SER A N 1
ATOM 2864 C CA . SER A 1 405 ? 8.481 2.839 -68.968 1.00 31.91 405 SER A CA 1
ATOM 2865 C C . SER A 1 405 ? 9.222 4.089 -68.498 1.00 31.91 405 SER A C 1
ATOM 2867 O O . SER A 1 405 ? 8.944 4.623 -67.424 1.00 31.91 405 SER A O 1
ATOM 2869 N N . LEU A 1 406 ? 10.179 4.554 -69.304 1.00 32.62 406 LEU A N 1
ATOM 2870 C CA . LEU A 1 406 ? 10.888 5.812 -69.072 1.00 32.62 406 LEU A CA 1
ATOM 2871 C C . LEU A 1 406 ? 9.938 6.997 -69.264 1.00 32.62 406 LEU A C 1
ATOM 2873 O O . LEU A 1 406 ? 9.464 7.224 -70.373 1.00 32.62 406 LEU A O 1
ATOM 2877 N N . THR A 1 407 ? 9.738 7.795 -68.213 1.00 29.89 407 THR A N 1
ATOM 2878 C CA . THR A 1 407 ? 9.192 9.153 -68.346 1.00 29.89 407 THR A CA 1
ATOM 2879 C C . THR A 1 407 ? 10.017 10.111 -67.494 1.00 29.89 407 THR A C 1
ATOM 2881 O O . THR A 1 407 ? 9.891 10.157 -66.274 1.00 29.89 407 THR A O 1
ATOM 2884 N N . THR A 1 408 ? 10.902 10.862 -68.141 1.00 32.84 408 THR A N 1
ATOM 2885 C CA . THR A 1 408 ? 11.676 11.944 -67.522 1.00 32.84 408 THR A CA 1
ATOM 2886 C C . THR A 1 408 ? 10.772 13.156 -67.293 1.00 32.84 408 THR A C 1
ATOM 2888 O O . THR A 1 408 ? 10.141 13.574 -68.260 1.00 32.84 408 THR A O 1
ATOM 2891 N N . THR A 1 409 ? 10.748 13.755 -66.089 1.00 29.88 409 THR A N 1
ATOM 2892 C CA . THR A 1 409 ? 10.654 15.222 -65.830 1.00 29.88 409 THR A CA 1
ATOM 2893 C C . THR A 1 409 ? 10.585 15.534 -64.320 1.00 29.88 409 THR A C 1
ATOM 2895 O O . THR A 1 409 ? 9.946 14.813 -63.566 1.00 29.88 409 THR A O 1
ATOM 2898 N N . ALA A 1 410 ? 11.205 16.656 -63.925 1.00 31.00 410 ALA A N 1
ATOM 2899 C CA . ALA A 1 410 ? 11.068 17.386 -62.652 1.00 31.00 410 ALA A CA 1
ATOM 2900 C C . ALA A 1 410 ? 11.486 16.689 -61.338 1.00 31.00 410 ALA A C 1
ATOM 2902 O O . ALA A 1 410 ? 10.677 16.146 -60.587 1.00 31.00 410 ALA A O 1
ATOM 2903 N N . THR A 1 411 ? 12.755 16.890 -60.974 1.00 34.03 411 THR A N 1
ATOM 2904 C CA . THR A 1 411 ? 13.241 16.769 -59.594 1.00 34.03 411 THR A CA 1
ATOM 2905 C C . THR A 1 411 ? 12.521 17.772 -58.687 1.00 34.03 411 THR A C 1
ATOM 2907 O O . THR A 1 411 ? 12.857 18.954 -58.679 1.00 34.03 411 THR A O 1
ATOM 2910 N N . THR A 1 412 ? 11.564 17.299 -57.889 1.00 30.45 412 THR A N 1
ATOM 2911 C CA . THR A 1 412 ? 11.052 18.042 -56.728 1.00 30.45 412 THR A CA 1
ATOM 2912 C C . THR A 1 412 ? 11.394 17.236 -55.488 1.00 30.45 412 THR A C 1
ATOM 2914 O O . THR A 1 412 ? 10.920 16.113 -55.336 1.00 30.45 412 THR A O 1
ATOM 2917 N N . THR A 1 413 ? 12.250 17.773 -54.620 1.00 31.73 413 THR A N 1
ATOM 2918 C CA . THR A 1 413 ? 12.737 17.066 -53.428 1.00 31.73 413 THR A CA 1
ATOM 2919 C C . THR A 1 413 ? 11.675 17.063 -52.326 1.00 31.73 413 THR A C 1
ATOM 2921 O O . THR A 1 413 ? 11.832 17.699 -51.285 1.00 31.73 413 THR A O 1
ATOM 2924 N N . SER A 1 414 ? 10.571 16.350 -52.549 1.00 29.94 414 SER A N 1
ATOM 2925 C CA . SER A 1 414 ? 9.630 16.011 -51.486 1.00 29.94 414 SER A CA 1
ATOM 2926 C C . SER A 1 414 ? 10.321 15.050 -50.528 1.00 29.94 414 SER A C 1
ATOM 2928 O O . SER A 1 414 ? 10.415 13.851 -50.794 1.00 29.94 414 SER A O 1
ATOM 2930 N N . ALA A 1 415 ? 10.809 15.592 -49.411 1.00 33.31 415 ALA A N 1
ATOM 2931 C CA . ALA A 1 415 ? 11.193 14.804 -48.253 1.00 33.31 415 ALA A CA 1
ATOM 2932 C C . ALA A 1 415 ? 9.979 13.966 -47.838 1.00 33.31 415 ALA A C 1
ATOM 2934 O O . ALA A 1 415 ? 9.030 14.461 -47.229 1.00 33.31 415 ALA A O 1
ATOM 2935 N N . THR A 1 416 ? 9.990 12.695 -48.235 1.00 29.44 416 THR A N 1
ATOM 2936 C CA . THR A 1 416 ? 9.022 11.723 -47.750 1.00 29.44 416 THR A CA 1
ATOM 2937 C C . THR A 1 416 ? 9.441 11.438 -46.322 1.00 29.44 416 THR A C 1
ATOM 2939 O O . THR A 1 416 ? 10.324 10.617 -46.084 1.00 29.44 416 THR A O 1
ATOM 2942 N N . ASN A 1 417 ? 8.868 12.190 -45.381 1.00 37.59 417 ASN A N 1
ATOM 2943 C CA . ASN A 1 417 ? 8.970 11.879 -43.967 1.00 37.59 417 ASN A CA 1
ATOM 2944 C C . ASN A 1 417 ? 8.318 10.512 -43.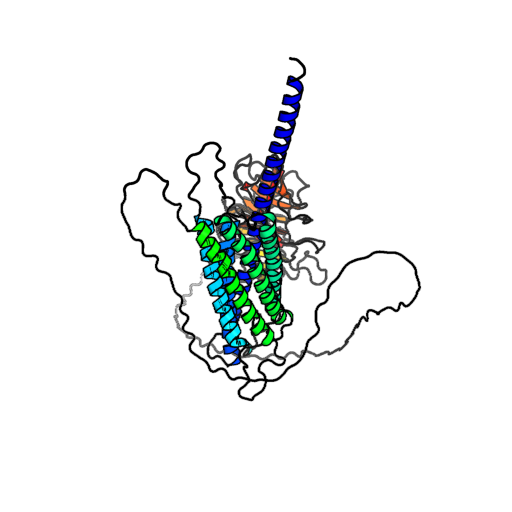779 1.00 37.59 417 ASN A C 1
ATOM 2946 O O . ASN A 1 417 ? 7.097 10.403 -43.669 1.00 37.59 417 ASN A O 1
ATOM 2950 N N . THR A 1 418 ? 9.141 9.467 -43.794 1.00 31.83 418 THR A N 1
ATOM 2951 C CA . THR A 1 418 ? 8.747 8.126 -43.390 1.00 31.83 418 THR A CA 1
ATOM 2952 C C . THR A 1 418 ? 8.433 8.202 -41.906 1.00 31.83 418 THR A C 1
ATOM 2954 O O . THR A 1 418 ? 9.319 8.040 -41.069 1.00 31.83 418 THR A O 1
ATOM 2957 N N . THR A 1 419 ? 7.182 8.520 -41.577 1.00 39.31 419 THR A N 1
ATOM 2958 C CA . THR A 1 419 ? 6.674 8.486 -40.210 1.00 39.31 419 THR A CA 1
ATOM 2959 C C . THR A 1 419 ? 6.719 7.036 -39.752 1.00 39.31 419 THR A C 1
ATOM 2961 O O . THR A 1 419 ? 5.779 6.276 -39.970 1.00 39.31 419 THR A O 1
ATOM 2964 N N . THR A 1 420 ? 7.846 6.627 -39.169 1.00 41.59 420 THR A N 1
ATOM 2965 C CA . THR A 1 420 ? 7.972 5.359 -38.456 1.00 41.59 420 THR A CA 1
ATOM 2966 C C . THR A 1 420 ? 6.998 5.399 -37.296 1.00 41.59 420 THR A C 1
ATOM 2968 O O . THR A 1 420 ? 7.266 6.043 -36.281 1.00 41.59 420 THR A O 1
ATOM 2971 N N . THR A 1 421 ? 5.845 4.761 -37.480 1.00 48.94 421 THR A N 1
ATOM 2972 C CA . THR A 1 421 ? 4.802 4.657 -36.466 1.00 48.94 421 THR A CA 1
ATOM 2973 C C . THR A 1 421 ? 5.391 3.951 -35.251 1.00 48.94 421 THR A C 1
ATOM 2975 O O . THR A 1 421 ? 5.687 2.759 -35.306 1.00 48.94 421 THR A O 1
ATOM 2978 N N . PHE A 1 422 ? 5.623 4.700 -34.173 1.00 59.94 422 PHE A N 1
ATOM 2979 C CA . PHE A 1 422 ? 6.135 4.150 -32.923 1.00 59.94 422 PHE A CA 1
ATOM 2980 C C . PHE A 1 422 ? 5.028 3.297 -32.289 1.00 59.94 422 PHE A C 1
ATOM 2982 O O . PHE A 1 422 ? 4.087 3.826 -31.699 1.00 59.94 422 PHE A O 1
ATOM 2989 N N . THR A 1 423 ? 5.104 1.978 -32.465 1.00 68.00 423 THR A N 1
ATOM 2990 C CA . THR A 1 423 ? 4.101 1.034 -31.954 1.00 68.00 423 THR A CA 1
ATOM 2991 C C . THR A 1 423 ? 4.406 0.681 -30.503 1.00 68.00 423 THR A C 1
ATOM 2993 O O . THR A 1 423 ? 4.861 -0.424 -30.209 1.00 68.00 423 THR A O 1
ATOM 2996 N N . GLN A 1 424 ? 4.175 1.634 -29.600 1.00 79.50 424 GLN A N 1
ATOM 2997 C CA . GLN A 1 424 ? 4.274 1.366 -28.168 1.00 79.50 424 GLN A CA 1
ATOM 2998 C C . GLN A 1 424 ? 3.153 0.442 -27.695 1.00 79.50 424 GLN A C 1
ATOM 3000 O O . GLN A 1 424 ? 2.018 0.544 -28.169 1.00 79.50 424 GLN A O 1
ATOM 3005 N N . GLN A 1 425 ? 3.472 -0.432 -26.744 1.00 86.44 425 GLN A N 1
ATOM 3006 C CA . GLN A 1 425 ? 2.512 -1.326 -26.105 1.00 86.44 425 GLN A CA 1
ATOM 3007 C C . GLN A 1 425 ? 1.896 -0.704 -24.841 1.00 86.44 425 GLN A C 1
ATOM 3009 O O . GLN A 1 425 ? 2.609 -0.069 -24.059 1.00 86.44 425 GLN A O 1
ATOM 3014 N N . PRO A 1 426 ? 0.579 -0.871 -24.626 1.00 90.56 426 PRO A N 1
ATOM 3015 C CA . PRO A 1 426 ? -0.074 -0.470 -23.387 1.00 90.56 426 PRO A CA 1
ATOM 3016 C C . PRO A 1 426 ? 0.346 -1.377 -22.226 1.00 90.56 426 PRO A C 1
ATOM 3018 O O . PRO A 1 426 ? 0.752 -2.523 -22.432 1.00 90.56 426 PRO A O 1
ATOM 3021 N N . PHE A 1 427 ? 0.210 -0.890 -20.993 1.00 91.19 427 PHE A N 1
ATOM 3022 C CA . PHE A 1 427 ? 0.422 -1.719 -19.812 1.00 91.19 427 PHE A CA 1
ATOM 3023 C C . PHE A 1 427 ? -0.706 -2.750 -19.648 1.00 91.19 427 PHE A C 1
ATOM 3025 O O . PHE A 1 427 ? -1.882 -2.462 -19.888 1.00 91.19 427 PHE A O 1
ATOM 3032 N N . ASP A 1 428 ? -0.361 -3.962 -19.214 1.00 88.69 428 ASP A N 1
ATOM 3033 C CA . ASP A 1 428 ? -1.345 -5.014 -18.966 1.00 88.69 428 ASP A CA 1
ATOM 3034 C C . ASP A 1 428 ? -1.993 -4.856 -17.583 1.00 88.69 428 ASP A C 1
ATOM 3036 O O . ASP A 1 428 ? -1.496 -5.340 -16.566 1.00 88.69 428 ASP A O 1
ATOM 3040 N N . CYS A 1 429 ? -3.138 -4.178 -17.572 1.00 85.62 429 CYS A N 1
ATOM 3041 C CA . CYS A 1 429 ? -4.004 -4.038 -16.404 1.00 85.62 429 CYS A CA 1
ATOM 3042 C C . CYS A 1 429 ? -5.036 -5.170 -16.240 1.00 85.62 429 CYS A C 1
ATOM 3044 O O . CYS A 1 429 ? -5.864 -5.093 -15.333 1.00 85.62 429 CYS A O 1
ATOM 3046 N N . LEU A 1 430 ? -5.047 -6.189 -17.111 1.00 77.12 430 LEU A N 1
ATOM 3047 C CA . LEU A 1 430 ? -6.131 -7.180 -17.188 1.00 77.12 430 LEU A CA 1
ATOM 3048 C C . LEU A 1 430 ? -5.740 -8.578 -16.693 1.00 77.12 430 LEU A C 1
ATOM 3050 O O . LEU A 1 430 ? -6.616 -9.318 -16.250 1.00 77.12 430 LEU A O 1
ATOM 3054 N N . SER A 1 431 ? -4.459 -8.956 -16.707 1.00 67.75 431 SER A N 1
ATOM 3055 C CA . SER A 1 431 ? -3.990 -10.299 -16.303 1.00 67.75 431 SER A CA 1
ATOM 3056 C C . SER A 1 431 ? -4.028 -10.604 -14.793 1.00 67.75 431 SER A C 1
ATOM 3058 O O . SER A 1 431 ? -3.327 -11.495 -14.318 1.00 67.75 431 SER A O 1
ATOM 3060 N N . GLY A 1 432 ? -4.818 -9.868 -14.004 1.00 58.28 432 GLY A N 1
ATOM 3061 C CA . GLY A 1 432 ? -4.860 -9.992 -12.539 1.00 58.28 432 GLY A CA 1
ATOM 3062 C C . GLY A 1 432 ? -3.602 -9.471 -11.828 1.00 58.28 432 GLY A C 1
ATOM 3063 O O . GLY A 1 432 ? -3.475 -9.603 -10.616 1.00 58.28 432 GLY A O 1
ATOM 3064 N N . SER A 1 433 ? -2.679 -8.849 -12.565 1.00 60.53 433 SER A N 1
ATOM 3065 C CA . SER A 1 433 ? -1.399 -8.322 -12.075 1.00 60.53 433 SER A CA 1
ATOM 3066 C C . SER A 1 433 ? -1.528 -6.872 -11.566 1.00 60.53 433 SER A C 1
ATOM 3068 O O . SER A 1 433 ? -0.640 -6.049 -11.791 1.00 60.53 433 SER A O 1
ATOM 3070 N N . LEU A 1 434 ? -2.646 -6.538 -10.906 1.00 82.06 434 LEU A N 1
ATOM 3071 C CA . LEU A 1 434 ? -2.882 -5.207 -10.332 1.00 82.06 434 LEU A CA 1
ATOM 3072 C C . LEU A 1 434 ? -1.860 -4.944 -9.223 1.00 82.06 434 LEU A C 1
ATOM 3074 O O . LEU A 1 434 ? -1.835 -5.630 -8.204 1.00 82.06 434 LEU A O 1
ATOM 3078 N N . LYS A 1 435 ? -0.973 -3.977 -9.463 1.00 88.12 435 LYS A N 1
ATOM 3079 C CA . LYS A 1 435 ? 0.238 -3.746 -8.670 1.00 88.12 435 LYS A CA 1
ATOM 3080 C C . LYS A 1 435 ? 0.464 -2.249 -8.460 1.00 88.12 435 LYS A C 1
ATOM 3082 O O . LYS A 1 435 ? 0.287 -1.493 -9.418 1.00 88.12 435 LYS A O 1
ATOM 3087 N N . PRO A 1 436 ? 0.893 -1.807 -7.265 1.00 95.62 436 PRO A N 1
ATOM 3088 C CA . PRO A 1 436 ? 1.415 -0.459 -7.081 1.00 95.62 436 PRO A CA 1
ATOM 3089 C C . PRO A 1 436 ? 2.751 -0.361 -7.822 1.00 95.62 436 PRO A C 1
ATOM 3091 O O . PRO A 1 436 ? 3.691 -1.102 -7.515 1.00 95.62 436 PRO A O 1
ATOM 3094 N N . LEU A 1 437 ? 2.837 0.522 -8.815 1.00 96.12 437 LEU A N 1
ATOM 3095 C CA . LEU A 1 437 ? 4.071 0.771 -9.557 1.00 96.12 437 LEU A CA 1
ATOM 3096 C C . LEU A 1 437 ? 4.694 2.086 -9.092 1.00 96.12 437 LEU A C 1
ATOM 3098 O O . LEU A 1 437 ? 3.981 3.044 -8.799 1.00 96.12 437 LEU A O 1
ATOM 3102 N N . GLN A 1 438 ? 6.019 2.160 -9.074 1.00 95.56 438 GLN A N 1
ATOM 3103 C CA . GLN A 1 438 ? 6.737 3.427 -8.969 1.00 95.56 438 GLN A CA 1
ATOM 3104 C C . GLN A 1 438 ? 7.699 3.595 -10.133 1.00 95.56 438 GLN A C 1
ATOM 3106 O O . GLN A 1 438 ? 8.454 2.676 -10.453 1.00 95.56 438 GLN A O 1
ATOM 3111 N N . MET A 1 439 ? 7.703 4.790 -10.718 1.00 96.12 439 MET A N 1
ATOM 3112 C CA . MET A 1 439 ? 8.860 5.281 -11.455 1.00 96.12 439 MET A CA 1
ATOM 3113 C C . MET A 1 439 ? 9.918 5.681 -10.430 1.00 96.12 439 MET A C 1
ATOM 3115 O O . MET A 1 439 ? 9.613 6.437 -9.514 1.00 96.12 439 MET A O 1
ATOM 3119 N N . LEU A 1 440 ? 11.142 5.178 -10.573 1.00 94.75 440 LEU A N 1
ATOM 3120 C CA . LEU A 1 440 ? 12.299 5.513 -9.749 1.00 94.75 440 LEU A CA 1
ATOM 3121 C C . LEU A 1 440 ? 13.441 5.975 -10.658 1.00 94.75 440 LEU A C 1
ATOM 3123 O O . LEU A 1 440 ? 13.950 5.199 -11.470 1.00 94.75 440 LEU A O 1
ATOM 3127 N N . ASN A 1 441 ? 13.898 7.213 -10.488 1.00 94.19 441 ASN A N 1
ATOM 3128 C CA . ASN A 1 441 ? 15.122 7.673 -11.146 1.00 94.19 441 ASN A CA 1
ATOM 3129 C C . ASN A 1 441 ? 16.336 7.014 -10.474 1.00 94.19 441 ASN A C 1
ATOM 3131 O O . ASN A 1 441 ? 16.390 6.938 -9.244 1.00 94.19 441 ASN A O 1
ATOM 3135 N N . ARG A 1 442 ? 17.343 6.581 -11.240 1.00 91.06 442 ARG A N 1
ATOM 3136 C CA . ARG A 1 442 ? 18.619 6.142 -10.655 1.00 91.06 442 ARG A CA 1
ATOM 3137 C C . ARG A 1 442 ? 19.464 7.361 -10.261 1.00 91.06 442 ARG A C 1
ATOM 3139 O O . ARG A 1 442 ? 19.538 8.315 -11.040 1.00 91.06 442 ARG A O 1
ATOM 3146 N N . PRO A 1 443 ? 20.106 7.356 -9.078 1.00 87.00 443 PRO A N 1
ATOM 3147 C CA . PRO A 1 443 ? 21.091 8.374 -8.753 1.00 87.00 443 PRO A CA 1
ATOM 3148 C C . PRO A 1 443 ? 22.325 8.185 -9.638 1.00 87.00 443 PRO A C 1
ATOM 3150 O O . PRO A 1 443 ? 22.721 7.058 -9.929 1.00 87.00 443 PRO A O 1
ATOM 3153 N N . ASP A 1 444 ? 22.962 9.286 -10.018 1.00 82.12 444 ASP A N 1
ATOM 3154 C CA . ASP A 1 444 ? 24.288 9.272 -10.630 1.00 82.12 444 ASP A CA 1
ATOM 3155 C C . ASP A 1 444 ? 25.283 8.539 -9.693 1.00 82.12 444 ASP A C 1
ATOM 3157 O O . ASP A 1 444 ? 25.379 8.891 -8.510 1.00 82.12 444 ASP A O 1
ATOM 3161 N N . PRO A 1 445 ? 26.031 7.528 -10.177 1.00 81.19 445 PRO A N 1
ATOM 3162 C CA . PRO A 1 445 ? 26.860 6.670 -9.325 1.00 81.19 445 PRO A CA 1
ATOM 3163 C C . PRO A 1 445 ? 28.124 7.360 -8.784 1.00 81.19 445 PRO A C 1
ATOM 3165 O O . PRO A 1 445 ? 28.791 6.813 -7.906 1.00 81.19 445 PRO A O 1
ATOM 3168 N N . VAL A 1 446 ? 28.470 8.549 -9.290 1.00 82.44 446 VAL A N 1
ATOM 3169 C CA . VAL A 1 446 ? 29.640 9.340 -8.873 1.00 82.44 446 VAL A CA 1
ATOM 3170 C C . VAL A 1 446 ? 29.250 10.408 -7.850 1.00 82.44 446 VAL A C 1
ATOM 3172 O O . VAL A 1 446 ? 29.985 10.650 -6.893 1.00 82.44 446 VAL A O 1
ATOM 3175 N N . THR A 1 447 ? 28.106 11.063 -8.044 1.00 83.00 447 THR A N 1
ATOM 3176 C CA . THR A 1 447 ? 27.652 12.215 -7.245 1.00 83.00 447 THR A CA 1
ATOM 3177 C C . THR A 1 447 ? 26.536 11.878 -6.257 1.00 83.00 447 THR A C 1
ATOM 3179 O O . THR A 1 447 ? 26.297 12.649 -5.327 1.00 83.00 447 THR A O 1
ATOM 3182 N N . GLY A 1 448 ? 25.833 10.757 -6.449 1.00 81.19 448 GLY A N 1
ATOM 3183 C CA . GLY A 1 448 ? 24.632 10.390 -5.697 1.00 81.19 448 GLY A CA 1
ATOM 3184 C C . GLY A 1 448 ? 23.414 11.278 -5.989 1.00 81.19 448 GLY A C 1
ATOM 3185 O O . GLY A 1 448 ? 22.435 11.221 -5.245 1.00 81.19 448 GLY A O 1
ATOM 3186 N N . GLN A 1 449 ? 23.467 12.132 -7.019 1.00 80.38 449 GLN A N 1
ATOM 3187 C CA . GLN A 1 449 ? 22.410 13.096 -7.340 1.00 80.38 449 GLN A CA 1
ATOM 3188 C C . GLN A 1 449 ? 21.417 12.558 -8.378 1.00 80.38 449 GLN A C 1
ATOM 3190 O O . GLN A 1 449 ? 21.765 11.779 -9.256 1.00 80.38 449 GLN A O 1
ATOM 3195 N N . TYR A 1 450 ? 20.173 13.041 -8.309 1.00 76.75 450 TYR A N 1
ATOM 3196 C CA . TYR A 1 450 ? 19.081 12.719 -9.244 1.00 76.75 450 TYR A CA 1
ATOM 3197 C C . TYR A 1 450 ? 18.889 13.797 -10.331 1.00 76.75 450 TYR A C 1
ATOM 3199 O O . TYR A 1 450 ? 17.771 14.050 -10.787 1.00 76.75 450 TYR A O 1
ATOM 3207 N N . SER A 1 451 ? 19.971 14.491 -10.685 1.00 69.44 451 SER A N 1
ATOM 3208 C CA . SER A 1 451 ? 20.080 15.440 -11.802 1.00 69.44 451 SER A CA 1
ATOM 3209 C C . SER A 1 451 ? 20.948 14.811 -12.890 1.00 69.44 451 SER A C 1
ATOM 3211 O O . SER A 1 451 ? 21.927 14.149 -12.553 1.00 69.44 451 SER A O 1
ATOM 3213 N N . GLY A 1 452 ? 20.607 14.969 -14.169 1.00 66.81 452 GLY A N 1
ATOM 3214 C CA . GLY A 1 452 ? 21.251 14.246 -15.271 1.00 66.81 452 GLY A CA 1
ATOM 3215 C C . GLY A 1 452 ? 20.794 12.793 -15.431 1.00 66.81 452 GLY A C 1
ATOM 3216 O O . GLY A 1 452 ? 20.637 12.355 -16.563 1.00 66.81 452 GLY A O 1
ATOM 3217 N N . CYS A 1 453 ? 20.593 12.058 -14.323 1.00 74.81 453 CYS A N 1
ATOM 3218 C CA . CYS A 1 453 ? 20.336 10.603 -14.271 1.00 74.81 453 CYS A CA 1
ATOM 3219 C C . CYS A 1 453 ? 21.038 9.860 -15.430 1.00 74.81 453 CYS A C 1
ATOM 3221 O O . CYS A 1 453 ? 20.355 9.304 -16.294 1.00 74.81 453 CYS A O 1
ATOM 3223 N N . PRO A 1 454 ? 22.386 9.870 -15.506 1.00 79.56 454 PRO A N 1
ATOM 3224 C CA . PRO A 1 454 ? 23.105 9.240 -16.618 1.00 79.56 454 PRO A CA 1
ATOM 3225 C C . PRO A 1 454 ? 22.747 7.753 -16.731 1.00 79.56 454 PRO A C 1
ATOM 3227 O O . PRO A 1 454 ? 22.538 7.233 -17.822 1.00 79.56 454 PRO A O 1
ATOM 3230 N N . ASP A 1 455 ? 22.550 7.105 -15.584 1.00 85.94 455 ASP A N 1
ATOM 3231 C CA . ASP A 1 455 ? 22.099 5.725 -15.497 1.00 85.94 455 ASP A CA 1
ATOM 3232 C C . ASP A 1 455 ? 20.623 5.547 -15.898 1.00 85.94 455 ASP A C 1
ATOM 3234 O O . ASP A 1 455 ? 20.207 4.417 -16.098 1.00 85.94 455 ASP A O 1
ATOM 3238 N N . GLY A 1 456 ? 19.808 6.597 -16.023 1.00 92.38 456 GLY A N 1
ATOM 3239 C CA . GLY A 1 456 ? 18.386 6.535 -16.385 1.00 92.38 456 GLY A CA 1
ATOM 3240 C C . GLY A 1 456 ? 17.437 6.218 -15.221 1.00 92.38 456 GLY A C 1
ATOM 3241 O O . GLY A 1 456 ? 17.644 6.679 -14.099 1.00 92.38 456 GLY A O 1
ATOM 3242 N N . SER A 1 457 ? 16.376 5.453 -15.491 1.00 95.12 457 SER A N 1
ATOM 3243 C CA . SER A 1 457 ? 15.277 5.189 -14.545 1.00 95.12 457 SER A CA 1
ATOM 3244 C C . SER A 1 457 ? 14.716 3.759 -14.649 1.00 95.12 457 SER A C 1
ATOM 3246 O O . SER A 1 457 ? 14.943 3.055 -15.637 1.00 95.12 457 SER A O 1
ATOM 3248 N N . ASP A 1 458 ? 13.957 3.333 -13.637 1.00 95.62 458 ASP A N 1
ATOM 3249 C CA . ASP A 1 458 ? 13.237 2.053 -13.572 1.00 95.62 458 ASP A CA 1
ATOM 3250 C C . ASP A 1 458 ? 11.755 2.265 -13.248 1.00 95.62 458 ASP A C 1
ATOM 3252 O O . ASP A 1 458 ? 11.426 3.043 -12.357 1.00 95.62 458 ASP A O 1
ATOM 3256 N N . ILE A 1 459 ? 10.867 1.484 -13.866 1.00 96.38 459 ILE A N 1
ATOM 3257 C CA . ILE A 1 459 ? 9.555 1.194 -13.276 1.00 96.38 459 ILE A CA 1
ATOM 3258 C C . ILE A 1 459 ? 9.713 -0.053 -12.412 1.00 96.38 459 ILE A C 1
ATOM 3260 O O . ILE A 1 459 ? 10.195 -1.089 -12.883 1.00 96.38 459 ILE A O 1
ATOM 3264 N N . LYS A 1 460 ? 9.297 0.037 -11.149 1.00 95.81 460 LYS A N 1
ATOM 3265 C CA . LYS A 1 460 ? 9.321 -1.067 -10.186 1.00 95.81 460 LYS A CA 1
ATOM 3266 C C . LYS A 1 460 ? 7.938 -1.355 -9.610 1.00 95.81 460 LYS A C 1
ATOM 3268 O O . LYS A 1 460 ? 7.116 -0.454 -9.481 1.00 95.81 460 LYS A O 1
ATOM 3273 N N . VAL A 1 461 ? 7.717 -2.607 -9.229 1.00 95.38 461 VAL A N 1
ATOM 3274 C CA . VAL A 1 461 ? 6.522 -3.112 -8.537 1.00 95.38 461 VAL A CA 1
ATOM 3275 C C . VAL A 1 461 ? 6.786 -3.153 -7.039 1.00 95.38 461 VAL A C 1
ATOM 3277 O O . VAL A 1 461 ? 7.765 -3.777 -6.628 1.00 95.38 461 VAL A O 1
ATOM 3280 N N . LEU A 1 462 ? 5.893 -2.576 -6.235 1.00 95.06 462 LEU A N 1
ATOM 3281 C CA . LEU A 1 462 ? 5.839 -2.825 -4.795 1.00 95.06 462 LEU A CA 1
ATOM 3282 C C . LEU A 1 462 ? 5.259 -4.221 -4.522 1.00 95.06 462 LEU A C 1
ATOM 3284 O O . LEU A 1 462 ? 4.134 -4.520 -4.925 1.00 95.06 462 LEU A O 1
ATOM 3288 N N . ASP A 1 463 ? 5.993 -5.053 -3.788 1.00 93.75 463 ASP A N 1
ATOM 3289 C CA . ASP A 1 463 ? 5.418 -6.197 -3.080 1.00 93.75 463 ASP A CA 1
ATOM 3290 C C . ASP A 1 463 ? 4.808 -5.709 -1.762 1.00 93.75 463 ASP A C 1
ATOM 3292 O O . ASP A 1 463 ? 5.516 -5.356 -0.820 1.00 93.75 463 ASP A O 1
ATOM 3296 N N . ILE A 1 464 ? 3.477 -5.702 -1.701 1.00 93.38 464 ILE A N 1
ATOM 3297 C CA . ILE A 1 464 ? 2.701 -5.199 -0.561 1.00 93.38 464 ILE A CA 1
ATOM 3298 C C . ILE A 1 464 ? 2.923 -5.982 0.744 1.00 93.38 464 ILE A C 1
ATOM 3300 O O . ILE A 1 464 ? 2.625 -5.456 1.816 1.00 93.38 464 ILE A O 1
ATOM 3304 N N . ASN A 1 465 ? 3.441 -7.214 0.676 1.00 92.00 465 ASN A N 1
ATOM 3305 C CA . ASN A 1 465 ? 3.651 -8.061 1.853 1.00 92.00 465 ASN A CA 1
ATOM 3306 C C . ASN A 1 465 ? 5.007 -7.783 2.510 1.00 92.00 465 ASN A C 1
ATOM 3308 O O . ASN A 1 465 ? 5.126 -7.813 3.732 1.00 92.00 465 ASN A O 1
ATOM 3312 N N . THR A 1 466 ? 6.034 -7.509 1.700 1.00 90.94 466 THR A N 1
ATOM 3313 C CA . THR A 1 466 ? 7.405 -7.241 2.180 1.00 90.94 466 THR A CA 1
ATOM 3314 C C . THR A 1 466 ? 7.762 -5.757 2.207 1.00 90.94 466 THR A C 1
ATOM 3316 O O . THR A 1 466 ? 8.750 -5.369 2.827 1.00 90.94 466 THR A O 1
ATOM 3319 N N . GLY A 1 467 ? 6.989 -4.922 1.513 1.00 92.00 467 GLY A N 1
ATOM 3320 C CA . GLY A 1 467 ? 7.289 -3.518 1.260 1.00 92.00 467 GLY A CA 1
ATOM 3321 C C . GLY A 1 467 ? 8.382 -3.279 0.210 1.00 92.00 467 GLY A C 1
ATOM 3322 O O . GLY A 1 467 ? 8.716 -2.121 -0.031 1.00 92.00 467 GLY A O 1
ATOM 3323 N N . THR A 1 468 ? 8.966 -4.320 -0.394 1.00 92.75 468 THR A N 1
ATOM 3324 C CA . THR A 1 468 ? 10.148 -4.189 -1.273 1.00 92.75 468 THR A CA 1
ATOM 3325 C C . THR A 1 468 ? 9.789 -3.899 -2.731 1.00 92.75 468 THR A C 1
ATOM 3327 O O . THR A 1 468 ? 8.721 -4.304 -3.197 1.00 92.75 468 THR A O 1
ATOM 3330 N N . TYR A 1 469 ? 10.667 -3.209 -3.474 1.00 93.56 469 TYR A N 1
ATOM 3331 C CA . TYR A 1 469 ? 10.425 -2.887 -4.889 1.00 93.56 469 TYR A CA 1
ATOM 3332 C C . TYR A 1 469 ? 11.241 -3.767 -5.839 1.00 93.56 469 TYR A C 1
ATOM 3334 O O . TYR A 1 469 ? 12.473 -3.721 -5.892 1.00 93.56 469 TYR A O 1
ATOM 3342 N N . THR A 1 470 ? 10.539 -4.509 -6.693 1.00 94.88 470 THR A N 1
ATOM 3343 C CA . THR A 1 470 ? 11.139 -5.361 -7.730 1.00 94.88 470 THR A CA 1
ATOM 3344 C C . THR A 1 470 ? 11.143 -4.649 -9.090 1.00 94.88 470 THR A C 1
ATOM 3346 O O . THR A 1 470 ? 10.108 -4.116 -9.493 1.00 94.88 470 THR A O 1
ATOM 3349 N N . PRO A 1 471 ? 12.277 -4.583 -9.820 1.00 93.56 471 PRO A N 1
ATOM 3350 C CA . PRO A 1 471 ? 12.314 -3.979 -11.152 1.00 93.56 471 PRO A CA 1
ATOM 3351 C C . PRO A 1 471 ? 11.384 -4.688 -12.139 1.00 93.56 471 PRO A C 1
ATOM 3353 O O . PRO A 1 471 ? 11.397 -5.914 -12.226 1.00 93.56 471 PRO A O 1
ATOM 3356 N N . LEU A 1 472 ? 10.612 -3.907 -12.897 1.00 92.69 472 LEU A N 1
ATOM 3357 C CA . LEU A 1 472 ? 9.700 -4.399 -13.930 1.00 92.69 472 LEU A CA 1
ATOM 3358 C C . LEU A 1 472 ? 10.190 -4.040 -15.335 1.00 92.69 472 LEU A C 1
ATOM 3360 O O . LEU A 1 472 ? 10.233 -4.903 -16.206 1.00 92.69 472 LEU A O 1
ATOM 3364 N N . CYS A 1 473 ? 10.570 -2.781 -15.557 1.00 93.69 473 CYS A N 1
ATOM 3365 C CA . CYS A 1 473 ? 11.150 -2.334 -16.820 1.00 93.69 473 CYS A CA 1
ATOM 3366 C C . CYS A 1 473 ? 12.095 -1.144 -16.610 1.00 93.69 473 CYS A C 1
ATOM 3368 O O . CYS A 1 473 ? 12.045 -0.474 -15.577 1.00 93.69 473 CYS A O 1
ATOM 3370 N N . ARG A 1 474 ? 12.982 -0.905 -17.579 1.00 95.25 474 ARG A N 1
ATOM 3371 C CA . ARG A 1 474 ? 14.168 -0.055 -17.429 1.00 95.25 474 ARG A CA 1
ATOM 3372 C C . ARG A 1 474 ? 14.323 0.885 -18.618 1.00 95.25 474 ARG A C 1
ATOM 3374 O O . ARG A 1 474 ? 14.164 0.450 -19.752 1.00 95.25 474 ARG A O 1
ATOM 3381 N N . PHE A 1 475 ? 14.681 2.137 -18.354 1.00 94.88 475 PHE A N 1
ATOM 3382 C CA . PHE A 1 475 ? 14.934 3.171 -19.359 1.00 94.88 475 PHE A CA 1
ATOM 3383 C C . PHE A 1 475 ? 16.337 3.741 -19.138 1.00 94.88 475 PHE A C 1
ATOM 3385 O O . PHE A 1 475 ? 16.686 4.093 -18.012 1.00 94.88 475 PHE A O 1
ATOM 3392 N N . GLU A 1 476 ? 17.156 3.823 -20.185 1.00 92.38 476 GLU A N 1
ATOM 3393 C CA . GLU A 1 476 ? 18.548 4.287 -20.079 1.00 92.38 476 GLU A CA 1
ATOM 3394 C C . GLU A 1 476 ? 18.680 5.766 -20.468 1.00 92.38 476 GLU A C 1
ATOM 3396 O O . GLU A 1 476 ? 18.070 6.207 -21.440 1.00 92.38 476 GLU A O 1
ATOM 3401 N N . ASN A 1 477 ? 19.531 6.519 -19.760 1.00 88.06 477 ASN A N 1
ATOM 3402 C CA . ASN A 1 477 ? 19.820 7.943 -20.012 1.00 88.06 477 ASN A CA 1
ATOM 3403 C C . ASN A 1 477 ? 18.584 8.878 -20.001 1.00 88.06 477 ASN A C 1
ATOM 3405 O O . ASN A 1 477 ? 18.594 9.922 -20.653 1.00 88.06 477 ASN A O 1
ATOM 3409 N N . GLN A 1 478 ? 17.501 8.506 -19.309 1.00 89.62 478 GLN A N 1
ATOM 3410 C CA . GLN A 1 478 ? 16.274 9.305 -19.209 1.00 89.62 478 GLN A CA 1
ATOM 3411 C C . GLN A 1 478 ? 15.820 9.426 -17.748 1.00 89.62 478 GLN A C 1
ATOM 3413 O O . GLN A 1 478 ? 15.536 8.418 -17.097 1.00 89.62 478 GLN A O 1
ATOM 3418 N N . CYS A 1 479 ? 15.745 10.665 -17.246 1.00 91.25 479 CYS A N 1
ATOM 3419 C CA . CYS A 1 479 ? 15.064 11.004 -15.994 1.00 91.25 479 CYS A CA 1
ATOM 3420 C C . CYS A 1 479 ? 13.569 11.240 -16.257 1.00 91.25 479 CYS A C 1
ATOM 3422 O O . CYS A 1 479 ? 13.213 12.040 -17.132 1.00 91.25 479 CYS A O 1
ATOM 3424 N N . PHE A 1 480 ? 12.710 10.675 -15.417 1.00 94.50 480 PHE A N 1
ATOM 3425 C CA . PHE A 1 480 ? 11.268 10.909 -15.447 1.00 94.50 480 PHE A CA 1
ATOM 3426 C C . PHE A 1 480 ? 10.780 11.547 -14.151 1.00 94.50 480 PHE A C 1
ATOM 3428 O O . PHE A 1 480 ? 11.373 11.366 -13.091 1.00 94.50 480 PHE A O 1
ATOM 3435 N N . ASN A 1 481 ? 9.712 12.325 -14.248 1.00 93.56 481 ASN A N 1
ATOM 3436 C CA . ASN A 1 481 ? 9.001 12.890 -13.112 1.00 93.56 481 ASN A CA 1
ATOM 3437 C C . ASN A 1 481 ? 7.527 13.074 -13.497 1.00 93.56 481 ASN A C 1
ATOM 3439 O O . ASN A 1 481 ? 7.227 13.135 -14.693 1.00 93.56 481 ASN A O 1
ATOM 3443 N N . ALA A 1 482 ? 6.624 13.247 -12.535 1.00 95.62 482 ALA A N 1
ATOM 3444 C CA . ALA A 1 482 ? 5.206 13.508 -12.769 1.00 95.62 482 ALA A CA 1
ATOM 3445 C C . ALA A 1 482 ? 4.585 12.462 -13.717 1.00 95.62 482 ALA A C 1
ATOM 3447 O O . ALA A 1 482 ? 4.223 12.763 -14.861 1.00 95.62 482 ALA A O 1
ATOM 3448 N N . CYS A 1 483 ? 4.530 11.214 -13.250 1.00 97.06 483 CYS A N 1
ATOM 3449 C CA . CYS A 1 483 ? 4.060 10.070 -14.029 1.00 97.06 483 CYS A CA 1
ATOM 3450 C C . CYS A 1 483 ? 2.583 9.721 -13.779 1.00 97.06 483 CYS A C 1
ATOM 3452 O O . CYS A 1 483 ? 2.004 10.085 -12.768 1.00 97.06 483 CYS A O 1
ATOM 3454 N N . GLY A 1 484 ? 1.967 8.977 -14.698 1.00 96.62 484 GLY A N 1
ATOM 3455 C CA . GLY A 1 484 ? 0.616 8.436 -14.540 1.00 96.62 484 GLY A CA 1
ATOM 3456 C C . GLY A 1 484 ? 0.272 7.420 -15.629 1.00 96.62 484 GLY A C 1
ATOM 3457 O O . GLY A 1 484 ? 0.945 7.344 -16.658 1.00 96.62 484 GLY A O 1
ATOM 3458 N N . MET A 1 485 ? -0.787 6.637 -15.422 1.00 96.00 485 MET A N 1
ATOM 3459 C CA . MET A 1 485 ? -1.254 5.624 -16.376 1.00 96.00 485 MET A CA 1
ATOM 3460 C C . MET A 1 485 ? -2.660 5.964 -16.878 1.00 96.00 485 MET A C 1
ATOM 3462 O O . MET A 1 485 ? -3.556 6.222 -16.075 1.00 96.00 485 MET A O 1
ATOM 3466 N N . SER A 1 486 ? -2.861 5.967 -18.199 1.00 96.06 486 SER A N 1
ATOM 3467 C CA . SER A 1 486 ? -4.161 6.310 -18.786 1.00 96.06 486 SER A CA 1
ATOM 3468 C C . SER A 1 486 ? -5.234 5.285 -18.400 1.00 96.06 486 SER A C 1
ATOM 3470 O O . SER A 1 486 ? -5.030 4.094 -18.641 1.00 96.06 486 SER A O 1
ATOM 3472 N N . PRO A 1 487 ? -6.414 5.711 -17.911 1.00 94.25 487 PRO A N 1
ATOM 3473 C CA . PRO A 1 487 ? -7.519 4.809 -17.593 1.00 94.25 487 PRO A CA 1
ATOM 3474 C C . PRO A 1 487 ? -8.204 4.231 -18.842 1.00 94.25 487 PRO A C 1
ATOM 3476 O O . PRO A 1 487 ? -9.014 3.316 -18.715 1.00 94.25 487 PRO A O 1
ATOM 3479 N N . THR A 1 488 ? -7.926 4.763 -20.043 1.00 92.81 488 THR A N 1
ATOM 3480 C CA . THR A 1 488 ? -8.611 4.343 -21.283 1.00 92.81 488 THR A CA 1
ATOM 3481 C C . THR A 1 488 ? -7.772 3.418 -22.162 1.00 92.81 488 THR A C 1
ATOM 3483 O O . THR A 1 488 ? -8.322 2.559 -22.850 1.00 92.81 488 THR A O 1
ATOM 3486 N N . THR A 1 489 ? -6.445 3.566 -22.129 1.00 93.50 489 THR A N 1
ATOM 3487 C CA . THR A 1 489 ? -5.508 2.776 -22.945 1.00 93.50 489 THR A CA 1
ATOM 3488 C C . THR A 1 489 ? -4.459 2.030 -22.134 1.00 93.50 489 THR A C 1
ATOM 3490 O O . THR A 1 489 ? -3.749 1.215 -22.710 1.00 93.50 489 THR A O 1
ATOM 3493 N N . ASN A 1 490 ? -4.322 2.297 -20.832 1.00 93.56 490 ASN A N 1
ATOM 3494 C CA . ASN A 1 490 ? -3.235 1.810 -19.977 1.00 93.56 490 ASN A CA 1
ATOM 3495 C C . ASN A 1 490 ? -1.821 2.218 -20.446 1.00 93.56 490 ASN A C 1
ATOM 3497 O O . ASN A 1 490 ? -0.832 1.632 -20.006 1.00 93.56 490 ASN A O 1
ATOM 3501 N N . PHE A 1 491 ? -1.676 3.213 -21.330 1.00 95.62 491 PHE A N 1
ATOM 3502 C CA . PHE A 1 491 ? -0.359 3.780 -21.622 1.00 95.62 491 PHE A CA 1
ATOM 3503 C C . PHE A 1 491 ? 0.190 4.529 -20.407 1.00 95.62 491 PHE A C 1
ATOM 3505 O O . PHE A 1 491 ? -0.535 5.271 -19.741 1.00 95.62 491 PHE A O 1
ATOM 3512 N N . ILE A 1 492 ? 1.485 4.354 -20.146 1.00 96.81 492 ILE A N 1
ATOM 3513 C CA . ILE A 1 492 ? 2.207 5.091 -19.110 1.00 96.81 492 ILE A CA 1
ATOM 3514 C C . ILE A 1 492 ? 2.739 6.385 -19.717 1.00 96.81 492 ILE A C 1
ATOM 3516 O O . ILE A 1 492 ? 3.321 6.384 -20.804 1.00 96.81 492 ILE A O 1
ATOM 3520 N N . TYR A 1 493 ? 2.563 7.482 -18.992 1.00 97.62 493 TYR A N 1
ATOM 3521 C CA . TYR A 1 493 ? 3.079 8.795 -19.340 1.00 97.62 493 TYR A CA 1
ATOM 3522 C C . TYR A 1 493 ? 3.911 9.350 -18.200 1.00 97.62 493 TYR A C 1
ATOM 3524 O O . TYR A 1 493 ? 3.556 9.184 -17.039 1.00 97.62 493 TYR A O 1
ATOM 3532 N N . CYS A 1 494 ? 4.992 10.037 -18.545 1.00 97.31 494 CYS A N 1
ATOM 3533 C CA . CYS A 1 494 ? 5.855 10.745 -17.606 1.00 97.31 494 CYS A CA 1
ATOM 3534 C C . CYS A 1 494 ? 6.393 12.013 -18.265 1.00 97.31 494 CYS A C 1
ATOM 3536 O O . CYS A 1 494 ? 6.469 12.106 -19.493 1.00 97.31 494 CYS A O 1
ATOM 3538 N N . ILE A 1 495 ? 6.821 12.979 -17.461 1.00 95.69 495 ILE A N 1
ATOM 3539 C CA . ILE A 1 495 ? 7.499 14.180 -17.940 1.00 95.69 495 ILE A CA 1
ATOM 3540 C C . ILE A 1 495 ? 9.011 13.971 -17.861 1.00 95.69 495 ILE A C 1
ATOM 3542 O O . ILE A 1 495 ? 9.565 13.590 -16.833 1.00 95.69 495 ILE A O 1
ATOM 3546 N N . GLU A 1 496 ? 9.692 14.230 -18.971 1.00 93.56 496 GLU A N 1
ATOM 3547 C CA . GLU A 1 496 ? 11.149 14.249 -19.055 1.00 93.56 496 GLU A CA 1
ATOM 3548 C C . GLU A 1 496 ? 11.703 15.393 -18.193 1.00 93.56 496 GLU A C 1
ATOM 3550 O O . GLU A 1 496 ? 11.451 16.569 -18.475 1.00 93.56 496 GLU A O 1
ATOM 3555 N N . LYS A 1 497 ? 12.479 15.060 -17.157 1.00 88.69 497 LYS A N 1
ATOM 3556 C CA . LYS A 1 497 ? 12.891 16.012 -16.106 1.00 88.69 497 LYS A CA 1
ATOM 3557 C C . LYS A 1 497 ? 13.706 17.201 -16.630 1.00 88.69 497 LYS A C 1
ATOM 3559 O O . LYS A 1 497 ? 13.575 18.312 -16.123 1.00 88.69 497 LYS A O 1
ATOM 3564 N N . GLU A 1 498 ? 14.537 16.979 -17.648 1.00 83.94 498 GLU A N 1
ATOM 3565 C CA . GLU A 1 498 ? 15.411 18.014 -18.220 1.00 83.94 498 GLU A CA 1
ATOM 3566 C C . GLU A 1 498 ? 14.768 18.705 -19.429 1.00 83.94 498 GLU A C 1
ATOM 3568 O O . GLU A 1 498 ? 14.768 19.935 -19.553 1.00 83.94 498 GLU A O 1
ATOM 3573 N N . GLY A 1 499 ? 14.165 17.918 -20.321 1.00 86.81 499 GLY A N 1
ATOM 3574 C CA . GLY A 1 499 ? 13.570 18.420 -21.553 1.00 86.81 499 GLY A CA 1
ATOM 3575 C C . GLY A 1 499 ? 12.137 18.928 -21.412 1.00 86.81 499 GLY A C 1
ATOM 3576 O O . GLY A 1 499 ? 11.669 19.602 -22.328 1.00 86.81 499 GLY A O 1
ATOM 3577 N N . ASN A 1 500 ? 11.448 18.735 -20.280 1.00 92.75 500 ASN A N 1
ATOM 3578 C CA . ASN A 1 500 ? 10.094 19.255 -20.016 1.00 92.75 500 ASN A CA 1
ATOM 3579 C C . ASN A 1 500 ? 9.059 18.858 -21.094 1.00 92.75 500 ASN A C 1
ATOM 3581 O O . ASN A 1 500 ? 8.146 19.625 -21.443 1.00 92.75 500 ASN A O 1
ATOM 3585 N N . ASN A 1 501 ? 9.258 17.671 -21.667 1.00 94.62 501 ASN A N 1
ATOM 3586 C CA . ASN A 1 501 ? 8.371 17.031 -22.624 1.00 94.62 501 ASN A CA 1
ATOM 3587 C C . ASN A 1 501 ? 7.522 15.992 -21.905 1.00 94.62 501 ASN A C 1
ATOM 3589 O O . ASN A 1 501 ? 8.044 15.230 -21.095 1.00 94.62 501 ASN A O 1
ATOM 3593 N N . LEU A 1 502 ? 6.245 15.902 -22.261 1.00 96.88 502 LEU A N 1
ATOM 3594 C CA . LEU A 1 502 ? 5.479 14.705 -21.958 1.00 96.88 502 LEU A CA 1
ATOM 3595 C C . LEU A 1 502 ? 5.959 13.581 -22.873 1.00 96.88 502 LEU A C 1
ATOM 3597 O O . LEU A 1 502 ? 6.060 13.762 -24.093 1.00 96.88 502 LEU A O 1
ATOM 3601 N N . MET A 1 503 ? 6.236 12.431 -22.280 1.00 96.38 503 MET A N 1
ATOM 3602 C CA . MET A 1 503 ? 6.639 11.216 -22.967 1.00 96.38 503 MET A CA 1
ATOM 3603 C C . MET A 1 503 ? 5.640 10.102 -22.679 1.00 96.38 503 MET A C 1
ATOM 3605 O O . MET A 1 503 ? 5.104 10.017 -21.575 1.00 96.38 503 MET A O 1
ATOM 3609 N N . ARG A 1 504 ? 5.410 9.245 -23.674 1.00 96.88 504 ARG A N 1
ATOM 3610 C CA . ARG A 1 504 ? 4.701 7.971 -23.522 1.00 96.88 504 ARG A CA 1
ATOM 3611 C C . ARG A 1 504 ? 5.750 6.861 -23.421 1.00 96.88 504 ARG A C 1
ATOM 3613 O O . ARG A 1 504 ? 6.746 6.892 -24.151 1.00 96.88 504 ARG A O 1
ATOM 3620 N N . LEU A 1 505 ? 5.577 5.937 -22.483 1.00 95.94 505 LEU A N 1
ATOM 3621 C CA . LEU A 1 505 ? 6.554 4.908 -22.114 1.00 95.94 505 LEU A CA 1
ATOM 3622 C C . LEU A 1 505 ? 6.054 3.515 -22.518 1.00 95.94 505 LEU A C 1
ATOM 3624 O O . LEU A 1 505 ? 4.875 3.200 -22.373 1.00 95.94 505 LEU A O 1
ATOM 3628 N N . ASP A 1 506 ? 6.981 2.668 -22.965 1.00 93.25 506 ASP A N 1
ATOM 3629 C CA . ASP A 1 506 ? 6.761 1.259 -23.283 1.00 93.25 506 ASP A CA 1
ATOM 3630 C C . ASP A 1 506 ? 7.725 0.377 -22.477 1.00 93.25 506 ASP A C 1
ATOM 3632 O O . ASP A 1 506 ? 8.936 0.343 -22.729 1.00 93.25 506 ASP A O 1
ATOM 3636 N N . CYS A 1 507 ? 7.170 -0.364 -21.514 1.00 90.12 507 CYS A N 1
ATOM 3637 C CA . CYS A 1 507 ? 7.929 -1.289 -20.676 1.00 90.12 507 CYS A CA 1
ATOM 3638 C C . CYS A 1 507 ? 8.443 -2.537 -21.410 1.00 90.12 507 CYS A C 1
ATOM 3640 O O . CYS A 1 507 ? 9.393 -3.150 -20.929 1.00 90.12 507 CYS A O 1
ATOM 3642 N N . SER A 1 508 ? 7.850 -2.939 -22.539 1.00 87.12 508 SER A N 1
ATOM 3643 C CA . SER A 1 508 ? 8.236 -4.172 -23.244 1.00 87.12 508 SER A CA 1
ATOM 3644 C C . SER A 1 508 ? 9.625 -4.074 -23.882 1.00 87.12 508 SER A C 1
ATOM 3646 O O . SER A 1 508 ? 10.345 -5.069 -23.951 1.00 87.12 508 SER A O 1
ATOM 3648 N N . GLY A 1 509 ? 10.015 -2.866 -24.304 1.00 84.12 509 GLY A N 1
ATOM 3649 C CA . GLY A 1 509 ? 11.335 -2.563 -24.862 1.00 84.12 509 GLY A CA 1
ATOM 3650 C C . GLY A 1 509 ? 12.172 -1.572 -24.048 1.00 84.12 509 GLY A C 1
ATOM 3651 O O . GLY A 1 509 ? 13.300 -1.297 -24.445 1.00 84.12 509 GLY A O 1
ATOM 3652 N N . GLY A 1 510 ? 11.638 -0.995 -22.963 1.00 90.00 510 GLY A N 1
ATOM 3653 C CA . GLY A 1 510 ? 12.326 0.064 -22.212 1.00 90.00 510 GLY A CA 1
ATOM 3654 C C . GLY A 1 510 ? 12.488 1.359 -23.016 1.00 90.00 510 GLY A C 1
ATOM 3655 O O . GLY A 1 510 ? 13.518 2.027 -22.927 1.00 90.00 510 GLY A O 1
ATOM 3656 N N . THR A 1 511 ? 11.503 1.693 -23.860 1.00 92.56 511 THR A N 1
ATOM 3657 C CA . THR A 1 511 ? 11.585 2.832 -24.794 1.00 92.56 511 THR A CA 1
ATOM 3658 C C . THR A 1 511 ? 10.522 3.885 -24.511 1.00 92.56 511 THR A C 1
ATOM 3660 O O . THR A 1 511 ? 9.398 3.562 -24.131 1.00 92.56 511 THR A O 1
ATOM 3663 N N . ALA A 1 512 ? 10.853 5.153 -24.741 1.00 94.19 512 ALA A N 1
ATOM 3664 C CA . ALA A 1 512 ? 9.922 6.264 -24.598 1.00 94.19 512 ALA A CA 1
ATOM 3665 C C . ALA A 1 512 ? 9.900 7.130 -25.865 1.00 94.19 512 ALA A C 1
ATOM 3667 O O . ALA A 1 512 ? 10.903 7.238 -26.574 1.00 94.19 512 ALA A O 1
ATOM 3668 N N . CYS A 1 513 ? 8.760 7.758 -26.145 1.00 94.94 513 CYS A N 1
ATOM 3669 C CA . CYS A 1 513 ? 8.579 8.664 -27.277 1.00 94.94 513 CYS A CA 1
ATOM 3670 C C . CYS A 1 513 ? 7.933 9.981 -26.833 1.00 94.94 513 CYS A C 1
ATOM 3672 O O . CYS A 1 513 ? 7.171 10.033 -25.868 1.00 94.94 513 CYS A O 1
ATOM 3674 N N . TYR A 1 514 ? 8.262 11.063 -27.531 1.00 95.88 514 TYR A N 1
ATOM 3675 C CA . TYR A 1 514 ? 7.870 12.426 -27.191 1.00 95.88 514 TYR A CA 1
ATOM 3676 C C . TYR A 1 514 ? 6.474 12.746 -27.723 1.00 95.88 514 TYR A C 1
ATOM 3678 O O . TYR A 1 514 ? 6.230 12.659 -28.925 1.00 95.88 514 TYR A O 1
ATOM 3686 N N . VAL A 1 515 ? 5.580 13.165 -26.832 1.00 95.69 515 VAL A N 1
ATOM 3687 C CA . VAL A 1 515 ? 4.185 13.530 -27.135 1.00 95.69 515 VAL A CA 1
ATOM 3688 C C . VAL A 1 515 ? 4.048 15.039 -27.360 1.00 95.69 515 VAL A C 1
ATOM 3690 O O . VAL A 1 515 ? 3.286 15.489 -28.212 1.00 95.69 515 VAL A O 1
ATOM 3693 N N . GLY A 1 516 ? 4.825 15.843 -26.629 1.00 95.00 516 GLY A N 1
ATOM 3694 C CA . GLY A 1 516 ? 4.928 17.285 -26.850 1.00 95.00 516 GLY A CA 1
ATOM 3695 C C . GLY A 1 516 ? 5.474 18.042 -25.644 1.00 95.00 516 GLY A C 1
ATOM 3696 O O . GLY A 1 516 ? 5.597 17.495 -24.547 1.00 95.00 516 GLY A O 1
ATOM 3697 N N . LYS A 1 517 ? 5.778 19.328 -25.830 1.00 94.12 517 LYS A N 1
ATOM 3698 C CA . LYS A 1 517 ? 6.253 20.192 -24.746 1.00 94.12 517 LYS A CA 1
ATOM 3699 C C . LYS A 1 517 ? 5.114 20.473 -23.765 1.00 94.12 517 LYS A C 1
ATOM 3701 O O . LYS A 1 517 ? 3.998 20.802 -24.187 1.00 94.12 517 LYS A O 1
ATOM 3706 N N . ILE A 1 518 ? 5.390 20.401 -22.464 1.00 91.31 518 ILE A N 1
ATOM 3707 C CA . ILE A 1 518 ? 4.352 20.556 -21.433 1.00 91.31 518 ILE A CA 1
ATOM 3708 C C . ILE A 1 518 ? 4.724 21.557 -20.331 1.00 91.31 518 ILE A C 1
ATOM 3710 O O . ILE A 1 518 ? 3.869 22.340 -19.924 1.00 91.31 518 ILE A O 1
ATOM 3714 N N . GLY A 1 519 ? 6.009 21.637 -19.973 1.00 88.00 519 GLY A N 1
ATOM 3715 C CA . GLY A 1 519 ? 6.512 22.438 -18.852 1.00 88.00 519 GLY A CA 1
ATOM 3716 C C . GLY A 1 519 ? 7.142 21.545 -17.781 1.00 88.00 519 GLY A C 1
ATOM 3717 O O . GLY A 1 519 ? 7.104 20.323 -17.899 1.00 88.00 519 GLY A O 1
ATOM 3718 N N . SER A 1 520 ? 7.745 22.153 -16.761 1.00 85.56 520 SER A N 1
ATOM 3719 C CA . SER A 1 520 ? 8.216 21.427 -15.576 1.00 85.56 520 SER A CA 1
ATOM 3720 C C . SER A 1 520 ? 7.039 21.098 -14.672 1.00 85.56 520 SER A C 1
ATOM 3722 O O . SER A 1 520 ? 6.196 21.971 -14.465 1.00 85.56 520 SER A O 1
ATOM 3724 N N . SER A 1 521 ? 7.015 19.898 -14.096 1.00 83.50 521 SER A N 1
ATOM 3725 C CA . SER A 1 521 ? 6.017 19.458 -13.117 1.00 83.50 521 SER A CA 1
ATOM 3726 C C . SER A 1 521 ? 6.669 18.616 -12.025 1.00 83.50 521 SER A C 1
ATOM 3728 O O . SER A 1 521 ? 7.669 17.949 -12.296 1.00 83.50 521 SER A O 1
ATOM 3730 N N . TYR A 1 522 ? 6.088 18.621 -10.824 1.00 81.75 522 TYR A N 1
ATOM 3731 C CA . TYR A 1 522 ? 6.525 17.762 -9.719 1.00 81.75 522 TYR A CA 1
ATOM 3732 C C . TYR A 1 522 ? 5.686 16.497 -9.600 1.00 81.75 522 TYR A C 1
ATOM 3734 O O . TYR A 1 522 ? 6.248 15.454 -9.308 1.00 81.75 522 TYR A O 1
ATOM 3742 N N . SER A 1 523 ? 4.390 16.573 -9.899 1.00 93.62 523 SER A N 1
ATOM 3743 C CA . SER A 1 523 ? 3.480 15.431 -9.834 1.00 93.62 523 SER A CA 1
ATOM 3744 C C . SER A 1 523 ? 2.496 15.418 -11.002 1.00 93.62 523 SER A C 1
ATOM 3746 O O . SER A 1 523 ? 2.266 16.456 -11.641 1.00 93.62 523 SER A O 1
ATOM 3748 N N . ALA A 1 524 ? 1.928 14.249 -11.303 1.00 96.31 524 ALA A N 1
ATOM 3749 C CA . ALA A 1 524 ? 0.831 14.085 -12.251 1.00 96.31 524 ALA A CA 1
ATOM 3750 C C . ALA A 1 524 ? -0.065 12.905 -11.877 1.00 96.31 524 ALA A C 1
ATOM 3752 O O . ALA A 1 524 ? 0.340 12.019 -11.142 1.00 96.31 524 ALA A O 1
ATOM 3753 N N . ASN A 1 525 ? -1.282 12.896 -12.411 1.00 97.00 525 ASN A N 1
ATOM 3754 C CA . ASN A 1 525 ? -2.091 11.690 -12.528 1.00 97.00 525 ASN A CA 1
ATOM 3755 C C . ASN A 1 525 ? -3.149 11.873 -13.627 1.00 97.00 525 ASN A C 1
ATOM 3757 O O . ASN A 1 525 ? -3.290 12.954 -14.205 1.00 97.00 525 ASN A O 1
ATOM 3761 N N . PHE A 1 526 ? -3.914 10.829 -13.918 1.00 97.44 526 PHE A N 1
ATOM 3762 C CA . PHE A 1 526 ? -5.071 10.927 -14.802 1.00 97.44 526 PHE A CA 1
ATOM 3763 C C . PHE A 1 526 ? -6.355 11.176 -14.016 1.00 97.44 526 PHE A C 1
ATOM 3765 O O . PHE A 1 526 ? -6.567 10.594 -12.957 1.00 97.44 526 PHE A O 1
ATOM 3772 N N . ASN A 1 527 ? -7.258 11.979 -14.578 1.00 95.81 527 ASN A N 1
ATOM 3773 C CA . ASN A 1 527 ? -8.653 11.970 -14.155 1.00 95.81 527 ASN A CA 1
ATOM 3774 C C . ASN A 1 527 ? -9.295 10.640 -14.620 1.00 95.81 527 ASN A C 1
ATOM 3776 O O . ASN A 1 527 ? -9.353 10.404 -15.832 1.00 95.81 527 ASN A O 1
ATOM 3780 N N . PRO A 1 528 ? -9.796 9.775 -13.715 1.00 93.62 528 PRO A N 1
ATOM 3781 C CA . PRO A 1 528 ? -10.358 8.469 -14.067 1.00 93.62 528 PRO A CA 1
ATOM 3782 C C . PRO A 1 528 ? -11.677 8.566 -14.850 1.00 93.62 528 PRO A C 1
ATOM 3784 O O . PRO A 1 528 ? -12.061 7.600 -15.505 1.00 93.62 528 PRO A O 1
ATOM 3787 N N . ILE A 1 529 ? -12.372 9.709 -14.791 1.00 91.12 529 ILE A N 1
ATOM 3788 C CA . ILE A 1 529 ? -13.662 9.937 -15.455 1.00 91.12 529 ILE A CA 1
ATOM 3789 C C . ILE A 1 529 ? -13.455 10.473 -16.875 1.00 91.12 529 ILE A C 1
ATOM 3791 O O . ILE A 1 529 ? -14.073 9.975 -17.815 1.00 91.12 529 ILE A O 1
ATOM 3795 N N . THR A 1 530 ? -12.609 11.494 -17.046 1.00 93.88 530 THR A N 1
ATOM 3796 C CA . THR A 1 530 ? -12.417 12.152 -18.354 1.00 93.88 530 THR A CA 1
ATOM 3797 C C . THR A 1 530 ? -11.267 11.571 -19.174 1.00 93.88 530 THR A C 1
ATOM 3799 O O . THR A 1 530 ? -11.253 11.732 -20.394 1.00 93.88 530 THR A O 1
ATOM 3802 N N . GLY A 1 531 ? -10.302 10.899 -18.537 1.00 95.38 531 GLY A N 1
ATOM 3803 C CA . GLY A 1 531 ? -9.056 10.472 -19.177 1.00 95.38 531 GLY A CA 1
ATOM 3804 C C . GLY A 1 531 ? -8.071 11.617 -19.446 1.00 95.38 531 GLY A C 1
ATOM 3805 O O . GLY A 1 531 ? -7.097 11.422 -20.174 1.00 95.38 531 GLY A O 1
ATOM 3806 N N . ASP A 1 532 ? -8.300 12.806 -18.880 1.00 96.56 532 ASP A N 1
ATOM 3807 C CA . ASP A 1 532 ? -7.368 13.929 -19.000 1.00 96.56 532 ASP A CA 1
ATOM 3808 C C . ASP A 1 532 ? -6.130 13.705 -18.121 1.00 96.56 532 ASP A C 1
ATOM 3810 O O . ASP A 1 532 ? -6.240 13.311 -16.957 1.00 96.56 532 ASP A O 1
ATOM 3814 N N . PHE A 1 533 ? -4.948 14.023 -18.650 1.00 97.69 533 PHE A N 1
ATOM 3815 C CA . PHE A 1 533 ? -3.702 14.007 -17.884 1.00 97.69 533 PHE A CA 1
ATOM 3816 C C . PHE A 1 533 ? -3.539 15.338 -17.140 1.00 97.69 533 PHE A C 1
ATOM 3818 O O . PHE A 1 533 ? -3.446 16.400 -17.764 1.00 97.69 533 PHE A O 1
ATOM 3825 N N . VAL A 1 534 ? -3.518 15.293 -15.810 1.00 97.19 534 VAL A N 1
ATOM 3826 C CA . VAL A 1 534 ? -3.434 16.456 -14.918 1.00 97.19 534 VAL A CA 1
ATOM 3827 C C . VAL A 1 534 ? -2.067 16.456 -14.241 1.00 97.19 534 VAL A C 1
ATOM 3829 O O . VAL A 1 534 ? -1.652 15.440 -13.698 1.00 97.19 534 VAL A O 1
ATOM 3832 N N . MET A 1 535 ? -1.368 17.589 -14.231 1.00 95.75 535 MET A N 1
ATOM 3833 C CA . MET A 1 535 ? -0.073 17.738 -13.556 1.00 95.75 535 MET A CA 1
ATOM 3834 C C . MET A 1 535 ? -0.019 19.030 -12.735 1.00 95.75 535 MET A C 1
ATOM 3836 O O . MET A 1 535 ? -0.757 19.979 -13.026 1.00 95.75 535 MET A O 1
ATOM 3840 N N . THR A 1 536 ? 0.880 19.106 -11.753 1.00 93.56 536 THR A N 1
ATOM 3841 C CA . THR A 1 536 ? 1.176 20.369 -11.070 1.00 93.56 536 THR A CA 1
ATOM 3842 C C . THR A 1 536 ? 2.654 20.573 -10.748 1.00 93.56 536 THR A C 1
ATOM 3844 O O . THR A 1 536 ? 3.372 19.682 -10.294 1.00 93.56 536 THR A O 1
ATOM 3847 N N . ASN A 1 537 ? 3.097 21.817 -10.927 1.00 90.81 537 ASN A N 1
ATOM 3848 C CA . ASN A 1 537 ? 4.399 22.306 -10.480 1.00 90.81 537 ASN A CA 1
ATOM 3849 C C . ASN A 1 537 ? 4.318 23.027 -9.120 1.00 90.81 537 ASN A C 1
ATOM 3851 O O . ASN A 1 537 ? 5.163 23.869 -8.830 1.00 90.81 537 ASN A O 1
ATOM 3855 N N . GLN A 1 538 ? 3.291 22.717 -8.314 1.00 89.75 538 GLN A N 1
ATOM 3856 C CA . GLN A 1 538 ? 2.926 23.356 -7.035 1.00 89.75 538 GLN A CA 1
ATOM 3857 C C . GLN A 1 538 ? 2.423 24.807 -7.152 1.00 89.75 538 GLN A C 1
ATOM 3859 O O . GLN A 1 538 ? 1.813 25.313 -6.213 1.00 89.75 538 GLN A O 1
ATOM 3864 N N . ARG A 1 539 ? 2.617 25.470 -8.297 1.00 90.25 539 ARG A N 1
ATOM 3865 C CA . ARG A 1 539 ? 2.085 26.809 -8.578 1.00 90.25 539 ARG A CA 1
ATOM 3866 C C . ARG A 1 539 ? 0.953 26.791 -9.600 1.00 90.25 539 ARG A C 1
ATOM 3868 O O . ARG A 1 539 ? -0.018 27.518 -9.449 1.00 90.25 539 ARG A O 1
ATOM 3875 N N . GLU A 1 540 ? 1.074 25.979 -10.637 1.00 92.38 540 GLU A N 1
ATOM 3876 C CA . GLU A 1 540 ? 0.130 25.874 -11.744 1.00 92.38 540 GLU A CA 1
ATOM 3877 C C . GLU A 1 540 ? -0.405 24.443 -11.831 1.00 92.38 540 GLU A C 1
ATOM 3879 O O . GLU A 1 540 ? 0.332 23.479 -11.602 1.00 92.38 540 GLU A O 1
ATOM 3884 N N . ILE A 1 541 ? -1.678 24.299 -12.201 1.00 93.62 541 ILE A N 1
ATOM 3885 C CA . ILE A 1 541 ? -2.243 23.032 -12.676 1.00 93.62 541 ILE A CA 1
ATOM 3886 C C . ILE A 1 541 ? -2.299 23.090 -14.199 1.00 93.62 541 ILE A C 1
ATOM 3888 O O . ILE A 1 541 ? -2.870 24.025 -14.769 1.00 93.62 541 ILE A O 1
ATOM 3892 N N . VAL A 1 542 ? -1.730 22.081 -14.854 1.00 95.06 542 VAL A N 1
ATOM 3893 C CA . VAL A 1 542 ? -1.832 21.892 -16.305 1.00 95.06 542 VAL A CA 1
ATOM 3894 C C . VAL A 1 542 ? -2.683 20.658 -16.571 1.00 95.06 542 VAL A C 1
ATOM 3896 O O . VAL A 1 542 ? -2.487 19.622 -15.940 1.00 95.06 542 VAL A O 1
ATOM 3899 N N . THR A 1 543 ? -3.610 20.756 -17.518 1.00 96.06 543 THR A N 1
ATOM 3900 C CA . THR A 1 543 ? -4.466 19.639 -17.940 1.00 96.06 543 THR A CA 1
ATOM 3901 C C . THR A 1 543 ? -4.317 19.436 -19.441 1.00 96.06 543 THR A C 1
ATOM 3903 O O . THR A 1 543 ? -4.446 20.391 -20.211 1.00 96.06 543 THR A O 1
ATOM 3906 N N . VAL A 1 544 ? -4.022 18.206 -19.860 1.00 96.94 544 VAL A N 1
ATOM 3907 C CA . VAL A 1 544 ? -3.939 17.783 -21.263 1.00 96.94 544 VAL A CA 1
ATOM 3908 C C . VAL A 1 544 ? -5.086 16.818 -21.560 1.00 96.94 544 VAL A C 1
ATOM 3910 O O . VAL A 1 544 ? -5.051 15.680 -21.085 1.00 96.94 544 VAL A O 1
ATOM 3913 N N . PRO A 1 545 ? -6.080 17.235 -22.362 1.00 96.44 545 PRO A N 1
ATOM 3914 C CA . PRO A 1 545 ? -7.152 16.349 -22.780 1.00 96.44 545 PRO A CA 1
ATOM 3915 C C . PRO A 1 545 ? -6.718 15.419 -23.914 1.00 96.44 545 PRO A C 1
ATOM 3917 O O . PRO A 1 545 ? -5.902 15.794 -24.758 1.00 96.44 545 PRO A O 1
ATOM 3920 N N . ASN A 1 546 ? -7.310 14.221 -23.963 1.00 94.44 546 ASN A N 1
ATOM 3921 C CA . ASN A 1 546 ? -7.126 13.234 -25.040 1.00 94.44 546 ASN A CA 1
ATOM 3922 C C . ASN A 1 546 ? -5.645 12.952 -25.395 1.00 94.44 546 ASN A C 1
ATOM 3924 O O . ASN A 1 546 ? -5.261 12.899 -26.566 1.00 94.44 546 ASN A O 1
ATOM 3928 N N . VAL A 1 547 ? -4.795 12.776 -24.378 1.00 95.50 547 VAL A N 1
ATOM 3929 C CA . VAL A 1 547 ? -3.354 12.519 -24.559 1.00 95.50 547 VAL A CA 1
ATOM 3930 C C . VAL A 1 547 ? -3.067 11.244 -25.371 1.00 95.50 547 VAL A C 1
ATOM 3932 O O . VAL A 1 547 ? -2.085 11.172 -26.110 1.00 95.50 547 VAL A O 1
ATOM 3935 N N . ASP A 1 548 ? -3.963 10.259 -25.305 1.00 94.56 548 ASP A N 1
ATOM 3936 C CA . ASP A 1 548 ? -3.854 8.994 -26.037 1.00 94.56 548 ASP A CA 1
ATOM 3937 C C . ASP A 1 548 ? -3.980 9.164 -27.555 1.00 94.56 548 ASP A C 1
ATOM 3939 O O . ASP A 1 548 ? -3.271 8.494 -28.313 1.00 94.56 548 ASP A O 1
ATOM 3943 N N . GLY A 1 549 ? -4.788 10.127 -28.008 1.00 93.50 549 GLY A N 1
ATOM 3944 C CA . GLY A 1 549 ? -4.922 10.485 -29.421 1.00 93.50 549 GLY A CA 1
ATOM 3945 C C . GLY A 1 549 ? -3.743 11.277 -30.002 1.00 93.50 549 GLY A C 1
ATOM 3946 O O . GLY A 1 549 ? -3.736 11.548 -31.204 1.00 93.50 549 GLY A O 1
ATOM 3947 N N . LEU A 1 550 ? -2.759 11.674 -29.187 1.00 93.25 550 LEU A N 1
ATOM 3948 C CA . LEU A 1 550 ? -1.596 12.434 -29.647 1.00 93.25 550 LEU A CA 1
ATOM 3949 C C . LEU A 1 550 ? -0.551 11.527 -30.319 1.00 93.25 550 LEU A C 1
ATOM 3951 O O . LEU A 1 550 ? -0.323 10.385 -29.919 1.00 93.25 550 LEU A O 1
ATOM 3955 N N . VAL A 1 551 ? 0.098 12.061 -31.357 1.00 91.50 551 VAL A N 1
ATOM 3956 C CA . VAL A 1 551 ? 1.126 11.352 -32.133 1.00 91.50 551 VAL A CA 1
ATOM 3957 C C . VAL A 1 551 ? 2.476 11.453 -31.431 1.00 91.50 551 VAL A C 1
ATOM 3959 O O . VAL A 1 551 ? 2.910 12.542 -31.066 1.00 91.50 551 VAL A O 1
ATOM 3962 N N . CYS A 1 552 ? 3.157 10.318 -31.299 1.00 90.50 552 CYS A N 1
ATOM 3963 C CA . CYS A 1 552 ? 4.481 10.243 -30.697 1.00 90.50 552 CYS A CA 1
ATOM 3964 C C . CYS A 1 552 ? 5.619 10.488 -31.704 1.00 90.50 552 CYS A C 1
ATOM 3966 O O . CYS A 1 552 ? 5.549 10.065 -32.859 1.00 90.50 552 CYS A O 1
ATOM 3968 N N . SER A 1 553 ? 6.699 11.111 -31.234 1.00 93.44 553 SER A N 1
ATOM 3969 C CA . SER A 1 553 ? 7.941 11.382 -31.967 1.00 93.44 553 SER A CA 1
ATOM 3970 C C . SER A 1 553 ? 9.129 10.656 -31.330 1.00 93.44 553 SER A C 1
ATOM 3972 O O . SER A 1 553 ? 9.200 10.523 -30.110 1.00 93.44 553 SER A O 1
ATOM 3974 N N . SER A 1 554 ? 10.107 10.230 -32.132 1.00 91.12 554 SER A N 1
ATOM 3975 C CA . SER A 1 554 ? 11.387 9.701 -31.633 1.00 91.12 554 SER A CA 1
ATOM 3976 C C . SER A 1 554 ? 12.370 10.794 -31.191 1.00 91.12 554 SER A C 1
ATOM 3978 O O . SER A 1 554 ? 13.377 10.493 -30.554 1.00 91.12 554 SER A O 1
ATOM 3980 N N . THR A 1 555 ? 12.091 12.062 -31.508 1.00 92.50 555 THR A N 1
ATOM 3981 C CA . THR A 1 555 ? 12.922 13.221 -31.151 1.00 92.50 555 THR A CA 1
ATOM 3982 C C . THR A 1 555 ? 12.151 14.245 -30.307 1.00 92.50 555 THR A C 1
ATOM 3984 O O . THR A 1 555 ? 10.932 14.374 -30.490 1.00 92.50 555 THR A O 1
ATOM 3987 N N . PRO A 1 556 ? 12.833 14.993 -29.410 1.00 93.12 556 PRO A N 1
ATOM 3988 C CA . PRO A 1 556 ? 12.208 16.013 -28.571 1.00 93.12 556 PRO A CA 1
ATOM 3989 C C . PRO A 1 556 ? 11.405 17.035 -29.376 1.00 93.12 556 PRO A C 1
ATOM 3991 O O . PRO A 1 556 ? 11.886 17.592 -30.366 1.00 93.12 556 PRO A O 1
ATOM 3994 N N . LEU A 1 557 ? 10.187 17.320 -28.920 1.00 92.81 557 LEU A N 1
ATOM 3995 C CA . LEU A 1 557 ? 9.284 18.257 -29.579 1.00 92.81 557 LEU A CA 1
ATOM 3996 C C . LEU A 1 557 ? 9.410 19.658 -28.967 1.00 92.81 557 LEU A C 1
ATOM 3998 O O . LEU A 1 557 ? 9.429 19.843 -27.754 1.00 92.81 557 LEU A O 1
ATOM 4002 N N . THR A 1 558 ? 9.478 20.680 -29.816 1.00 92.75 558 THR A N 1
ATOM 4003 C CA . THR A 1 558 ? 9.605 22.082 -29.378 1.00 92.75 558 THR A CA 1
ATOM 4004 C C . THR A 1 558 ? 8.256 22.772 -29.175 1.00 92.75 558 THR A C 1
ATOM 4006 O O . THR A 1 558 ? 8.185 23.817 -28.529 1.00 92.75 558 THR A O 1
ATOM 4009 N N . THR A 1 559 ? 7.178 22.199 -29.712 1.00 92.75 559 THR A N 1
ATOM 4010 C CA . THR A 1 559 ? 5.821 22.747 -29.655 1.00 92.75 559 THR A CA 1
ATOM 4011 C C . THR A 1 559 ? 5.069 22.285 -28.415 1.00 92.75 559 THR A C 1
ATOM 4013 O O . THR A 1 559 ? 5.088 21.106 -28.061 1.00 92.75 559 THR A O 1
ATOM 4016 N N . ASN A 1 560 ? 4.343 23.217 -27.797 1.00 93.88 560 ASN A N 1
ATOM 4017 C CA . ASN A 1 560 ? 3.406 22.926 -26.717 1.00 93.88 560 ASN A CA 1
ATOM 4018 C C . ASN A 1 560 ? 2.289 21.982 -27.186 1.00 93.88 560 ASN A C 1
ATOM 4020 O O . ASN A 1 560 ? 1.794 22.130 -28.304 1.00 93.88 560 ASN A O 1
ATOM 4024 N N . ILE A 1 561 ? 1.873 21.055 -26.320 1.00 94.88 561 ILE A N 1
ATOM 4025 C CA . ILE A 1 561 ? 0.753 20.145 -26.602 1.00 94.88 561 ILE A CA 1
ATOM 4026 C C . ILE A 1 561 ? -0.530 20.948 -26.908 1.00 94.88 561 ILE A C 1
ATOM 4028 O O . ILE A 1 561 ? -0.906 21.808 -26.100 1.00 94.88 561 ILE A O 1
ATOM 4032 N N . PRO A 1 562 ? -1.204 20.699 -28.051 1.00 91.31 562 PRO A N 1
ATOM 4033 C CA . PRO A 1 562 ? -2.449 21.374 -28.409 1.00 91.31 562 PRO A CA 1
ATOM 4034 C C . PRO A 1 562 ? -3.559 21.139 -27.382 1.00 91.31 562 PRO A C 1
ATOM 4036 O O . PRO A 1 562 ? -3.663 20.064 -26.803 1.00 91.31 562 PRO A O 1
ATOM 4039 N N . GLY A 1 563 ? -4.414 22.141 -27.172 1.00 92.06 563 GLY A N 1
ATOM 4040 C CA . GLY A 1 563 ? -5.586 22.020 -26.297 1.00 92.06 563 GLY A CA 1
ATOM 4041 C C . GLY A 1 563 ? -5.292 21.965 -24.793 1.00 92.06 563 GLY A C 1
ATOM 4042 O O . GLY A 1 563 ? -6.241 21.990 -24.015 1.00 92.06 563 GLY A O 1
ATOM 4043 N N . ARG A 1 564 ? -4.020 21.941 -24.365 1.00 94.62 564 ARG A N 1
ATOM 4044 C CA . ARG A 1 564 ? -3.676 21.976 -22.939 1.00 94.62 564 ARG A CA 1
ATOM 4045 C C . ARG A 1 564 ? -4.159 23.272 -22.281 1.00 94.62 564 ARG A C 1
ATOM 4047 O O . ARG A 1 564 ? -3.970 24.359 -22.835 1.00 94.62 564 ARG A O 1
ATOM 4054 N N . THR A 1 565 ? -4.693 23.176 -21.072 1.00 94.69 565 THR A N 1
ATOM 4055 C CA . THR A 1 565 ? -5.021 24.333 -20.227 1.00 94.69 565 THR A CA 1
ATOM 4056 C 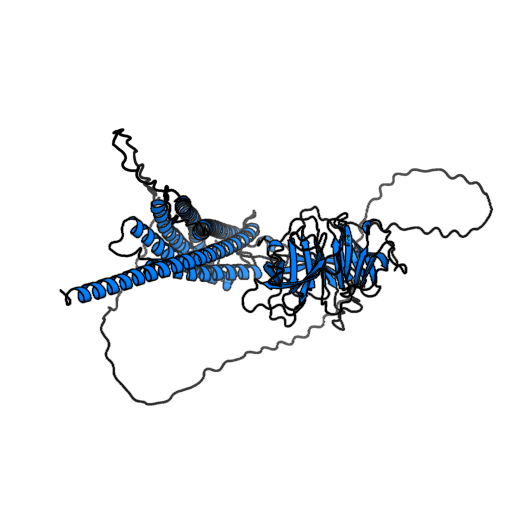C . THR A 1 565 ? -3.976 24.498 -19.132 1.00 94.69 565 THR A C 1
ATOM 4058 O O . THR A 1 565 ? -3.461 23.504 -18.631 1.00 94.69 565 THR A O 1
ATOM 4061 N N . VAL A 1 566 ? -3.677 25.738 -18.741 1.00 92.69 566 VAL A N 1
ATOM 4062 C CA . VAL A 1 566 ? -2.769 26.078 -17.631 1.00 92.69 566 VAL A CA 1
ATOM 4063 C C . VAL A 1 566 ? -3.509 27.029 -16.698 1.00 92.69 566 VAL A C 1
ATOM 4065 O O . VAL A 1 566 ? -4.119 27.988 -17.173 1.00 92.69 566 VAL A O 1
ATOM 4068 N N . VAL A 1 567 ? -3.470 26.767 -15.392 1.00 90.62 567 VAL A N 1
ATOM 4069 C CA . VAL A 1 567 ? -4.150 27.575 -14.373 1.00 90.62 567 VAL A CA 1
ATOM 4070 C C . VAL A 1 567 ? -3.197 27.845 -13.209 1.00 90.62 567 VAL A C 1
ATOM 4072 O O . VAL A 1 567 ? -2.858 26.916 -12.481 1.00 90.62 567 VAL A O 1
ATOM 4075 N N . ASP A 1 568 ? -2.779 29.103 -13.031 1.00 90.44 568 ASP A N 1
ATOM 4076 C CA . ASP A 1 568 ? -2.004 29.550 -11.860 1.00 90.44 568 ASP A CA 1
ATOM 4077 C C . ASP A 1 568 ? -2.911 29.531 -10.616 1.00 90.44 568 ASP A C 1
ATOM 4079 O O . ASP A 1 568 ? -4.011 30.090 -10.623 1.00 90.44 568 ASP A O 1
ATOM 4083 N N . LEU A 1 569 ? -2.459 28.860 -9.557 1.00 87.38 569 LEU A N 1
ATOM 4084 C CA . LEU A 1 569 ? -3.132 28.771 -8.261 1.00 87.38 569 LEU A CA 1
ATOM 4085 C C . LEU A 1 569 ? -2.922 30.039 -7.417 1.00 87.38 569 LEU A C 1
ATOM 4087 O O . LEU A 1 569 ? -3.598 30.215 -6.406 1.00 87.38 569 LEU A O 1
ATOM 4091 N N . GLY A 1 570 ? -1.981 30.915 -7.794 1.00 83.88 570 GLY A N 1
ATOM 4092 C CA . GLY A 1 570 ? -1.618 32.114 -7.032 1.00 83.88 570 GLY A CA 1
ATOM 4093 C C . GLY A 1 570 ? -0.923 31.803 -5.701 1.00 83.88 570 GLY A C 1
ATOM 4094 O O . GLY A 1 570 ? -0.951 32.622 -4.782 1.00 83.88 570 GLY A O 1
ATOM 4095 N N . ARG A 1 571 ? -0.339 30.604 -5.584 1.00 80.31 571 ARG A N 1
ATOM 4096 C CA . ARG A 1 571 ? 0.153 29.980 -4.345 1.00 80.31 571 ARG A CA 1
ATOM 4097 C C . ARG A 1 571 ? 1.629 29.595 -4.483 1.00 80.31 571 ARG A C 1
ATOM 4099 O O . ARG A 1 571 ? 2.097 29.288 -5.577 1.00 80.31 571 ARG A O 1
ATOM 4106 N N . THR A 1 572 ? 2.360 29.615 -3.369 1.00 80.62 572 THR A N 1
ATOM 4107 C CA . THR A 1 572 ? 3.789 29.224 -3.289 1.00 80.62 572 THR A CA 1
ATOM 4108 C C . THR A 1 572 ? 4.117 28.439 -2.011 1.00 80.62 572 THR A C 1
ATOM 4110 O O . THR A 1 572 ? 5.280 28.282 -1.654 1.00 80.62 572 THR A O 1
ATOM 4113 N N . ASP A 1 573 ? 3.089 28.022 -1.276 1.00 81.06 573 ASP A N 1
ATOM 4114 C CA . ASP A 1 573 ? 3.121 27.308 0.008 1.00 81.06 573 ASP A CA 1
ATOM 4115 C C . ASP A 1 573 ? 2.935 25.788 -0.145 1.00 81.06 573 ASP A C 1
ATOM 4117 O O . ASP A 1 573 ? 3.065 25.051 0.830 1.00 81.06 573 ASP A O 1
ATOM 4121 N N . LEU A 1 574 ? 2.623 25.321 -1.356 1.00 84.50 574 LEU A N 1
ATOM 4122 C CA . LEU A 1 574 ? 2.379 23.914 -1.655 1.00 84.50 574 LEU A CA 1
ATOM 4123 C C . LEU A 1 574 ? 3.695 23.137 -1.778 1.00 84.50 574 LEU A C 1
ATOM 4125 O O . LEU A 1 574 ? 4.556 23.491 -2.574 1.00 84.50 574 LEU A O 1
ATOM 4129 N N . ASN A 1 575 ? 3.819 22.046 -1.019 1.00 86.50 575 ASN A N 1
ATOM 4130 C CA . ASN A 1 575 ? 4.956 21.122 -1.046 1.00 86.50 575 ASN A CA 1
ATOM 4131 C C . ASN A 1 575 ? 4.463 19.713 -1.415 1.00 86.50 575 ASN A C 1
ATOM 4133 O O . ASN A 1 575 ? 4.291 18.849 -0.557 1.00 86.50 575 ASN A O 1
ATOM 4137 N N . LEU A 1 576 ? 4.155 19.517 -2.697 1.00 89.44 576 LEU A N 1
ATOM 4138 C CA . LEU A 1 576 ? 3.550 18.289 -3.220 1.00 89.44 576 LEU A CA 1
ATOM 4139 C C . LEU A 1 576 ? 4.611 17.500 -3.990 1.00 89.44 576 LEU A C 1
ATOM 4141 O O . LEU A 1 576 ? 5.193 18.037 -4.934 1.00 89.44 576 LEU A O 1
ATOM 4145 N N . ALA A 1 577 ? 4.874 16.260 -3.578 1.00 89.75 577 ALA A N 1
ATOM 4146 C CA . ALA A 1 577 ? 5.809 15.372 -4.272 1.00 89.75 577 ALA A CA 1
ATOM 4147 C C . ALA A 1 577 ? 5.109 14.484 -5.311 1.00 89.75 577 ALA A C 1
ATOM 4149 O O . ALA A 1 577 ? 5.671 14.263 -6.371 1.00 89.75 577 ALA A O 1
ATOM 4150 N N . ASP A 1 578 ? 3.874 14.053 -5.039 1.00 94.75 578 ASP A N 1
ATOM 4151 C CA . ASP A 1 578 ? 3.040 13.275 -5.963 1.00 94.75 578 ASP A CA 1
ATOM 4152 C C . ASP A 1 578 ? 1.550 13.673 -5.812 1.00 94.75 578 ASP A C 1
ATOM 4154 O O . ASP A 1 578 ? 1.243 14.514 -4.960 1.00 94.75 578 ASP A O 1
ATOM 4158 N N . MET A 1 579 ? 0.616 13.135 -6.608 1.00 95.50 579 MET A N 1
ATOM 4159 C CA . MET A 1 579 ? -0.828 13.373 -6.445 1.00 95.50 579 MET A CA 1
ATOM 4160 C C . MET A 1 579 ? -1.751 12.333 -7.111 1.00 95.50 579 MET A C 1
ATOM 4162 O O . MET A 1 579 ? -1.345 11.510 -7.925 1.00 95.50 579 MET A O 1
ATOM 4166 N N . MET A 1 580 ? -3.041 12.436 -6.797 1.00 97.19 580 MET A N 1
ATOM 4167 C CA . MET A 1 580 ? -4.154 11.658 -7.355 1.00 97.19 580 MET A CA 1
ATOM 4168 C C . MET A 1 580 ? -5.278 12.605 -7.811 1.00 97.19 580 MET A C 1
ATOM 4170 O O . MET A 1 580 ? -5.310 13.773 -7.405 1.00 97.19 580 MET A O 1
ATOM 4174 N N . VAL A 1 581 ? -6.213 12.126 -8.639 1.00 96.69 581 VAL A N 1
ATOM 4175 C CA . VAL A 1 581 ? -7.361 12.922 -9.113 1.00 96.69 581 VAL A CA 1
ATOM 4176 C C . VAL A 1 581 ? -8.644 12.110 -8.982 1.00 96.69 581 VAL A C 1
ATOM 4178 O O . VAL A 1 581 ? -8.885 11.191 -9.756 1.00 96.69 581 VAL A O 1
ATOM 4181 N N . THR A 1 582 ? -9.512 12.464 -8.036 1.00 95.69 582 THR A N 1
ATOM 4182 C CA . THR A 1 582 ? -10.767 11.729 -7.806 1.00 95.69 582 THR A CA 1
ATOM 4183 C C . THR A 1 582 ? -11.957 12.651 -7.558 1.00 95.69 582 THR A C 1
ATOM 4185 O O . THR A 1 582 ? -11.803 13.852 -7.346 1.00 95.69 582 THR A O 1
ATOM 4188 N N . ASN A 1 583 ? -13.167 12.103 -7.577 1.00 93.69 583 ASN A N 1
ATOM 4189 C CA . ASN A 1 583 ? -14.363 12.799 -7.119 1.00 93.69 583 ASN A CA 1
ATOM 4190 C C . ASN A 1 583 ? -14.567 12.511 -5.623 1.00 93.69 583 ASN A C 1
ATOM 4192 O O . ASN A 1 583 ? -14.556 11.357 -5.213 1.00 93.69 583 ASN A O 1
ATOM 4196 N N . ILE A 1 584 ? -14.765 13.549 -4.808 1.00 93.62 584 ILE A N 1
ATOM 4197 C CA . ILE A 1 584 ? -14.980 13.403 -3.363 1.00 93.62 584 ILE A CA 1
ATOM 4198 C C . ILE A 1 584 ? -16.399 13.864 -3.036 1.00 93.62 584 ILE A C 1
ATOM 4200 O O . ILE A 1 584 ? -16.709 15.059 -3.047 1.00 93.62 584 ILE A O 1
ATOM 4204 N N . SER A 1 585 ? -17.274 12.907 -2.733 1.00 89.50 585 SER A N 1
ATOM 4205 C CA . SER A 1 585 ? -18.654 13.191 -2.343 1.00 89.50 585 SER A CA 1
ATOM 4206 C C . SER A 1 585 ? -18.729 13.900 -0.988 1.00 89.50 585 SER A C 1
ATOM 4208 O O . SER A 1 585 ? -18.039 13.516 -0.049 1.00 89.50 585 SER A O 1
ATOM 4210 N N . GLY A 1 586 ? -19.625 14.881 -0.858 1.00 86.88 586 GLY A N 1
ATOM 4211 C CA . GLY A 1 586 ? -19.895 15.572 0.410 1.00 86.88 586 GLY A CA 1
ATOM 4212 C C . GLY A 1 586 ? -19.081 16.849 0.642 1.00 86.88 586 GLY A C 1
ATOM 4213 O O . GLY A 1 586 ? -19.425 17.619 1.538 1.00 86.88 586 GLY A O 1
ATOM 4214 N N . LEU A 1 587 ? -18.068 17.129 -0.186 1.00 92.50 587 LEU A N 1
ATOM 4215 C CA . LEU A 1 587 ? -17.368 18.414 -0.161 1.00 92.50 587 LEU A CA 1
ATOM 4216 C C . LEU A 1 587 ? -18.183 19.540 -0.830 1.00 92.50 587 LEU A C 1
ATOM 4218 O O . LEU A 1 587 ? -18.963 19.279 -1.748 1.00 92.50 587 LEU A O 1
ATOM 4222 N N . PRO A 1 588 ? -18.002 20.809 -0.410 1.00 90.38 588 PRO A N 1
ATOM 4223 C CA . PRO A 1 588 ? -18.534 21.966 -1.122 1.00 90.38 588 PRO A CA 1
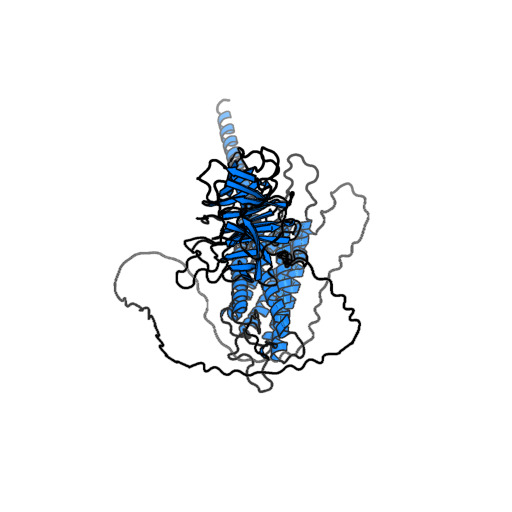ATOM 4224 C C . PRO A 1 588 ? -17.927 22.093 -2.522 1.00 90.38 588 PRO A C 1
ATOM 4226 O O . PRO A 1 588 ? -16.725 21.919 -2.696 1.00 90.38 588 PRO A O 1
ATOM 4229 N N . GLY A 1 589 ? -18.750 22.471 -3.501 1.00 84.38 589 GLY A N 1
ATOM 4230 C CA . GLY A 1 589 ? -18.359 22.515 -4.912 1.00 84.38 589 GLY A CA 1
ATOM 4231 C C . GLY A 1 589 ? -18.772 21.255 -5.674 1.00 84.38 589 GLY A C 1
ATOM 4232 O O . GLY A 1 589 ? -19.271 20.291 -5.102 1.00 84.38 589 GLY A O 1
ATOM 4233 N N . SER A 1 590 ? -18.612 21.282 -6.994 1.00 80.62 590 SER A N 1
ATOM 4234 C CA . SER A 1 590 ? -18.933 20.162 -7.882 1.00 80.62 590 SER A CA 1
ATOM 4235 C C . SER A 1 590 ? -17.717 19.789 -8.713 1.00 80.62 590 SER A C 1
ATOM 4237 O O . SER A 1 590 ? -17.037 20.687 -9.207 1.00 80.62 590 SER A O 1
ATOM 4239 N N . GLY A 1 591 ? -17.523 18.494 -8.949 1.00 86.06 591 GLY A N 1
ATOM 4240 C CA . GLY A 1 591 ? -16.468 17.973 -9.815 1.00 86.06 591 GLY A CA 1
ATOM 4241 C C . GLY A 1 591 ? -15.282 17.404 -9.043 1.00 86.06 591 GLY A C 1
ATOM 4242 O O . GLY A 1 591 ? -15.362 17.118 -7.848 1.00 86.06 591 GLY A O 1
ATOM 4243 N N . GLU A 1 592 ? -14.205 17.184 -9.776 1.00 93.62 592 GLU A N 1
ATOM 4244 C CA . GLU A 1 592 ? -13.039 16.422 -9.364 1.00 93.62 592 GLU A CA 1
ATOM 4245 C C . GLU A 1 592 ? -12.060 17.246 -8.518 1.00 93.62 592 GLU A C 1
ATOM 4247 O O . GLU A 1 592 ? -11.968 18.473 -8.598 1.00 93.62 592 GLU A O 1
ATOM 4252 N N . TRP A 1 593 ? -11.295 16.537 -7.701 1.00 95.50 593 TRP A N 1
ATOM 4253 C CA . TRP A 1 593 ? -10.333 17.068 -6.754 1.00 95.50 593 TRP A CA 1
ATOM 4254 C C . TRP A 1 593 ? -8.960 16.488 -7.049 1.00 95.50 593 TRP A C 1
ATOM 4256 O O . TRP A 1 593 ? -8.788 15.276 -7.160 1.00 95.50 593 TRP A O 1
ATOM 4266 N N . MET A 1 594 ? -7.974 17.372 -7.120 1.00 95.56 594 MET A N 1
ATOM 4267 C CA . MET A 1 594 ? -6.578 17.007 -6.955 1.00 95.56 594 MET A CA 1
ATOM 4268 C C . MET A 1 594 ? -6.339 16.719 -5.471 1.00 95.56 594 MET A C 1
ATOM 4270 O O . MET A 1 594 ? -6.620 17.577 -4.627 1.00 95.56 594 MET A O 1
ATOM 4274 N N . VAL A 1 595 ? -5.825 15.530 -5.167 1.00 97.12 595 VAL A N 1
ATOM 4275 C CA . VAL A 1 595 ? -5.518 15.058 -3.811 1.00 97.12 595 VAL A CA 1
ATOM 4276 C C . VAL A 1 595 ? -4.019 14.821 -3.707 1.00 97.12 595 VAL A C 1
ATOM 4278 O O . VAL A 1 595 ? -3.450 14.152 -4.565 1.00 97.12 595 VAL A O 1
ATOM 4281 N N . SER A 1 596 ? -3.367 15.355 -2.674 1.00 95.56 596 SER A N 1
ATOM 4282 C CA . SER A 1 596 ? -1.939 15.118 -2.437 1.00 95.56 596 SER A CA 1
ATOM 4283 C C . SER A 1 596 ? -1.602 14.979 -0.955 1.00 95.56 596 SER A C 1
ATOM 4285 O O . SER A 1 596 ? -1.765 15.922 -0.183 1.00 95.56 596 SER A O 1
ATOM 4287 N N . CYS A 1 597 ? -0.996 13.858 -0.584 1.00 94.56 597 CYS A N 1
ATOM 4288 C CA . CYS A 1 597 ? -0.326 13.651 0.696 1.00 94.56 597 CYS A CA 1
ATOM 4289 C C . CYS A 1 597 ? 0.973 14.471 0.797 1.00 94.56 597 CYS A C 1
ATOM 4291 O O . CYS A 1 597 ? 2.038 14.089 0.307 1.00 94.56 597 CYS A O 1
ATOM 4293 N N . SER A 1 598 ? 0.860 15.624 1.448 1.00 88.75 598 SER A N 1
ATOM 4294 C CA . SER A 1 598 ? 1.916 16.610 1.674 1.00 88.75 598 SER A CA 1
ATOM 4295 C C . SER A 1 598 ? 2.724 16.291 2.945 1.00 88.75 598 SER A C 1
ATOM 4297 O O . SER A 1 598 ? 2.592 15.225 3.556 1.00 88.75 598 SER A O 1
ATOM 4299 N N . ASP A 1 599 ? 3.607 17.212 3.329 1.00 84.06 599 ASP A N 1
ATOM 4300 C CA . ASP A 1 599 ? 4.378 17.139 4.569 1.00 84.06 599 ASP A CA 1
ATOM 4301 C C . ASP A 1 599 ? 3.518 17.329 5.840 1.00 84.06 599 ASP A C 1
ATOM 4303 O O . ASP A 1 599 ? 2.313 17.592 5.789 1.00 84.06 599 ASP A O 1
ATOM 4307 N N . LYS A 1 600 ? 4.147 17.156 7.014 1.00 83.12 600 LYS A N 1
ATOM 4308 C CA . LYS A 1 600 ? 3.559 17.435 8.340 1.00 83.12 600 LYS A CA 1
ATOM 4309 C C . LYS A 1 600 ? 2.231 16.703 8.614 1.00 83.12 600 LYS A C 1
ATOM 4311 O O . LYS A 1 600 ? 1.359 17.252 9.285 1.00 83.12 600 LYS A O 1
ATOM 4316 N N . ASN A 1 601 ? 2.086 15.463 8.137 1.00 87.06 601 ASN A N 1
ATOM 4317 C CA . ASN A 1 601 ? 0.850 14.676 8.250 1.00 87.06 601 ASN A CA 1
ATOM 4318 C C . ASN A 1 601 ? -0.378 15.388 7.621 1.00 87.06 601 ASN A C 1
ATOM 4320 O O . ASN A 1 601 ? -1.442 15.404 8.242 1.00 87.06 601 ASN A O 1
ATOM 4324 N N . THR A 1 602 ? -0.262 16.020 6.445 1.00 91.94 602 THR A N 1
ATOM 4325 C CA . THR A 1 602 ? -1.404 16.708 5.803 1.00 91.94 602 THR A CA 1
ATOM 4326 C C . THR A 1 602 ? -1.772 16.160 4.425 1.00 91.94 602 THR A C 1
ATOM 4328 O O . THR A 1 602 ? -0.906 15.846 3.613 1.00 91.94 602 THR A O 1
ATOM 4331 N N . VAL A 1 603 ? -3.075 16.103 4.140 1.00 95.56 603 VAL A N 1
ATOM 4332 C CA . VAL A 1 603 ? -3.633 15.891 2.796 1.00 95.56 603 VAL A CA 1
ATOM 4333 C C . VAL A 1 603 ? -4.102 17.237 2.253 1.00 95.56 603 VAL A C 1
ATOM 4335 O O . VAL A 1 603 ? -4.947 17.900 2.858 1.00 95.56 603 VAL A O 1
ATOM 4338 N N . TYR A 1 604 ? -3.560 17.640 1.107 1.00 95.31 604 TYR A N 1
ATOM 4339 C CA . TYR A 1 604 ? -4.030 18.794 0.353 1.00 95.31 604 TYR A CA 1
ATOM 4340 C C . TYR A 1 604 ? -5.123 18.378 -0.630 1.00 95.31 604 TYR A C 1
ATOM 4342 O O . TYR A 1 604 ? -4.940 17.431 -1.397 1.00 95.31 604 TYR A O 1
ATOM 4350 N N . LEU A 1 605 ? -6.231 19.116 -0.628 1.00 96.06 605 LEU A N 1
ATOM 4351 C CA . LEU A 1 605 ? -7.332 18.987 -1.575 1.00 96.06 605 LEU A CA 1
ATOM 4352 C C . LEU A 1 605 ? -7.479 20.286 -2.365 1.00 96.06 605 LEU A C 1
ATOM 4354 O O . LEU A 1 605 ? -7.554 21.363 -1.775 1.00 96.06 605 LEU A O 1
ATOM 4358 N N . GLN A 1 606 ? -7.597 20.191 -3.686 1.00 94.81 606 GLN A N 1
ATOM 4359 C CA . GLN A 1 606 ? -7.850 21.325 -4.576 1.00 94.81 606 GLN A CA 1
ATOM 4360 C C . GLN A 1 606 ? -8.909 20.943 -5.605 1.00 94.81 606 GLN A C 1
ATOM 4362 O O . GLN A 1 606 ? -8.674 20.061 -6.431 1.00 94.81 606 GLN A O 1
ATOM 4367 N N . ASN A 1 607 ? -10.057 21.623 -5.599 1.00 94.88 607 ASN A N 1
ATOM 4368 C CA . ASN A 1 607 ? -11.086 21.376 -6.605 1.00 94.88 607 ASN A CA 1
ATOM 4369 C C . ASN A 1 607 ? -10.582 21.821 -7.989 1.00 94.88 607 ASN A C 1
ATOM 4371 O O . ASN A 1 607 ? -9.888 22.841 -8.124 1.00 94.88 607 ASN A O 1
ATOM 4375 N N . LEU A 1 608 ? -10.894 21.036 -9.020 1.00 92.25 608 LEU A N 1
ATOM 4376 C CA . LEU A 1 608 ? -10.410 21.261 -10.375 1.00 92.25 608 LEU A CA 1
ATOM 4377 C C . LEU A 1 608 ? -11.291 22.217 -11.190 1.00 92.25 608 LEU A C 1
ATOM 4379 O O . LEU A 1 608 ? -10.783 22.778 -12.163 1.00 92.25 608 LEU A O 1
ATOM 4383 N N . GLN A 1 609 ? -12.527 22.483 -10.773 1.00 90.19 609 GLN A N 1
ATOM 4384 C CA . GLN A 1 609 ? -13.457 23.408 -11.422 1.00 90.19 609 GLN A CA 1
ATOM 4385 C C . GLN A 1 609 ? -13.463 24.775 -10.725 1.00 90.19 609 GLN A C 1
ATOM 4387 O O . GLN A 1 609 ? -13.135 25.785 -11.348 1.00 90.19 609 GLN A O 1
ATOM 4392 N N . ASP A 1 610 ? -13.773 24.815 -9.429 1.00 90.56 610 ASP A N 1
ATOM 4393 C CA . ASP A 1 610 ? -13.673 26.011 -8.592 1.00 90.56 610 ASP A CA 1
ATOM 4394 C C . ASP A 1 610 ? -12.319 26.041 -7.879 1.00 90.56 610 ASP A C 1
ATOM 4396 O O . ASP A 1 610 ? -12.137 25.508 -6.785 1.00 90.56 610 ASP A O 1
ATOM 4400 N N . LYS A 1 611 ? -11.349 26.715 -8.498 1.00 85.00 611 LYS A N 1
ATOM 4401 C CA . LYS A 1 611 ? -9.987 26.802 -7.958 1.00 85.00 611 LYS A CA 1
ATOM 4402 C C . LYS A 1 611 ? -9.895 27.530 -6.612 1.00 85.00 611 LYS A C 1
ATOM 4404 O O . LYS A 1 611 ? -8.866 27.415 -5.949 1.00 85.00 611 LYS A O 1
ATOM 4409 N N . THR A 1 612 ? -10.931 28.258 -6.185 1.00 88.12 612 THR A N 1
ATOM 4410 C CA . THR A 1 612 ? -10.943 28.901 -4.862 1.00 88.12 612 THR A CA 1
ATOM 4411 C C . THR A 1 612 ? -11.174 27.891 -3.735 1.00 88.12 612 THR A C 1
ATOM 4413 O O . THR A 1 612 ? -10.699 28.103 -2.618 1.00 88.12 612 THR A O 1
ATOM 4416 N N . LEU A 1 613 ? -11.817 26.755 -4.032 1.00 93.50 613 LEU A N 1
ATOM 4417 C CA . LEU A 1 613 ? -12.103 25.693 -3.073 1.00 93.50 613 LEU A CA 1
ATOM 4418 C C . LEU A 1 613 ? -10.906 24.752 -2.923 1.00 93.50 613 LEU A C 1
ATOM 4420 O O . LEU A 1 613 ? -10.570 23.962 -3.808 1.00 93.50 613 LEU A O 1
ATOM 4424 N N . ASN A 1 614 ? -10.258 24.852 -1.767 1.00 93.75 614 ASN A N 1
ATOM 4425 C CA . ASN A 1 614 ? -9.121 24.031 -1.385 1.00 93.75 614 ASN A CA 1
ATOM 4426 C C . ASN A 1 614 ? -9.088 23.831 0.136 1.00 93.75 614 ASN A C 1
ATOM 4428 O O . ASN A 1 614 ? -9.552 24.693 0.886 1.00 93.75 614 ASN A O 1
ATOM 4432 N N . TYR A 1 615 ? -8.529 22.707 0.583 1.00 95.19 615 TYR A N 1
ATOM 4433 C CA . TYR A 1 615 ? -8.445 22.329 1.993 1.00 95.19 615 TYR A CA 1
ATOM 4434 C C . TYR A 1 615 ? -7.074 21.733 2.316 1.00 95.19 615 TYR A C 1
ATOM 4436 O O . TYR A 1 615 ? -6.516 20.979 1.524 1.00 95.19 615 TYR A O 1
ATOM 4444 N N . ASN A 1 616 ? -6.558 22.036 3.507 1.00 94.88 616 ASN A N 1
ATOM 4445 C CA . ASN A 1 616 ? -5.460 21.302 4.131 1.00 94.88 616 ASN A CA 1
ATOM 4446 C C . ASN A 1 616 ? -6.064 20.487 5.278 1.00 94.88 616 ASN A C 1
ATOM 4448 O O . ASN A 1 616 ? -6.553 21.079 6.241 1.00 94.88 616 ASN A O 1
ATOM 4452 N N . LEU A 1 617 ? -6.063 19.161 5.162 1.00 95.88 617 LEU A N 1
ATOM 4453 C CA . LEU A 1 617 ? -6.623 18.255 6.162 1.00 95.88 617 LEU A CA 1
ATOM 4454 C C . LEU A 1 617 ? -5.502 17.586 6.955 1.00 95.88 617 LEU A C 1
ATOM 4456 O O . LEU A 1 617 ? -4.599 16.979 6.384 1.00 95.88 617 LEU A O 1
ATOM 4460 N N . GLN A 1 618 ? -5.575 17.676 8.276 1.00 94.88 618 GLN A N 1
ATOM 4461 C CA . GLN A 1 618 ? -4.696 16.982 9.202 1.00 94.88 618 GLN A CA 1
ATOM 4462 C C . GLN A 1 618 ? -5.051 15.491 9.228 1.00 94.88 618 GLN A C 1
ATOM 4464 O O . GLN A 1 618 ? -6.153 15.104 9.616 1.00 94.88 618 GLN A O 1
ATOM 4469 N N . MET A 1 619 ? -4.100 14.645 8.850 1.00 93.00 619 MET A N 1
ATOM 4470 C CA . MET A 1 619 ? -4.246 13.196 8.945 1.00 93.00 619 MET A CA 1
ATOM 4471 C C . MET A 1 619 ? -4.272 12.775 10.421 1.00 93.00 619 MET A C 1
ATOM 4473 O O . MET A 1 619 ? -3.432 13.219 11.216 1.00 93.00 619 MET A O 1
ATOM 4477 N N . VAL A 1 620 ? -5.224 11.916 10.783 1.00 92.75 620 VAL A N 1
ATOM 4478 C CA . VAL A 1 620 ? -5.410 11.335 12.123 1.00 92.75 620 VAL A CA 1
ATOM 4479 C C . VAL A 1 620 ? -5.525 9.809 12.025 1.00 92.75 620 VAL A C 1
ATOM 4481 O O . VAL A 1 620 ? -5.898 9.286 10.986 1.00 92.75 620 VAL A O 1
ATOM 4484 N N . GLY A 1 621 ? -5.182 9.079 13.089 1.00 87.06 621 GLY A N 1
ATOM 4485 C CA . GLY A 1 621 ? -5.130 7.602 13.075 1.00 87.06 621 GLY A CA 1
ATOM 4486 C C . GLY A 1 621 ? -3.718 7.008 13.173 1.00 87.06 621 GLY A C 1
ATOM 4487 O O . GLY A 1 621 ? -3.570 5.804 13.369 1.00 87.06 621 GLY A O 1
ATOM 4488 N N . PHE A 1 622 ? -2.669 7.838 13.134 1.00 82.50 622 PHE A N 1
ATOM 4489 C CA . PHE A 1 622 ? -1.296 7.385 13.385 1.00 82.50 622 PHE A CA 1
ATOM 4490 C C . PHE A 1 622 ? -1.126 6.745 14.775 1.00 82.50 622 PHE A C 1
ATOM 4492 O O . PHE A 1 622 ? -1.638 7.282 15.766 1.00 82.50 622 PHE A O 1
ATOM 4499 N N . PRO A 1 623 ? -0.326 5.667 14.894 1.00 75.75 623 PRO A N 1
ATOM 4500 C CA . PRO A 1 623 ? 0.133 5.171 16.184 1.00 75.75 623 PRO A CA 1
ATOM 4501 C C . PRO A 1 623 ? 0.882 6.264 16.972 1.00 75.75 623 PRO A C 1
ATOM 4503 O O . PRO A 1 623 ? 1.628 7.049 16.375 1.00 75.75 623 PRO A O 1
ATOM 4506 N N . PRO A 1 624 ? 0.748 6.324 18.312 1.00 66.12 624 PRO A N 1
ATOM 4507 C CA . PRO A 1 624 ? 1.423 7.333 19.123 1.00 66.12 624 PRO A CA 1
ATOM 4508 C C . PRO A 1 624 ? 2.943 7.346 18.906 1.00 66.12 624 PRO A C 1
ATOM 4510 O O . PRO A 1 624 ? 3.615 6.339 19.113 1.00 66.12 624 PRO A O 1
ATOM 4513 N N . GLY A 1 625 ? 3.486 8.506 18.530 1.00 64.75 625 GLY A N 1
ATOM 4514 C CA . GLY A 1 625 ? 4.920 8.695 18.285 1.00 64.75 625 GLY A CA 1
ATOM 4515 C C . GLY A 1 625 ? 5.368 8.508 16.831 1.00 64.75 625 GLY A C 1
ATOM 4516 O O . GLY A 1 625 ? 6.516 8.829 16.533 1.00 64.75 625 GLY A O 1
ATOM 4517 N N . VAL A 1 626 ? 4.488 8.070 15.924 1.00 68.44 626 VAL A N 1
ATOM 4518 C CA . VAL A 1 626 ? 4.730 8.128 14.472 1.00 68.44 626 VAL A CA 1
ATOM 4519 C C . VAL A 1 626 ? 4.378 9.531 13.976 1.00 68.44 626 VAL A C 1
ATOM 4521 O O . VAL A 1 626 ? 3.278 10.024 14.230 1.00 68.44 626 VAL A O 1
ATOM 4524 N N . GLY A 1 627 ? 5.301 10.197 13.281 1.00 64.56 627 GLY A N 1
ATOM 4525 C CA . GLY A 1 627 ? 5.075 11.548 12.764 1.00 64.56 627 GLY A CA 1
ATOM 4526 C C . GLY A 1 627 ? 5.824 11.773 11.463 1.00 64.56 627 GLY A C 1
ATOM 4527 O O . GLY A 1 627 ? 7.046 11.886 11.470 1.00 64.56 627 GLY A O 1
ATOM 4528 N N . ILE A 1 628 ? 5.101 11.862 10.353 1.00 72.31 628 ILE A N 1
ATOM 4529 C CA . ILE A 1 628 ? 5.681 11.938 9.017 1.00 72.31 628 ILE A CA 1
ATOM 4530 C C . ILE A 1 628 ? 6.354 13.301 8.816 1.00 72.31 628 ILE A C 1
ATOM 4532 O O . ILE A 1 628 ? 5.731 14.360 8.925 1.00 72.31 628 ILE A O 1
ATOM 4536 N N . LEU A 1 629 ? 7.649 13.266 8.493 1.00 67.62 629 LEU A N 1
ATOM 4537 C CA . LEU A 1 629 ? 8.500 14.459 8.399 1.00 67.62 629 LEU A CA 1
ATOM 4538 C C . LEU A 1 629 ? 8.613 15.065 6.986 1.00 67.62 629 LEU A C 1
ATOM 4540 O O . LEU A 1 629 ? 9.275 16.088 6.825 1.00 67.62 629 LEU A O 1
ATOM 4544 N N . GLY A 1 630 ? 7.984 14.472 5.969 1.00 78.12 630 GLY A N 1
ATOM 4545 C CA . GLY A 1 630 ? 8.047 14.928 4.574 1.00 78.12 630 GLY A CA 1
ATOM 4546 C C . GLY A 1 630 ? 6.847 14.464 3.739 1.00 78.12 630 GLY A C 1
ATOM 4547 O O . GLY A 1 630 ? 6.017 13.716 4.254 1.00 78.12 630 GLY A O 1
ATOM 4548 N N . PRO A 1 631 ? 6.727 14.917 2.479 1.00 85.69 631 PRO A N 1
ATOM 4549 C CA . PRO A 1 631 ? 5.617 14.552 1.602 1.00 85.69 631 PRO A CA 1
ATOM 4550 C C . PRO A 1 631 ? 5.676 13.081 1.168 1.00 85.69 631 PRO A C 1
ATOM 4552 O O . PRO A 1 631 ? 6.727 12.435 1.237 1.00 85.69 631 PRO A O 1
ATOM 4555 N N . SER A 1 632 ? 4.542 12.554 0.703 1.00 91.38 632 SER A N 1
ATOM 4556 C CA . SER A 1 632 ? 4.450 11.200 0.150 1.00 91.38 632 SER A CA 1
ATOM 4557 C C . SER A 1 632 ? 5.158 11.155 -1.199 1.00 91.38 632 SER A C 1
ATOM 4559 O O . SER A 1 632 ? 4.732 11.833 -2.131 1.00 91.38 632 SER A O 1
ATOM 4561 N N . GLY A 1 633 ? 6.241 10.378 -1.291 1.00 89.75 633 GLY A N 1
ATOM 4562 C CA . GLY A 1 633 ? 7.078 10.296 -2.494 1.00 89.75 633 GLY A CA 1
ATOM 4563 C C . GLY A 1 633 ? 6.396 9.579 -3.655 1.00 89.75 633 GLY A C 1
ATOM 4564 O O . GLY A 1 633 ? 6.770 9.779 -4.798 1.00 89.75 633 GLY A O 1
ATOM 4565 N N . ALA A 1 634 ? 5.384 8.766 -3.365 1.00 94.75 634 ALA A N 1
ATOM 4566 C CA . ALA A 1 634 ? 4.502 8.200 -4.371 1.00 94.75 634 ALA A CA 1
ATOM 4567 C C . ALA A 1 634 ? 3.076 8.101 -3.831 1.00 94.75 634 ALA A C 1
ATOM 4569 O O . ALA A 1 634 ? 2.875 7.947 -2.619 1.00 94.75 634 ALA A O 1
ATOM 4570 N N . GLN A 1 635 ? 2.094 8.199 -4.716 1.00 96.88 635 GLN A N 1
ATOM 4571 C CA . GLN A 1 635 ? 0.669 8.124 -4.415 1.00 96.88 635 GLN A CA 1
ATOM 4572 C C . GLN A 1 635 ? -0.057 7.319 -5.501 1.00 96.88 635 GLN A C 1
ATOM 4574 O O . GLN A 1 635 ? 0.382 7.257 -6.647 1.00 96.88 635 GLN A O 1
ATOM 4579 N N . TRP A 1 636 ? -1.149 6.653 -5.135 1.00 97.38 636 TRP A N 1
ATOM 4580 C CA . TRP A 1 636 ? -1.834 5.706 -6.016 1.00 97.38 636 TRP A CA 1
ATOM 4581 C C . TRP A 1 636 ? -3.337 5.663 -5.762 1.00 97.38 636 TRP A C 1
ATOM 4583 O O . TRP A 1 636 ? -3.777 5.748 -4.617 1.00 97.38 636 TRP A O 1
ATOM 4593 N N . GLN A 1 637 ? -4.109 5.442 -6.823 1.00 95.75 637 GLN A N 1
ATOM 4594 C CA . GLN A 1 637 ? -5.564 5.549 -6.810 1.00 95.75 637 GLN A CA 1
ATOM 4595 C C . GLN A 1 637 ? -6.217 4.340 -7.484 1.00 95.75 637 GLN A C 1
ATOM 4597 O O . GLN A 1 637 ? -6.153 4.207 -8.706 1.00 95.75 637 GLN A O 1
ATOM 4602 N N . TRP A 1 638 ? -6.892 3.481 -6.726 1.00 94.25 638 TRP A N 1
ATOM 4603 C CA . TRP A 1 638 ? -7.686 2.376 -7.276 1.00 94.25 638 TRP A CA 1
ATOM 4604 C C . TRP A 1 638 ? -9.163 2.718 -7.143 1.00 94.25 638 TRP A C 1
ATOM 4606 O O . TRP A 1 638 ? -9.754 2.581 -6.078 1.00 94.25 638 TRP A O 1
ATOM 4616 N N . ARG A 1 639 ? -9.754 3.201 -8.241 1.00 90.19 639 ARG A N 1
ATOM 4617 C CA . ARG A 1 639 ? -11.102 3.787 -8.281 1.00 90.19 639 ARG A CA 1
ATOM 4618 C C . ARG A 1 639 ? -11.241 4.942 -7.278 1.00 90.19 639 ARG A C 1
ATOM 4620 O O . ARG A 1 639 ? -10.766 6.044 -7.565 1.00 90.19 639 ARG A O 1
ATOM 4627 N N . ASP A 1 640 ? -11.860 4.663 -6.135 1.00 89.94 640 ASP A N 1
ATOM 4628 C CA . ASP A 1 640 ? -12.141 5.605 -5.052 1.00 89.94 640 ASP A CA 1
ATOM 4629 C C . ASP A 1 640 ? -11.138 5.472 -3.883 1.00 89.94 640 ASP A C 1
ATOM 4631 O O . ASP A 1 640 ? -11.032 6.390 -3.071 1.00 89.94 640 ASP A O 1
ATOM 4635 N N . ASP A 1 641 ? -10.361 4.381 -3.830 1.00 95.00 641 ASP A N 1
ATOM 4636 C CA . ASP A 1 641 ? -9.371 4.107 -2.782 1.00 95.00 641 ASP A CA 1
ATOM 4637 C C . ASP A 1 641 ? -8.057 4.853 -3.074 1.00 95.00 641 ASP A C 1
ATOM 4639 O O . ASP A 1 641 ? -7.470 4.697 -4.154 1.00 95.00 641 ASP A O 1
ATOM 4643 N N . LEU A 1 642 ? -7.573 5.656 -2.119 1.00 97.38 642 LEU A N 1
ATOM 4644 C CA . LEU A 1 642 ? -6.395 6.517 -2.280 1.00 97.38 642 LEU A CA 1
ATOM 4645 C C . LEU A 1 642 ? -5.291 6.163 -1.282 1.00 97.38 642 LEU A C 1
ATOM 4647 O O . LEU A 1 642 ? -5.526 6.120 -0.076 1.00 97.38 642 LEU A O 1
ATOM 4651 N N . TYR A 1 643 ? -4.061 6.010 -1.775 1.00 97.44 643 TYR A N 1
ATOM 4652 C CA . TYR A 1 643 ? -2.932 5.541 -0.974 1.00 97.44 643 TYR A CA 1
ATOM 4653 C C . TYR A 1 643 ? -1.686 6.409 -1.117 1.00 97.44 643 TYR A C 1
ATOM 4655 O O . TYR A 1 643 ? -1.339 6.866 -2.205 1.00 97.44 643 TYR A O 1
ATOM 4663 N N . CYS A 1 644 ? -0.957 6.559 -0.012 1.00 95.44 644 CYS A N 1
ATOM 4664 C CA . CYS A 1 644 ? 0.219 7.414 0.100 1.00 95.44 644 CYS A CA 1
ATOM 4665 C C . CYS A 1 644 ? 1.434 6.652 0.650 1.00 95.44 644 CYS A C 1
ATOM 4667 O O . CYS A 1 644 ? 1.448 6.243 1.815 1.00 95.44 644 CYS A O 1
ATOM 4669 N N . ALA A 1 645 ? 2.468 6.466 -0.178 1.00 94.19 645 ALA A N 1
ATOM 4670 C CA . ALA A 1 645 ? 3.763 5.923 0.223 1.00 94.19 645 ALA A CA 1
ATOM 4671 C C . ALA A 1 645 ? 4.715 7.004 0.759 1.00 94.19 645 ALA A C 1
ATOM 4673 O O . ALA A 1 645 ? 5.377 7.740 0.020 1.00 94.19 645 ALA A O 1
ATOM 4674 N N . TYR A 1 646 ? 4.893 7.011 2.077 1.00 90.50 646 TYR A N 1
ATOM 4675 C CA . TYR A 1 646 ? 5.860 7.867 2.763 1.00 90.50 646 TYR A CA 1
ATOM 4676 C C . TYR A 1 646 ? 7.238 7.205 2.853 1.00 90.50 646 TYR A C 1
ATOM 4678 O O . TYR A 1 646 ? 7.765 6.948 3.939 1.00 90.50 646 TYR A O 1
ATOM 4686 N N . ASN A 1 647 ? 7.814 6.922 1.684 1.00 84.69 647 ASN A N 1
ATOM 4687 C CA . ASN A 1 647 ? 9.078 6.205 1.502 1.00 84.69 647 ASN A CA 1
ATOM 4688 C C . ASN A 1 647 ? 10.314 7.101 1.291 1.00 84.69 647 ASN A C 1
ATOM 4690 O O . ASN A 1 647 ? 11.433 6.602 1.355 1.00 84.69 647 ASN A O 1
ATOM 4694 N N . ASN A 1 648 ? 10.140 8.416 1.141 1.00 72.81 648 ASN A N 1
ATOM 4695 C CA . ASN A 1 648 ? 11.223 9.389 0.923 1.00 72.81 648 ASN A CA 1
ATOM 4696 C C . ASN A 1 648 ? 11.722 10.065 2.229 1.00 72.81 648 ASN A C 1
ATOM 4698 O O . ASN A 1 648 ? 12.250 11.177 2.224 1.00 72.81 648 ASN A O 1
ATOM 4702 N N . GLN A 1 649 ? 11.515 9.436 3.393 1.00 65.44 649 GLN A N 1
ATOM 4703 C CA . GLN A 1 649 ? 11.775 10.073 4.693 1.00 65.44 649 GLN A CA 1
ATOM 4704 C C . GLN A 1 649 ? 13.269 10.172 5.056 1.00 65.44 649 GLN A C 1
ATOM 4706 O O . GLN A 1 649 ? 14.099 9.343 4.676 1.00 65.44 649 GLN A O 1
ATOM 4711 N N . ASN A 1 650 ? 13.609 11.203 5.836 1.00 54.31 650 ASN A N 1
ATOM 4712 C CA . ASN A 1 650 ? 14.921 11.425 6.445 1.00 54.31 650 ASN A CA 1
ATOM 4713 C C . ASN A 1 650 ? 14.705 12.173 7.783 1.00 54.31 650 ASN A C 1
ATOM 4715 O O . ASN A 1 650 ? 14.031 13.203 7.756 1.00 54.31 650 ASN A O 1
ATOM 4719 N N . PRO A 1 651 ? 15.237 11.728 8.942 1.00 54.19 651 PRO A N 1
ATOM 4720 C CA . PRO A 1 651 ? 16.148 10.600 9.166 1.00 54.19 651 PRO A CA 1
ATOM 4721 C C . PRO A 1 651 ? 15.507 9.211 8.956 1.00 54.19 651 PRO A C 1
ATOM 4723 O O . PRO A 1 651 ? 14.289 9.078 9.039 1.00 54.19 651 PRO A O 1
ATOM 4726 N N . PRO A 1 652 ? 16.317 8.158 8.726 1.00 55.31 652 PRO A N 1
ATOM 4727 C CA . PRO A 1 652 ? 15.855 6.801 8.394 1.00 55.31 652 PRO A CA 1
ATOM 4728 C C . PRO A 1 652 ? 15.224 6.013 9.561 1.00 55.31 652 PRO A C 1
ATOM 4730 O O . PRO A 1 652 ? 15.016 4.813 9.443 1.00 55.31 652 PRO A O 1
ATOM 4733 N N . THR A 1 653 ? 14.967 6.648 10.706 1.00 54.53 653 THR A N 1
ATOM 4734 C CA . THR A 1 653 ? 14.518 5.984 11.944 1.00 54.53 653 THR A CA 1
ATOM 4735 C C . THR A 1 653 ? 13.001 5.954 12.124 1.00 54.53 653 THR A C 1
ATOM 4737 O O . THR A 1 653 ? 12.532 5.458 13.145 1.00 54.53 653 THR A O 1
ATOM 4740 N N . GLN A 1 654 ? 12.231 6.518 11.191 1.00 57.09 654 GLN A N 1
ATOM 4741 C CA . GLN A 1 654 ? 10.770 6.449 11.218 1.00 57.09 654 GLN A CA 1
ATOM 4742 C C . GLN A 1 654 ? 10.258 5.381 10.249 1.00 57.09 654 GLN A C 1
ATOM 4744 O O . GLN A 1 654 ? 10.820 5.249 9.158 1.00 57.09 654 GLN A O 1
ATOM 4749 N N . PRO A 1 655 ? 9.201 4.631 10.615 1.00 53.75 655 PRO A N 1
ATOM 4750 C CA . PRO A 1 655 ? 8.593 3.663 9.718 1.00 53.75 655 PRO A CA 1
ATOM 4751 C C . PRO A 1 655 ? 7.968 4.396 8.525 1.00 53.75 655 PRO A C 1
ATOM 4753 O O . PRO A 1 655 ? 6.942 5.067 8.644 1.00 53.75 655 PRO A O 1
ATOM 4756 N N . GLY A 1 656 ? 8.611 4.266 7.365 1.00 72.94 656 GLY A N 1
ATOM 4757 C CA . GLY A 1 656 ? 7.950 4.486 6.085 1.00 72.94 656 GLY A CA 1
ATOM 4758 C C . GLY A 1 656 ? 6.884 3.413 5.854 1.00 72.94 656 GLY A C 1
ATOM 4759 O O . GLY A 1 656 ? 6.884 2.363 6.496 1.00 72.94 656 GLY A O 1
ATOM 4760 N N . GLY A 1 657 ? 5.960 3.673 4.939 1.00 89.31 657 GLY A N 1
ATOM 4761 C CA . GLY A 1 657 ? 4.863 2.753 4.664 1.00 89.31 657 GLY A CA 1
ATOM 4762 C C . GLY A 1 657 ? 3.852 3.345 3.702 1.00 89.31 657 GLY A C 1
ATOM 4763 O O . GLY A 1 657 ? 3.933 4.529 3.364 1.00 89.31 657 GLY A O 1
ATOM 4764 N N . VAL A 1 658 ? 2.906 2.509 3.289 1.00 94.31 658 VAL A N 1
ATOM 4765 C CA . VAL A 1 658 ? 1.729 2.908 2.521 1.00 94.31 658 VAL A CA 1
ATOM 4766 C C . VAL A 1 658 ? 0.567 3.156 3.475 1.00 94.31 658 VAL A C 1
ATOM 4768 O O . VAL A 1 658 ? 0.299 2.344 4.366 1.00 94.31 658 VAL A O 1
ATOM 4771 N N . TRP A 1 659 ? -0.105 4.287 3.294 1.00 94.12 659 TRP A N 1
ATOM 4772 C CA . TRP A 1 659 ? -1.224 4.727 4.118 1.00 94.12 659 TRP A CA 1
ATOM 4773 C C . TRP A 1 659 ? -2.463 4.940 3.258 1.00 94.12 659 TRP A C 1
ATOM 4775 O O . TRP A 1 659 ? -2.391 5.660 2.268 1.00 94.12 659 TRP A O 1
ATOM 4785 N N . ASP A 1 660 ? -3.558 4.307 3.654 1.00 96.25 660 ASP A N 1
ATOM 4786 C CA . ASP A 1 660 ? -4.903 4.450 3.097 1.00 96.25 660 ASP A CA 1
ATOM 4787 C C . ASP A 1 660 ? -5.569 5.729 3.634 1.00 96.25 660 ASP A C 1
ATOM 4789 O O . ASP A 1 660 ? -5.377 6.073 4.809 1.00 96.25 660 ASP A O 1
ATOM 4793 N N . LEU A 1 661 ? -6.325 6.431 2.789 1.00 96.56 661 LEU A N 1
ATOM 4794 C CA . LEU A 1 661 ? -7.050 7.660 3.114 1.00 96.56 661 LEU A CA 1
ATOM 4795 C C . LEU A 1 661 ? -8.563 7.408 3.140 1.00 96.56 661 LEU A C 1
ATOM 4797 O O . LEU A 1 661 ? -9.202 7.291 2.095 1.00 96.56 661 LEU A O 1
ATOM 4801 N N . ASN A 1 662 ? -9.178 7.457 4.323 1.00 96.19 662 ASN A N 1
ATOM 4802 C CA . ASN A 1 662 ? -10.627 7.313 4.443 1.00 96.19 662 ASN A CA 1
ATOM 4803 C C . ASN A 1 662 ? -11.350 8.583 3.957 1.00 96.19 662 ASN A C 1
ATOM 4805 O O . ASN A 1 662 ? -11.632 9.491 4.745 1.00 96.19 662 ASN A O 1
ATOM 4809 N N . LEU A 1 663 ? -11.702 8.650 2.671 1.00 94.69 663 LEU A N 1
ATOM 4810 C CA . LEU A 1 663 ? -12.421 9.794 2.094 1.00 94.69 663 LEU A CA 1
ATOM 4811 C C . LEU A 1 663 ? -13.782 10.063 2.765 1.00 94.69 663 LEU A C 1
ATOM 4813 O O . LEU A 1 663 ? -14.211 11.214 2.833 1.00 94.69 663 LEU A O 1
ATOM 4817 N N . ALA A 1 664 ? -14.445 9.039 3.312 1.00 94.94 664 ALA A N 1
ATOM 4818 C CA . ALA A 1 664 ? -15.717 9.198 4.020 1.00 94.94 664 ALA A CA 1
ATOM 4819 C C . ALA A 1 664 ? -15.566 9.837 5.417 1.00 94.94 664 ALA A C 1
ATOM 4821 O O . ALA A 1 664 ? -16.548 10.331 5.972 1.00 94.94 664 ALA A O 1
ATOM 4822 N N . SER A 1 665 ? -14.350 9.865 5.974 1.00 96.00 665 SER A N 1
ATOM 4823 C CA . SER A 1 665 ? -14.036 10.500 7.264 1.00 96.00 665 SER A CA 1
ATOM 4824 C C . SER A 1 665 ? -13.717 11.998 7.178 1.00 96.00 665 SER A C 1
ATOM 4826 O O . SER A 1 665 ? -13.451 12.618 8.209 1.00 96.00 665 SER A O 1
ATOM 4828 N N . ILE A 1 666 ? -13.696 12.584 5.972 1.00 96.88 666 ILE A N 1
ATOM 4829 C CA . ILE A 1 666 ? -13.277 13.975 5.775 1.00 96.88 666 ILE A CA 1
ATOM 4830 C C . ILE A 1 666 ? -14.185 14.931 6.556 1.00 96.88 666 ILE A C 1
ATOM 4832 O O . ILE A 1 666 ? -15.355 15.138 6.230 1.00 96.88 666 ILE A O 1
ATOM 4836 N N . ASP A 1 667 ? -13.597 15.587 7.552 1.00 96.75 667 ASP A N 1
ATOM 4837 C CA . ASP A 1 667 ? -14.236 16.621 8.352 1.00 96.75 667 ASP A CA 1
ATOM 4838 C C . ASP A 1 667 ? -13.589 17.970 8.027 1.00 96.75 667 ASP A C 1
ATOM 4840 O O . ASP A 1 667 ? -12.539 18.333 8.557 1.00 96.75 667 ASP A O 1
ATOM 4844 N N . ILE A 1 668 ? -14.232 18.738 7.147 1.00 95.56 668 ILE A N 1
ATOM 4845 C CA . ILE A 1 668 ? -13.787 20.089 6.768 1.00 95.56 668 ILE A CA 1
ATOM 4846 C C . ILE A 1 668 ? -13.965 21.139 7.876 1.00 95.56 668 ILE A C 1
ATOM 4848 O O . ILE A 1 668 ? -13.440 22.243 7.744 1.00 95.56 668 ILE A O 1
ATOM 4852 N N . VAL A 1 669 ? -14.719 20.840 8.941 1.00 94.50 669 VAL A N 1
ATOM 4853 C CA . VAL A 1 669 ? -14.956 21.765 10.062 1.00 94.50 669 VAL A CA 1
ATOM 4854 C C . VAL A 1 669 ? -13.822 21.656 11.075 1.00 94.50 669 VAL A C 1
ATOM 4856 O O . VAL A 1 669 ? -13.300 22.677 11.520 1.00 94.50 669 VAL A O 1
ATOM 4859 N N . ASN A 1 670 ? -13.417 20.429 11.405 1.00 96.00 670 ASN A N 1
ATOM 4860 C CA . ASN A 1 670 ? -12.247 20.160 12.242 1.00 96.00 670 ASN A CA 1
ATOM 4861 C C . ASN A 1 670 ? -10.933 20.144 11.439 1.00 96.00 670 ASN A C 1
ATOM 4863 O O . ASN A 1 670 ? -9.858 20.238 12.029 1.00 96.00 670 ASN A O 1
ATOM 4867 N N . GLY A 1 671 ? -11.013 20.072 10.107 1.00 96.44 671 GLY A N 1
ATOM 4868 C CA . GLY A 1 671 ? -9.868 20.043 9.202 1.00 96.44 671 GLY A CA 1
ATOM 4869 C C . GLY A 1 671 ? -9.097 18.729 9.287 1.00 96.44 671 GLY A C 1
ATOM 4870 O O . GLY A 1 671 ? -7.873 18.766 9.366 1.00 96.44 671 GLY A O 1
ATOM 4871 N N . THR A 1 672 ? -9.785 17.583 9.314 1.00 97.31 672 THR A N 1
ATOM 4872 C CA . THR A 1 672 ? -9.179 16.257 9.546 1.00 97.31 672 THR A CA 1
ATOM 4873 C C . THR A 1 672 ? -9.602 15.194 8.531 1.00 97.31 672 THR A C 1
ATOM 4875 O O . THR A 1 672 ? -10.676 15.285 7.938 1.00 97.31 672 THR A O 1
ATOM 4878 N N . ILE A 1 673 ? -8.764 14.165 8.373 1.00 96.75 673 ILE A N 1
ATOM 4879 C CA . ILE A 1 673 ? -9.046 12.928 7.623 1.00 96.75 673 ILE A CA 1
ATOM 4880 C C . ILE A 1 673 ? -8.419 11.726 8.351 1.00 96.75 673 ILE A C 1
ATOM 4882 O O . ILE A 1 673 ? -7.275 11.805 8.800 1.00 96.75 673 ILE A O 1
ATOM 4886 N N . GLU A 1 674 ? -9.155 10.627 8.504 1.00 95.69 674 GLU A N 1
ATOM 4887 C CA . GLU A 1 674 ? -8.647 9.374 9.073 1.00 95.69 674 GLU A CA 1
ATOM 4888 C C . GLU A 1 674 ? -7.779 8.610 8.067 1.00 95.69 674 GLU A C 1
ATOM 4890 O O . GLU A 1 674 ? -8.082 8.551 6.874 1.00 95.69 674 GLU A O 1
ATOM 4895 N N . VAL A 1 675 ? -6.694 8.013 8.565 1.00 94.62 675 VAL A N 1
ATOM 4896 C CA . VAL A 1 675 ? -5.741 7.231 7.771 1.00 94.62 675 VAL A CA 1
ATOM 4897 C C . VAL A 1 675 ? -5.326 5.949 8.488 1.00 94.62 675 VAL A C 1
ATOM 4899 O O . VAL A 1 675 ? -5.238 5.914 9.719 1.00 94.62 675 VAL A O 1
ATOM 4902 N N . ALA A 1 676 ? -5.025 4.905 7.719 1.00 92.81 676 ALA A N 1
ATOM 4903 C CA . ALA A 1 676 ? -4.573 3.610 8.230 1.00 92.81 676 ALA A CA 1
ATOM 4904 C C . ALA A 1 676 ? -3.323 3.133 7.483 1.00 92.81 676 ALA A C 1
ATOM 4906 O O . ALA A 1 676 ? -3.206 3.325 6.277 1.00 92.81 676 ALA A O 1
ATOM 4907 N N . ASN A 1 677 ? -2.375 2.497 8.177 1.00 91.69 677 ASN A N 1
ATOM 4908 C CA . ASN A 1 677 ? -1.241 1.860 7.508 1.00 91.69 677 ASN A CA 1
ATOM 4909 C C . ASN A 1 677 ? -1.677 0.501 6.941 1.00 91.69 677 ASN A C 1
ATOM 4911 O O . ASN A 1 677 ? -2.199 -0.324 7.686 1.00 91.69 677 ASN A O 1
ATOM 4915 N N . VAL A 1 678 ? -1.446 0.283 5.644 1.00 93.94 678 VAL A N 1
ATOM 4916 C CA . VAL A 1 678 ? -1.859 -0.939 4.920 1.00 93.94 678 VAL A CA 1
ATOM 4917 C C . VAL A 1 678 ? -0.695 -1.802 4.450 1.00 93.94 678 VAL A C 1
ATOM 4919 O O . VAL A 1 678 ? -0.887 -2.968 4.117 1.00 93.94 678 VAL A O 1
ATOM 4922 N N . SER A 1 679 ? 0.513 -1.241 4.384 1.00 93.12 679 SER A N 1
ATOM 4923 C CA . SER A 1 679 ? 1.703 -1.951 3.917 1.00 93.12 679 SER A CA 1
ATOM 4924 C C . SER A 1 679 ? 2.982 -1.248 4.375 1.00 93.12 679 SER A C 1
ATOM 4926 O O . SER A 1 679 ? 3.006 -0.031 4.610 1.00 93.12 679 SER A O 1
ATOM 4928 N N . ALA A 1 680 ? 4.068 -2.013 4.471 1.00 90.81 680 ALA A N 1
ATOM 4929 C CA . ALA A 1 680 ? 5.414 -1.461 4.512 1.00 90.81 680 ALA A CA 1
ATOM 4930 C C . ALA A 1 680 ? 5.778 -0.830 3.153 1.00 90.81 680 ALA A C 1
ATOM 4932 O O . ALA A 1 680 ? 5.172 -1.104 2.123 1.00 90.81 680 ALA A O 1
ATOM 4933 N N . SER A 1 681 ? 6.798 0.022 3.128 1.00 90.81 681 SER A N 1
ATOM 4934 C CA . SER A 1 681 ? 7.396 0.477 1.873 1.00 90.81 681 SER A CA 1
ATOM 4935 C C . SER A 1 681 ? 8.873 0.737 2.106 1.00 90.81 681 SER A C 1
ATOM 4937 O O . SER A 1 681 ? 9.231 1.562 2.948 1.00 90.81 681 SER A O 1
ATOM 4939 N N . GLU A 1 682 ? 9.725 0.063 1.339 1.00 89.44 682 GLU A N 1
ATOM 4940 C CA . GLU A 1 682 ? 11.167 0.290 1.329 1.00 89.44 682 GLU A CA 1
ATOM 4941 C C . GLU A 1 682 ? 11.459 1.743 0.947 1.00 89.44 682 GLU A C 1
ATOM 4943 O O . GLU A 1 682 ? 10.670 2.398 0.256 1.00 89.44 682 GLU A O 1
ATOM 4948 N N . ARG A 1 683 ? 12.591 2.256 1.434 1.00 87.44 683 ARG A N 1
ATOM 4949 C CA . ARG A 1 683 ? 12.988 3.644 1.218 1.00 87.44 683 ARG A CA 1
ATOM 4950 C C . ARG A 1 683 ? 13.387 3.863 -0.241 1.00 87.44 683 ARG A C 1
ATOM 4952 O O . ARG A 1 683 ? 14.325 3.234 -0.724 1.00 87.44 683 ARG A O 1
ATOM 4959 N N . THR A 1 684 ? 12.746 4.822 -0.894 1.00 88.25 684 THR A N 1
ATOM 4960 C CA . THR A 1 684 ? 13.063 5.266 -2.258 1.00 88.25 684 THR A CA 1
ATOM 4961 C C . THR A 1 684 ? 13.131 6.797 -2.302 1.00 88.25 684 THR A C 1
ATOM 4963 O O . THR A 1 684 ? 12.876 7.468 -1.302 1.00 88.25 684 THR A O 1
ATOM 4966 N N . SER A 1 685 ? 13.549 7.371 -3.431 1.00 87.12 685 SER A N 1
ATOM 4967 C CA . SER A 1 685 ? 13.617 8.825 -3.627 1.00 87.12 685 SER A CA 1
ATOM 4968 C C . SER A 1 685 ? 13.668 9.170 -5.115 1.00 87.12 685 SER A C 1
ATOM 4970 O O . SER A 1 685 ? 14.136 8.352 -5.904 1.00 87.12 685 SER A O 1
ATOM 4972 N N . SER A 1 686 ? 13.247 10.386 -5.487 1.00 87.75 686 SER A N 1
ATOM 4973 C CA . SER A 1 686 ? 13.027 10.796 -6.889 1.00 87.75 686 SER A CA 1
ATOM 4974 C C . SER A 1 686 ? 12.071 9.826 -7.593 1.00 87.75 686 SER A C 1
ATOM 4976 O O . SER A 1 686 ? 12.432 9.189 -8.590 1.00 87.75 686 SER A O 1
ATOM 4978 N N . ASN A 1 687 ? 10.887 9.688 -6.997 1.00 89.62 687 ASN A N 1
ATOM 4979 C CA . ASN A 1 687 ? 9.867 8.718 -7.346 1.00 89.62 687 ASN A CA 1
ATOM 4980 C C . ASN A 1 687 ? 8.512 9.358 -7.676 1.00 89.62 687 ASN A C 1
ATOM 4982 O O . ASN A 1 687 ? 8.240 10.469 -7.236 1.00 89.62 687 ASN A O 1
ATOM 4986 N N . ASP A 1 688 ? 7.695 8.616 -8.425 1.00 93.44 688 ASP A N 1
ATOM 4987 C CA . ASP A 1 688 ? 6.285 8.900 -8.716 1.00 93.44 688 ASP A CA 1
ATOM 4988 C C . ASP A 1 688 ? 5.495 7.588 -8.656 1.00 93.44 688 ASP A C 1
ATOM 4990 O O . ASP A 1 688 ? 5.968 6.556 -9.152 1.00 93.44 688 ASP A O 1
ATOM 4994 N N . GLY A 1 689 ? 4.296 7.611 -8.083 1.00 95.75 689 GLY A N 1
ATOM 4995 C CA . GLY A 1 689 ? 3.363 6.492 -8.072 1.00 95.75 689 GLY A CA 1
ATOM 4996 C C . GLY A 1 689 ? 2.530 6.418 -9.351 1.00 95.75 689 GLY A C 1
ATOM 4997 O O . GLY A 1 689 ? 2.164 7.418 -9.956 1.00 95.75 689 GLY A O 1
ATOM 4998 N N . MET A 1 690 ? 2.228 5.200 -9.794 1.00 95.19 690 MET A N 1
ATOM 4999 C CA . MET A 1 690 ? 1.248 4.954 -10.852 1.00 95.19 690 MET A CA 1
ATOM 5000 C C . MET A 1 690 ? 0.628 3.565 -10.697 1.00 95.19 690 MET A C 1
ATOM 5002 O O . MET A 1 690 ? 1.245 2.644 -10.157 1.00 95.19 690 MET A O 1
ATOM 5006 N N . ASN A 1 691 ? -0.598 3.396 -11.175 1.00 95.19 691 ASN A N 1
ATOM 5007 C CA . ASN A 1 691 ? -1.315 2.129 -11.126 1.00 95.19 691 ASN A CA 1
ATOM 5008 C C . ASN A 1 691 ? -2.454 2.114 -12.158 1.00 95.19 691 ASN A C 1
ATOM 5010 O O . ASN A 1 691 ? -2.816 3.139 -12.733 1.00 95.19 691 ASN A O 1
ATOM 5014 N N . CYS A 1 692 ? -3.046 0.941 -12.363 1.00 93.38 692 CYS A N 1
ATOM 5015 C CA . CYS A 1 692 ? -4.239 0.770 -13.183 1.00 93.38 692 CYS A CA 1
ATOM 5016 C C . CYS A 1 692 ? -5.475 1.358 -12.475 1.00 93.38 692 CYS A C 1
ATOM 5018 O O . CYS A 1 692 ? -6.072 0.681 -11.637 1.00 93.38 692 CYS A O 1
ATOM 5020 N N . LEU A 1 693 ? -5.872 2.589 -12.820 1.00 92.31 693 LEU A N 1
ATOM 5021 C CA . LEU A 1 693 ? -6.919 3.349 -12.110 1.00 92.31 693 LEU A CA 1
ATOM 5022 C C . LEU A 1 693 ? -8.287 2.644 -12.012 1.00 92.31 693 LEU A C 1
ATOM 5024 O O . LEU A 1 693 ? -9.005 2.834 -11.035 1.00 92.31 693 LEU A O 1
ATOM 5028 N N . GLY A 1 694 ? -8.661 1.829 -13.006 1.00 88.25 694 GLY A N 1
ATOM 5029 C CA . GLY A 1 694 ? -9.924 1.072 -13.001 1.00 88.25 694 GLY A CA 1
ATOM 5030 C C . GLY A 1 694 ? -9.890 -0.251 -12.217 1.00 88.25 694 GLY A C 1
ATOM 5031 O O . GLY A 1 694 ? -10.932 -0.896 -12.052 1.00 88.25 694 GLY A O 1
ATOM 5032 N N . GLY A 1 695 ? -8.710 -0.682 -11.763 1.00 88.00 695 GLY A N 1
ATOM 5033 C CA . GLY A 1 695 ? -8.526 -1.926 -11.019 1.00 88.00 695 GLY A CA 1
ATOM 5034 C C . GLY A 1 695 ? -9.020 -1.840 -9.575 1.00 88.00 695 GLY A C 1
ATOM 5035 O O . GLY A 1 695 ? -9.142 -0.755 -9.019 1.00 88.00 695 GLY A O 1
ATOM 5036 N N . ASP A 1 696 ? -9.290 -2.995 -8.972 1.00 90.12 696 ASP A N 1
ATOM 5037 C CA . ASP A 1 696 ? -9.458 -3.130 -7.523 1.00 90.12 696 ASP A CA 1
ATOM 5038 C C . ASP A 1 696 ? -8.135 -2.836 -6.797 1.00 90.12 696 ASP A C 1
ATOM 5040 O O . ASP A 1 696 ? -7.055 -3.103 -7.338 1.00 90.12 696 ASP A O 1
ATOM 5044 N N . SER A 1 697 ? -8.211 -2.307 -5.575 1.00 92.75 697 SER A N 1
ATOM 5045 C CA . SER A 1 697 ? -7.021 -2.112 -4.747 1.00 92.75 697 SER A CA 1
ATOM 5046 C C . SER A 1 697 ? -6.359 -3.460 -4.419 1.00 92.75 697 SER A C 1
ATOM 5048 O O . SER A 1 697 ? -7.049 -4.399 -4.015 1.00 92.75 697 SER A O 1
ATOM 5050 N N . PRO A 1 698 ? -5.026 -3.591 -4.567 1.00 93.00 698 PRO A N 1
ATOM 5051 C CA . PRO A 1 698 ? -4.297 -4.767 -4.111 1.00 93.00 698 PRO A CA 1
ATOM 5052 C C . PRO A 1 698 ? -4.051 -4.743 -2.594 1.00 93.00 698 PRO A C 1
ATOM 5054 O O . PRO A 1 698 ? -3.645 -5.758 -2.035 1.00 93.00 698 PRO A O 1
ATOM 5057 N N . PHE A 1 699 ? -4.249 -3.600 -1.927 1.00 93.94 699 PHE A N 1
ATOM 5058 C CA . PHE A 1 699 ? -4.033 -3.456 -0.489 1.00 93.94 699 PHE A CA 1
ATOM 5059 C C . PHE A 1 699 ? -5.193 -4.054 0.325 1.00 93.94 699 PHE A C 1
ATOM 5061 O O . PHE A 1 699 ? -6.329 -4.083 -0.150 1.00 93.94 699 PHE A O 1
ATOM 5068 N N . PRO A 1 700 ? -4.942 -4.522 1.563 1.00 88.94 700 PRO A N 1
ATOM 5069 C CA . PRO A 1 700 ? -6.015 -4.961 2.447 1.00 88.94 700 PRO A CA 1
ATOM 5070 C C . PRO A 1 700 ? -6.962 -3.786 2.771 1.00 88.94 700 PRO A C 1
ATOM 5072 O O . PRO A 1 700 ? -6.474 -2.708 3.117 1.00 88.94 700 PRO A O 1
ATOM 5075 N N . PRO A 1 701 ? -8.294 -3.973 2.698 1.00 85.19 701 PRO A N 1
ATOM 5076 C CA . PRO A 1 701 ? -9.252 -2.924 3.035 1.00 85.19 701 PRO A CA 1
ATOM 5077 C C . PRO A 1 701 ? -9.239 -2.643 4.543 1.00 85.19 701 PRO A C 1
ATOM 5079 O O . PRO A 1 701 ? -9.287 -3.576 5.349 1.00 85.19 701 PRO A O 1
ATOM 5082 N N . MET A 1 702 ? -9.200 -1.361 4.920 1.00 84.19 702 MET A N 1
ATOM 5083 C CA . MET A 1 702 ? -9.154 -0.920 6.323 1.00 84.19 702 MET A CA 1
ATOM 5084 C C . MET A 1 702 ? -10.395 -0.150 6.794 1.00 84.19 702 MET A C 1
ATOM 5086 O O . MET A 1 702 ? -10.593 -0.038 8.007 1.00 84.19 702 MET A O 1
ATOM 5090 N N . PHE A 1 703 ? -11.211 0.364 5.869 1.00 75.75 703 PHE A N 1
ATOM 5091 C CA . PHE A 1 703 ? -12.340 1.264 6.131 1.00 75.75 703 PHE A CA 1
ATOM 5092 C C . PHE A 1 703 ? -13.652 0.763 5.504 1.00 75.75 703 PHE A C 1
ATOM 5094 O O . PHE A 1 703 ? -13.584 0.048 4.480 1.00 75.75 703 PHE A O 1
#

Secondary structure (DSSP, 8-state):
-TTSSHHHHHHHHHHHHHHHHHHHHHHHHHHHHHHHHHHHHHHHHHHHHHHHHHHHHHHHHHHHHSSSSPPHHHHHHHHHHHHHHHHHHHHHHHHHHHHHHHH-TT------SS-S------HHHHHHHHHHHHHHHHHHHHHHHHHHHHSS--B-TTSSBTTSS--TTTTT-GGGGS-------SSS-THHHHHHHHHHHHHHHHHHHHHHHHHHHHHHHSSTT-TT--HHHHHHHHHHHHHHHHHHHHHHHHHHHHHHHHHT---HHHHHHHHHHHHHHHHHHHHHHHHHHHHHTSPPPPP----------------------PPPP----------------------------------------------------------------------------------------------PPPP--SSS----EEEEEPPPTTT--SSS-TT-EEEEEE-TTT--EEEEEEESS--EEEEEE-TTT--EEEEETTT-EEEEEETTTTEEEEEEE----SEEEE-TTT--EEEE-SSEEEEETTGGGSPPBSS---SBPTT-EEEE-S-S----S--EEEE-TTSSSSSEEEEEE-STTEEEEEESS-TT-EEEEEEE-PPTT----S--SEEEEETTEEEEE--S-SSTTS---EEEE-GGG-BTTTTEEEEEEEE------SEEEE--TTSPPSSPP--

Sequence (703 aa):
ALKTSQSHEHHHLRVLDTATVAQVKKWSRFKKMKDANKVSCAFDVVEAFWSAMGLGDDINGMVRTCPPPRPPRSEYACQVDSGVLIFWLGNLASKLASAVSNCEDTLSVGGGWGGVNPGNDRGPLCAAGVGQMAGALGELAGASSMAATACANVTDPDGDDFFDDERVSVFGDQTQGASFLGRQLLIGEGEVGNGIQCAVDVGMVTTNIANMGLAINSAVNSGNCQHQALPKRRALCTVDVGRAVSFFAQIVTFIQFSIVNCENLMNASALCGAGISGIGAAAASMAPGVASIVAGCKPPPPLRGTQTSTTQTATSTTMSVTSTLTSATSTTFTSSSTRSWTSTSVSTSSSSSASSTVSSISSTSTSLSSTATTSSSITTSSTTISSTSTSTETSTSSSLTSSSSLTTTATTTSATNTTTTFTQQPFDCLSGSLKPLQMLNRPDPVTGQYSGCPDGSDIKVLDINTGTYTPLCRFENQCFNACGMSPTTNFIYCIEKEGNNLMRLDCSGGTACYVGKIGSSYSANFNPITGDFVMTNQREIVTVPNVDGLVCSSTPLTTNIPGRTVVDLGRTDLNLADMMVTNISGLPGSGEWMVSCSDKNTVYLQNLQDKTLNYNLQMVGFPPGVGILGPSGAQWQWRDDLYCAYNNQNPPTQPGGVWDLNLASIDIVNGTIEVANVSASERTSSNDGMNCLGGDSPFPPMF

InterPro domains:
  IPR011044 Quinoprotein amine dehydrogenase, beta chain-like [SSF50969] (450-677)

Radius of gyration: 36.33 Å; chains: 1; bounding box: 95×87×138 Å

Organism: NCBI:txid878477

Foldseek 3Di:
DPPPPVVVVVVVVVVVVVVVVVVVVVVVLVVVVLVLLQVLLVLLVLLLVLLVLLLVLLVLQLVFLVDPPFDPFSVLSNLLSVLSNLLSVLSNQLSVLSSQLSVPPPPCPPPPVPDDDDAAPLVSLQSNLVSLLSSLVSLQRSLQSLLVSLVDQDADPVGHRPFPPDFQCQTRGPPVPDDDPDAAAGGNTHDPNLVVLLVSLVSLLVSLVVQLVSLVCCLPPVCLVDPPHDPLSVLVNQLSVLSNQLSVLSNQLSVLSNVCSVVRGPDSVSSSSNSVSSNVSSVSSNRNSVSSNVNRVDHDDPDPDDDDDDDDPDDDPPPDPPDPPDDDDDDDDDDDDDDDDDDDDDDDDDDDDDDDDDDDDDDDDDDDDDDDDDDDDDDDDDDDDDDDDDDDDDDDDDDDDDDDDDDDDDDDPPPPPPPPQPPAAADPPDPPPFFKKKKAQQQDPPPRHSPQSQQGIFIWTQPQAAQDTDTQATAHRFAWAAWEAFLPRNWIWTAGQPLQFIWTAHRVHNDIFGQAHAGHFQHWYAANPQRWIWTHNQFKIKIHHPSVPTGTHPDYHPDHRPPIDIGGLVDDPDAFNYWDKAFQPPDPDDDIWIWFQFAFQWIKIAHPPPRVDIATAHEDDDDPPATQGGTQNEWEAAQPKIKGFSQQDPPPPHFTAIKIWDSVQQDRPVRHTYIDGFGGHHHGHSMYIYTNRPDDDPTDDDD